Protein AF-C5FTP7-F1 (afdb_monomer_lite)

Radius of gyration: 45.38 Å; chains: 1; bounding box: 95×99×154 Å

Foldseek 3Di:
DPPQQDQADPQWGKFWAWEQADPVGRDIDIFIKTKHQQDDPDDDPQSLQKMKIKQDAQQDDQVLVQCVLCPLLVQFGFDDKFWPPDDPPLPPPDPPPPPDDDDDDDDDDPDPDPPDQDALVRLVVVLVSFDDDALFPDGTHDGGIMMMTGTPDNRSRVRSVVSSSVLSVCVRDPDDDPSSHHYRCVVVCPCPNPPDDDPSRVVCSVPDRVDPDPVSRVVSVVSNVVSVVSSVVNVLVVVVVVQQDQDPVRDRDPDPDDDDDCCVVVVVVVVVVVVVVVVVVVVVVPDDPPPDPVSVVVVVVVVVVVVVVVVVVVVVVVVVVVVVVDDDDDDDDVVVVVVVVPDDDDDPPPPPVVVVVVVVVVVVVVVVVVVPPDDDDDDDDDDDDDDDDDDPDDDLDADDADPDADDPPDPVVVVLVVVLVVLLVVLVVLQVQVVVVVPPPDDDDDDDPPDDPDHHDPAVLVSLVSLVVSLNSLRRNPHLVRNLVSLLVSLVVNLVCCLVHQDDLPSNLSSLVNSLVVLLVSVVVDDPVSLVSCVVSQVSSLVSVVVNVVVVVVPPPDPDDPDPPDPVVVVVVVSVVSSVCRSVSNVVSD

Organism: Arthroderma otae (strain ATCC MYA-4605 / CBS 113480) (NCBI:txid554155)

Structure (mmCIF, N/CA/C/O backbone):
data_AF-C5FTP7-F1
#
_entry.id   AF-C5FTP7-F1
#
loop_
_atom_site.group_PDB
_atom_site.id
_atom_site.type_symbol
_atom_site.label_atom_id
_atom_site.label_alt_id
_atom_site.label_comp_id
_atom_site.label_asym_id
_atom_site.label_entity_id
_atom_site.label_seq_id
_atom_site.pdbx_PDB_ins_code
_atom_site.Cartn_x
_atom_site.Cartn_y
_atom_site.Cartn_z
_atom_site.occupancy
_atom_site.B_iso_or_equiv
_atom_site.auth_seq_id
_atom_site.auth_comp_id
_atom_site.auth_asym_id
_atom_site.auth_atom_id
_atom_site.pdbx_PDB_model_num
ATOM 1 N N . MET A 1 1 ? -28.196 -9.444 44.658 1.00 29.06 1 MET A N 1
ATOM 2 C CA . MET A 1 1 ? -26.997 -8.751 45.181 1.00 29.06 1 MET A CA 1
ATOM 3 C C . MET A 1 1 ? -26.610 -7.679 44.172 1.00 29.06 1 MET A C 1
ATOM 5 O O . MET A 1 1 ? -26.277 -8.071 43.060 1.00 29.06 1 MET A O 1
ATOM 9 N N . PRO A 1 2 ? -26.706 -6.367 44.455 1.00 37.34 2 PRO A N 1
ATOM 10 C CA . PRO A 1 2 ? -26.167 -5.376 43.529 1.00 37.34 2 PRO A CA 1
ATOM 11 C C . PRO A 1 2 ? -24.641 -5.532 43.521 1.00 37.34 2 PRO A C 1
ATOM 13 O O . PRO A 1 2 ? -23.980 -5.285 44.530 1.00 37.34 2 PRO A O 1
ATOM 16 N N . SER A 1 3 ? -24.084 -6.041 42.421 1.00 41.84 3 SER A N 1
ATOM 17 C CA . SER A 1 3 ? -22.638 -6.190 42.262 1.00 41.84 3 SER A CA 1
ATOM 18 C C . SER A 1 3 ? -21.992 -4.812 42.394 1.00 41.84 3 SER A C 1
ATOM 20 O O . SER A 1 3 ? -22.354 -3.905 41.643 1.00 41.84 3 SER A O 1
ATOM 22 N N . LYS A 1 4 ? -21.056 -4.641 43.336 1.00 53.28 4 LYS A N 1
ATOM 23 C CA . LYS A 1 4 ? -20.227 -3.431 43.446 1.00 53.28 4 LYS A CA 1
ATOM 24 C C . LYS A 1 4 ? -19.684 -3.080 42.058 1.00 53.28 4 LYS A C 1
ATOM 26 O O . LYS A 1 4 ? -18.858 -3.811 41.519 1.00 53.28 4 LYS A O 1
ATOM 31 N N . THR A 1 5 ? -20.155 -1.982 41.476 1.00 62.09 5 THR A N 1
ATOM 32 C CA . THR A 1 5 ? -19.627 -1.473 40.210 1.00 62.09 5 THR A CA 1
ATOM 33 C C . THR A 1 5 ? -18.201 -0.998 40.451 1.00 62.09 5 THR A C 1
ATOM 35 O O . THR A 1 5 ? -17.964 -0.139 41.304 1.00 62.09 5 THR A O 1
ATOM 38 N N . VAL A 1 6 ? -17.245 -1.585 39.737 1.00 73.88 6 VAL A N 1
ATOM 39 C CA . VAL A 1 6 ? -15.827 -1.246 39.862 1.00 73.88 6 VAL A CA 1
ATOM 40 C C . VAL A 1 6 ? -15.599 0.146 39.269 1.00 73.88 6 VAL A C 1
ATOM 42 O O . VAL A 1 6 ? -15.901 0.370 38.102 1.00 73.88 6 VAL A O 1
ATOM 45 N N . SER A 1 7 ? -15.098 1.088 40.070 1.00 78.19 7 SER A N 1
ATOM 46 C CA . SER A 1 7 ? -14.883 2.484 39.655 1.00 78.19 7 SER A CA 1
ATOM 47 C C . SER A 1 7 ? -13.547 2.707 38.934 1.00 78.19 7 SER A C 1
ATOM 49 O O . SER A 1 7 ? -13.435 3.620 38.111 1.00 78.19 7 SER A O 1
ATOM 51 N N . SER A 1 8 ? -12.538 1.874 39.204 1.00 85.12 8 SER A N 1
ATOM 52 C CA . SER A 1 8 ? -11.246 1.889 38.514 1.00 85.12 8 SER A CA 1
ATOM 53 C C . SER A 1 8 ? -10.623 0.494 38.411 1.00 85.12 8 SER A C 1
ATOM 55 O O . SER A 1 8 ? -10.781 -0.334 39.307 1.00 85.12 8 SER A O 1
ATOM 57 N N . ILE A 1 9 ? -9.911 0.228 37.313 1.00 86.88 9 ILE A N 1
ATOM 58 C CA . ILE A 1 9 ? -9.216 -1.043 37.041 1.00 86.88 9 ILE A CA 1
ATOM 59 C C . ILE A 1 9 ? -7.834 -0.722 36.476 1.00 86.88 9 ILE A C 1
ATOM 61 O O . ILE A 1 9 ? -7.746 -0.035 35.467 1.00 86.88 9 ILE A O 1
ATOM 65 N N . ALA A 1 10 ? -6.760 -1.198 37.114 1.00 84.31 10 ALA A N 1
ATOM 66 C CA . ALA A 1 10 ? -5.378 -1.060 36.624 1.00 84.31 10 ALA A CA 1
ATOM 67 C C . ALA A 1 10 ? -4.976 0.374 36.186 1.00 84.31 10 ALA A C 1
ATOM 69 O O . ALA A 1 10 ? -4.255 0.554 35.213 1.00 84.31 10 ALA A O 1
ATOM 70 N N . GLY A 1 11 ? -5.470 1.406 36.884 1.00 83.94 11 GLY A N 1
ATOM 71 C CA . GLY A 1 11 ? -5.216 2.819 36.553 1.00 83.94 11 GLY A CA 1
ATOM 72 C C . GLY A 1 11 ? -6.239 3.467 35.608 1.00 83.94 11 GLY A C 1
ATOM 73 O O . GLY A 1 11 ? -6.309 4.696 35.540 1.00 83.94 11 GLY A O 1
ATOM 74 N N . TYR A 1 12 ? -7.102 2.676 34.968 1.00 90.88 12 TYR A N 1
ATOM 75 C CA . TYR A 1 12 ? -8.220 3.157 34.160 1.00 90.88 12 TYR A CA 1
ATOM 76 C C . TYR A 1 12 ? -9.418 3.522 35.031 1.00 90.88 12 TYR A C 1
ATOM 78 O O . TYR A 1 12 ? -9.764 2.810 35.972 1.00 90.88 12 TYR A O 1
ATOM 86 N N . SER A 1 13 ? -10.090 4.617 34.687 1.00 91.88 13 SER A N 1
ATOM 87 C CA . SER A 1 13 ? -11.399 4.980 35.235 1.00 91.88 13 SER A CA 1
ATOM 88 C C . SER A 1 13 ? -12.485 4.306 34.401 1.00 91.88 13 SER A C 1
ATOM 90 O O . SER A 1 13 ? -12.476 4.428 33.175 1.00 91.88 13 SER A O 1
ATOM 92 N N . VAL A 1 14 ? -13.405 3.593 35.049 1.00 92.00 14 VAL A N 1
ATOM 93 C CA . VAL A 1 14 ? -14.462 2.838 34.362 1.00 92.00 14 VAL A CA 1
ATOM 94 C C . VAL A 1 14 ? -15.699 3.718 34.213 1.00 92.00 14 VAL A C 1
ATOM 96 O O . VAL A 1 14 ? -16.308 4.105 35.210 1.00 92.00 14 VAL A O 1
ATOM 99 N N . LEU A 1 15 ? -16.089 4.032 32.978 1.00 89.88 15 LEU A N 1
ATOM 100 C CA . LEU A 1 15 ? -17.288 4.811 32.684 1.00 89.88 15 LEU A CA 1
ATOM 101 C C . LEU A 1 15 ? -18.388 3.906 32.107 1.00 89.88 15 LEU A C 1
ATOM 103 O O . LEU A 1 15 ? -18.274 3.484 30.954 1.00 89.88 15 LEU A O 1
ATOM 107 N N . PRO A 1 16 ? -19.457 3.612 32.868 1.00 89.81 16 PRO A N 1
ATOM 108 C CA . PRO A 1 16 ? -20.622 2.925 32.331 1.00 89.81 16 PRO A CA 1
ATOM 109 C C . PRO A 1 16 ? -21.443 3.877 31.460 1.00 89.81 16 PRO A C 1
ATOM 111 O O . PRO A 1 16 ? -21.825 4.967 31.891 1.00 89.81 16 PRO A O 1
ATOM 114 N N . VAL A 1 17 ? -21.743 3.437 30.246 1.00 89.50 17 VAL A N 1
ATOM 115 C CA . VAL A 1 17 ? -22.571 4.146 29.275 1.00 89.50 17 VAL A CA 1
ATOM 116 C C . VAL A 1 17 ? -23.696 3.219 28.826 1.00 89.50 17 VAL A C 1
ATOM 118 O O . VAL A 1 17 ? -23.473 2.043 28.556 1.00 89.50 17 VAL A O 1
ATOM 121 N N . ARG A 1 18 ? -24.920 3.731 28.736 1.00 90.56 18 ARG A N 1
ATOM 122 C CA . ARG A 1 18 ? -26.081 2.968 28.276 1.00 90.56 18 ARG A CA 1
ATOM 123 C C . ARG A 1 18 ? -26.223 3.098 26.763 1.00 90.56 18 ARG A C 1
ATOM 125 O O . ARG A 1 18 ? -26.303 4.207 26.244 1.00 90.56 18 ARG A O 1
ATOM 132 N N . LEU A 1 19 ? -26.264 1.978 26.056 1.00 88.44 19 LEU A N 1
ATOM 133 C CA . LEU A 1 19 ? -26.628 1.935 24.644 1.00 88.44 19 LEU A CA 1
ATOM 134 C C . LEU A 1 19 ? -28.165 1.921 24.541 1.00 88.44 19 LEU A C 1
ATOM 136 O O . LEU A 1 19 ? -28.801 1.150 25.267 1.00 88.44 19 LEU A O 1
ATOM 140 N N . PRO A 1 20 ? -28.776 2.771 23.696 1.00 86.00 20 PRO A N 1
ATOM 141 C CA . PRO A 1 20 ? -30.229 2.816 23.558 1.00 86.00 20 PRO A CA 1
ATOM 142 C C . PRO A 1 20 ? -30.774 1.503 22.980 1.00 86.00 20 PRO A C 1
ATOM 144 O O . PRO A 1 20 ? -30.102 0.841 22.182 1.00 86.00 20 PRO A O 1
ATOM 147 N N . ALA A 1 21 ? -31.997 1.145 23.380 1.00 84.75 21 ALA A N 1
ATOM 148 C CA . ALA A 1 21 ? -32.725 0.013 22.813 1.00 84.75 21 ALA A CA 1
ATOM 149 C C . ALA A 1 21 ? -32.983 0.244 21.317 1.00 84.75 21 ALA A C 1
ATOM 151 O O . ALA A 1 21 ? -33.134 1.382 20.864 1.00 84.75 21 ALA A O 1
ATOM 152 N N . ARG A 1 22 ? -33.016 -0.835 20.536 1.00 79.69 22 ARG A N 1
ATOM 153 C CA . ARG A 1 22 ? -33.261 -0.783 19.090 1.00 79.69 22 ARG A CA 1
ATOM 154 C C . ARG A 1 22 ? -34.399 -1.728 18.720 1.00 79.69 22 ARG A C 1
ATOM 156 O O . ARG A 1 22 ? -34.560 -2.727 19.398 1.00 79.69 22 ARG A O 1
ATOM 163 N N . PRO A 1 23 ? -35.087 -1.524 17.583 1.00 80.44 23 PRO A N 1
ATOM 164 C CA . PRO A 1 23 ? -36.136 -2.447 17.132 1.00 80.44 23 PRO A CA 1
ATOM 165 C C . PRO A 1 23 ? -35.674 -3.903 16.942 1.00 80.44 23 PRO A C 1
ATOM 167 O O . PRO A 1 23 ? -36.486 -4.812 16.870 1.00 80.44 23 PRO A O 1
ATOM 170 N N . SER A 1 24 ? -34.365 -4.128 16.789 1.00 80.75 24 SER A N 1
ATOM 171 C CA . SER A 1 24 ? -33.762 -5.462 16.687 1.00 80.75 24 SER A CA 1
ATOM 172 C C . SER A 1 24 ? -33.377 -6.070 18.042 1.00 80.75 24 SER A C 1
ATOM 174 O O . SER A 1 24 ? -33.008 -7.239 18.090 1.00 80.75 24 SER A O 1
ATOM 176 N N . PHE A 1 25 ? -33.348 -5.266 19.107 1.00 81.19 25 PHE A N 1
ATOM 177 C CA . PHE A 1 25 ? -32.965 -5.660 20.459 1.00 81.19 25 PHE A CA 1
ATOM 178 C C . PHE A 1 25 ? -33.552 -4.659 21.467 1.00 81.19 25 PHE A C 1
ATOM 180 O O . PHE A 1 25 ? -33.014 -3.564 21.664 1.00 81.19 25 PHE A O 1
ATOM 187 N N . ASP A 1 26 ? -34.671 -5.043 22.078 1.00 81.31 26 ASP A N 1
ATOM 188 C CA . ASP A 1 26 ? -35.525 -4.147 22.870 1.00 81.31 26 ASP A CA 1
ATOM 189 C C . ASP A 1 26 ? -34.949 -3.800 24.254 1.00 81.31 26 ASP A C 1
ATOM 191 O O . ASP A 1 26 ? -35.441 -2.904 24.943 1.00 81.31 26 ASP A O 1
ATOM 195 N N . GLU A 1 27 ? -33.871 -4.467 24.668 1.00 85.12 27 GLU A N 1
ATOM 196 C CA . GLU A 1 27 ? -33.199 -4.20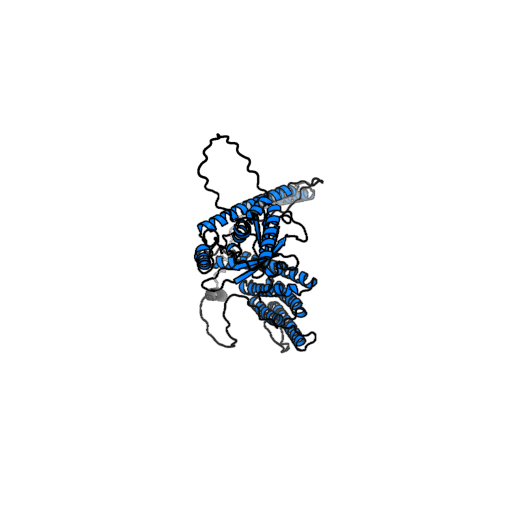1 25.936 1.00 85.12 27 GLU A CA 1
ATOM 197 C C . GLU A 1 27 ? -32.038 -3.214 25.766 1.00 85.12 27 GLU A C 1
ATOM 199 O O . GLU A 1 27 ? -31.177 -3.341 24.896 1.00 85.12 27 GLU A O 1
ATOM 204 N N . ALA A 1 28 ? -31.967 -2.215 26.644 1.00 84.75 28 ALA A N 1
ATOM 205 C CA . ALA A 1 28 ? -30.835 -1.298 26.665 1.00 84.75 28 ALA A CA 1
ATOM 206 C C . ALA A 1 28 ? -29.618 -1.959 27.333 1.00 84.75 28 ALA A C 1
ATOM 208 O O . ALA A 1 28 ? -29.664 -2.323 28.510 1.00 84.75 28 ALA A O 1
ATOM 209 N N . ALA A 1 29 ? -28.509 -2.059 26.601 1.00 86.38 29 ALA A N 1
ATOM 210 C CA . ALA A 1 29 ? -27.273 -2.657 27.095 1.00 86.38 29 ALA A CA 1
ATOM 211 C C . ALA A 1 29 ? -26.385 -1.628 27.815 1.00 86.38 29 ALA A C 1
ATOM 213 O O . ALA A 1 29 ? -26.343 -0.453 27.448 1.00 86.38 29 ALA A O 1
ATOM 214 N N . THR A 1 30 ? -25.636 -2.066 28.830 1.00 88.94 30 THR A N 1
ATOM 215 C CA . THR A 1 30 ? -24.612 -1.231 29.484 1.00 88.94 30 THR A CA 1
ATOM 216 C C . THR A 1 30 ? -23.244 -1.572 28.912 1.00 88.94 30 THR A C 1
ATOM 218 O O . THR A 1 30 ? -22.808 -2.717 28.972 1.00 88.94 30 THR A O 1
ATOM 221 N N . HIS A 1 31 ? -22.566 -0.569 28.368 1.00 90.19 31 HIS A N 1
ATOM 222 C CA . HIS A 1 31 ? -21.235 -0.663 27.786 1.00 90.19 31 HIS A CA 1
ATOM 223 C C . HIS A 1 31 ? -20.230 0.084 28.663 1.00 90.19 31 HIS A C 1
ATOM 225 O O . HIS A 1 31 ? -20.488 1.208 29.090 1.00 90.19 31 HIS A O 1
ATOM 231 N N . TYR A 1 32 ? -19.084 -0.527 28.947 1.00 91.12 32 TYR A N 1
ATOM 232 C CA . TYR A 1 32 ? -18.077 0.044 29.843 1.00 91.12 32 TYR A CA 1
ATOM 233 C C . TYR A 1 32 ? -16.890 0.579 29.047 1.00 91.12 32 TYR A C 1
ATOM 235 O O . TYR A 1 32 ? -16.220 -0.179 28.346 1.00 91.12 32 TYR A O 1
ATOM 243 N N . LEU A 1 33 ? -16.619 1.878 29.186 1.00 92.81 33 LEU A N 1
ATOM 244 C CA . LEU A 1 33 ? -15.427 2.524 28.639 1.00 92.81 33 LEU A CA 1
ATOM 245 C C . LEU A 1 33 ? -14.336 2.578 29.702 1.00 92.81 33 LEU A C 1
ATOM 247 O O . LEU A 1 33 ? -14.609 2.902 30.860 1.00 92.81 33 LEU A O 1
ATOM 251 N N . TYR A 1 34 ? -13.095 2.334 29.300 1.00 93.69 34 TYR A N 1
ATOM 252 C CA . TYR A 1 34 ? -11.938 2.445 30.184 1.00 93.69 34 TYR A CA 1
ATOM 253 C C . TYR A 1 34 ? -11.123 3.662 29.774 1.00 93.69 34 TYR A C 1
ATOM 255 O O . TYR A 1 34 ? -10.647 3.733 28.646 1.00 93.69 34 TYR A O 1
ATOM 263 N N . ILE A 1 35 ? -10.994 4.638 30.672 1.00 94.50 35 ILE A N 1
ATOM 264 C CA . ILE A 1 35 ? -10.423 5.951 30.354 1.00 94.50 35 ILE A CA 1
ATOM 265 C C . ILE A 1 35 ? -9.220 6.233 31.250 1.00 94.50 35 ILE A C 1
ATOM 267 O O . ILE A 1 35 ? -9.319 6.158 32.478 1.00 94.50 35 ILE A O 1
ATOM 271 N N . GLN A 1 36 ? -8.102 6.615 30.644 1.00 94.25 36 GLN A N 1
ATOM 272 C CA . GLN A 1 36 ? -6.876 7.017 31.330 1.00 94.25 36 GLN A CA 1
ATOM 273 C C . GLN A 1 36 ? -6.269 8.258 30.659 1.00 94.25 36 GLN A C 1
ATOM 275 O O . GLN A 1 36 ? -6.560 8.549 29.502 1.00 94.25 36 GLN A O 1
ATOM 280 N N . ALA A 1 37 ? -5.433 9.008 31.381 1.00 93.56 37 ALA A N 1
ATOM 281 C CA . ALA A 1 37 ? -4.582 10.017 30.754 1.00 93.56 37 ALA A CA 1
ATOM 282 C C . ALA A 1 37 ? -3.631 9.344 29.753 1.00 93.56 37 ALA A C 1
ATOM 284 O O . ALA A 1 37 ? -3.067 8.292 30.060 1.00 93.56 37 ALA A O 1
ATOM 285 N N . HIS A 1 38 ? -3.484 9.924 28.564 1.00 92.06 38 HIS A N 1
ATOM 286 C CA . HIS A 1 38 ? -2.599 9.373 27.549 1.00 92.06 38 HIS A CA 1
ATOM 287 C C . HIS A 1 38 ? -1.138 9.611 27.956 1.00 92.06 38 HIS A C 1
ATOM 289 O O . HIS A 1 38 ? -0.721 10.742 28.188 1.00 92.06 38 HIS A O 1
ATOM 295 N N . ALA A 1 39 ? -0.378 8.528 28.100 1.00 87.88 39 ALA A N 1
ATOM 296 C CA . ALA A 1 39 ? 1.032 8.561 28.475 1.00 87.88 39 ALA A CA 1
ATOM 297 C C . ALA A 1 39 ? 1.797 7.533 27.623 1.00 87.88 39 ALA A C 1
ATOM 299 O O . ALA A 1 39 ? 2.083 6.433 28.106 1.00 87.88 39 ALA A O 1
ATOM 300 N N . PRO A 1 40 ? 2.041 7.834 26.333 1.00 88.06 40 PRO A N 1
ATOM 301 C CA . PRO A 1 40 ? 2.839 6.976 25.465 1.00 88.06 40 PRO A CA 1
ATOM 302 C C . PRO A 1 40 ? 4.287 6.889 25.967 1.00 88.06 40 PRO A C 1
ATOM 304 O O . PRO A 1 40 ? 4.741 7.716 26.761 1.00 88.06 40 PRO A O 1
ATOM 307 N N . ARG A 1 41 ? 5.019 5.863 25.513 1.00 86.50 41 ARG A N 1
ATOM 308 C CA . ARG A 1 41 ? 6.427 5.641 25.896 1.00 86.50 41 ARG A CA 1
ATOM 309 C C . ARG A 1 41 ? 7.317 6.827 25.515 1.00 86.50 41 ARG A C 1
ATOM 311 O O . ARG A 1 41 ? 8.246 7.147 26.250 1.00 86.50 41 ARG A O 1
ATOM 318 N N . GLU A 1 42 ? 7.006 7.463 24.395 1.00 83.69 42 GLU A N 1
ATOM 319 C CA . GLU A 1 42 ? 7.648 8.677 23.908 1.00 83.69 42 GLU A CA 1
ATOM 320 C C . GLU A 1 42 ? 6.592 9.790 23.907 1.00 83.69 42 GLU A C 1
ATOM 322 O O . GLU A 1 42 ? 5.556 9.632 23.262 1.00 83.69 42 GLU A O 1
ATOM 327 N N . PRO A 1 43 ? 6.768 10.862 24.701 1.00 82.25 43 PRO A N 1
ATOM 328 C CA . PRO A 1 43 ? 5.740 11.879 24.861 1.00 82.25 43 PRO A CA 1
ATOM 329 C C . PRO A 1 43 ? 5.679 12.813 23.646 1.00 82.25 43 PRO A C 1
ATOM 331 O O . PRO A 1 43 ? 6.524 13.689 23.482 1.00 82.25 43 PRO A O 1
ATOM 334 N N . ASP A 1 44 ? 4.619 12.680 22.851 1.00 83.44 44 ASP A N 1
ATOM 335 C CA . ASP A 1 44 ? 4.272 13.641 21.800 1.00 83.44 44 ASP A CA 1
ATOM 336 C C . ASP A 1 44 ? 3.774 14.975 22.382 1.00 83.44 44 ASP A C 1
ATOM 338 O O . ASP A 1 44 ? 3.265 15.021 23.508 1.00 83.44 44 ASP A O 1
ATOM 342 N N . ALA A 1 45 ? 3.817 16.053 21.590 1.00 85.38 45 ALA A N 1
ATOM 343 C CA . ALA A 1 45 ? 3.331 17.384 21.987 1.00 85.38 45 ALA A CA 1
ATOM 344 C C . ALA A 1 45 ? 1.878 17.368 22.519 1.00 85.38 45 ALA A C 1
ATOM 346 O O . ALA A 1 45 ? 1.548 18.048 23.496 1.00 85.38 45 ALA A O 1
ATOM 347 N N . ASP A 1 46 ? 1.023 16.530 21.928 1.00 87.38 46 ASP A N 1
ATOM 348 C CA . ASP A 1 46 ? -0.389 16.382 22.296 1.00 87.38 46 ASP A CA 1
ATOM 349 C C . ASP A 1 46 ? -0.630 15.439 23.492 1.00 87.38 46 ASP A C 1
ATOM 351 O O . ASP A 1 46 ? -1.736 15.402 24.043 1.00 87.38 46 ASP A O 1
ATOM 355 N N . SER A 1 47 ? 0.389 14.707 23.957 1.00 88.00 47 SER A N 1
ATOM 356 C CA . SER A 1 47 ? 0.264 13.740 25.064 1.00 88.00 47 SER A CA 1
ATOM 357 C C . SER A 1 47 ? -0.212 14.399 26.359 1.00 88.00 47 SER A C 1
ATOM 359 O O . SER A 1 47 ? -1.008 13.843 27.110 1.00 88.00 47 SER A O 1
ATOM 361 N N . SER A 1 48 ? 0.216 15.640 26.608 1.00 89.69 48 SER A N 1
ATOM 362 C CA . SER A 1 48 ? -0.115 16.376 27.836 1.00 89.69 48 SER A CA 1
ATOM 363 C C . SER A 1 48 ? -1.595 16.765 27.969 1.00 89.69 48 SER A C 1
ATOM 365 O O . SER A 1 48 ? -2.050 17.073 29.073 1.00 89.69 48 SER A O 1
ATOM 367 N N . ARG A 1 49 ? -2.345 16.756 26.860 1.00 93.19 49 ARG A N 1
ATOM 368 C CA . ARG A 1 49 ? -3.750 17.184 26.772 1.00 93.19 49 ARG A CA 1
ATOM 369 C C . ARG A 1 49 ? -4.664 16.112 26.175 1.00 93.19 49 ARG A C 1
ATOM 371 O O . ARG A 1 49 ? -5.771 16.431 25.746 1.00 93.19 49 ARG A O 1
ATOM 378 N N . SER A 1 50 ? -4.229 14.854 26.145 1.00 94.31 50 SER A N 1
ATOM 379 C CA . SER A 1 50 ? -4.986 13.753 25.544 1.00 94.31 50 SER A CA 1
ATOM 380 C C . SER A 1 50 ? -5.375 12.662 26.546 1.00 94.31 50 SER A C 1
ATOM 382 O O . SER A 1 50 ? -4.739 12.448 27.581 1.00 94.31 50 SER A O 1
ATOM 384 N N . LEU A 1 51 ? -6.480 11.976 26.247 1.00 94.69 51 LEU A N 1
ATOM 385 C CA . LEU A 1 51 ? -6.975 10.819 26.991 1.00 94.69 51 LEU A CA 1
ATOM 386 C C . LEU A 1 51 ? -6.926 9.571 26.121 1.00 94.69 51 LEU A C 1
ATOM 388 O O . LEU A 1 51 ? -7.324 9.596 24.960 1.00 94.69 51 LEU A O 1
ATOM 392 N N . PHE A 1 52 ? -6.512 8.463 26.721 1.00 94.62 52 PHE A N 1
ATOM 393 C CA . PHE A 1 52 ? -6.578 7.139 26.132 1.00 94.62 52 PHE A CA 1
ATOM 394 C C . PHE A 1 52 ? -7.878 6.450 26.558 1.00 94.62 52 PHE A C 1
ATOM 396 O O . PHE A 1 52 ? -8.133 6.265 27.752 1.00 94.62 52 PHE A O 1
ATOM 403 N N . VAL A 1 53 ? -8.715 6.099 25.582 1.00 94.69 53 VAL A N 1
ATOM 404 C CA . VAL A 1 53 ? -10.022 5.466 25.793 1.00 94.69 53 VAL A CA 1
ATOM 405 C C . VAL A 1 53 ? -10.030 4.091 25.141 1.00 94.69 53 VAL A C 1
ATOM 407 O O . VAL A 1 53 ? -9.806 3.971 23.941 1.00 94.69 53 VAL A O 1
ATOM 410 N N . VAL A 1 54 ? -10.337 3.055 25.917 1.00 94.19 54 VAL A N 1
ATOM 411 C CA . VAL A 1 54 ? -10.364 1.653 25.480 1.00 94.19 54 VAL A CA 1
ATOM 412 C C . VAL A 1 54 ? -11.787 1.107 25.527 1.00 94.19 54 VAL A C 1
ATOM 414 O O . VAL A 1 54 ? -12.615 1.555 26.327 1.00 94.19 54 VAL A O 1
ATOM 417 N N . ASN A 1 55 ? -12.041 0.104 24.682 1.00 93.00 55 ASN A N 1
ATOM 418 C CA . ASN A 1 55 ? -13.328 -0.555 24.506 1.00 93.00 55 ASN A CA 1
ATOM 419 C C . ASN A 1 55 ? -14.392 0.427 24.017 1.00 93.00 55 ASN A C 1
ATOM 421 O O . ASN A 1 55 ? -15.429 0.612 24.637 1.00 93.00 55 ASN A O 1
ATOM 425 N N . ILE A 1 56 ? -14.121 1.111 22.916 1.00 93.31 56 ILE A N 1
ATOM 426 C CA . ILE A 1 56 ? -15.042 2.092 22.342 1.00 93.31 56 ILE A CA 1
ATOM 427 C C . ILE A 1 56 ? -16.173 1.367 21.589 1.00 93.31 56 ILE A C 1
ATOM 429 O O . ILE A 1 56 ? -15.914 0.322 20.986 1.00 93.31 56 ILE A O 1
ATOM 433 N N . PRO A 1 57 ? -17.419 1.891 21.566 1.00 90.69 57 PRO A N 1
ATOM 434 C CA . PRO A 1 57 ? -18.492 1.290 20.787 1.00 90.69 57 PRO A CA 1
ATOM 435 C C . PRO A 1 57 ? -18.123 1.221 19.303 1.00 90.69 57 PRO A C 1
ATOM 437 O O . PRO A 1 57 ? -17.571 2.171 18.743 1.00 90.69 57 PRO A O 1
ATOM 440 N N . THR A 1 58 ? -18.513 0.136 18.632 1.00 89.00 58 THR A N 1
ATOM 441 C CA . THR A 1 58 ? -18.284 -0.063 17.184 1.00 89.00 58 THR A CA 1
ATOM 442 C C . THR A 1 58 ? -18.872 1.069 16.343 1.00 89.00 58 THR A C 1
ATOM 444 O O . THR A 1 58 ? -18.403 1.396 15.253 1.00 89.00 58 THR A O 1
ATOM 447 N N . THR A 1 59 ? -19.894 1.725 16.889 1.00 87.31 59 THR A N 1
ATOM 448 C CA . THR A 1 59 ? -20.573 2.863 16.302 1.00 87.31 59 THR A CA 1
ATOM 449 C C . THR A 1 59 ? -20.071 4.212 16.841 1.00 87.31 59 THR A C 1
ATOM 451 O O . THR A 1 59 ? -20.857 5.159 16.925 1.00 87.31 59 THR A O 1
ATOM 454 N N . CYS A 1 60 ? -18.803 4.349 17.197 1.00 89.69 60 CYS A N 1
ATOM 455 C CA . CYS A 1 60 ? -18.255 5.629 17.634 1.00 89.69 60 CYS A CA 1
ATOM 456 C C . CYS A 1 60 ? -17.713 6.483 16.472 1.00 89.69 60 CYS A C 1
ATOM 458 O O . CYS A 1 60 ? -17.154 5.972 15.505 1.00 89.69 60 CYS A O 1
ATOM 460 N N . THR A 1 61 ? -17.879 7.798 16.598 1.00 90.62 61 THR A N 1
ATOM 461 C CA . THR A 1 61 ? -17.333 8.856 15.742 1.00 90.62 61 THR A CA 1
ATOM 462 C C . THR A 1 61 ? -16.788 9.961 16.632 1.00 90.62 61 THR A C 1
ATOM 464 O O . THR A 1 61 ? -17.093 10.034 17.822 1.00 90.62 61 THR A O 1
ATOM 467 N N . GLU A 1 62 ? -16.026 10.868 16.039 1.00 91.12 62 GLU A N 1
ATOM 468 C CA . GLU A 1 62 ? -15.517 12.054 16.719 1.00 91.12 62 GLU A CA 1
ATOM 469 C C . GLU A 1 62 ? -16.640 12.917 17.333 1.00 91.12 62 GLU A C 1
ATOM 471 O O . GLU A 1 62 ? -16.531 13.397 18.461 1.00 91.12 62 GLU A O 1
ATOM 476 N N . THR A 1 63 ? -17.775 13.044 16.635 1.00 91.19 63 THR A N 1
ATOM 477 C CA . THR A 1 63 ? -18.970 13.754 17.120 1.00 91.19 63 THR A CA 1
ATOM 478 C C . THR A 1 63 ? -19.560 13.143 18.391 1.00 91.19 63 THR A C 1
ATOM 480 O O . THR A 1 63 ? -20.002 13.891 19.263 1.00 91.19 63 THR A O 1
ATOM 483 N N . HIS A 1 64 ? -19.502 11.814 18.554 1.00 91.31 64 HIS A N 1
ATOM 484 C CA . HIS A 1 64 ? -19.936 11.150 19.790 1.00 91.31 64 HIS A CA 1
ATOM 485 C C . HIS A 1 64 ? -19.061 11.545 20.982 1.00 91.31 64 HIS A C 1
ATOM 487 O O . HIS A 1 64 ? -19.587 11.830 22.054 1.00 91.31 64 HIS A O 1
ATOM 493 N N . PHE A 1 65 ? -17.741 11.637 20.804 1.00 93.19 65 PHE A N 1
ATOM 494 C CA . PHE A 1 65 ? -16.843 12.080 21.875 1.00 93.19 65 PHE A CA 1
ATOM 495 C C . PHE A 1 65 ? -16.979 13.570 22.189 1.00 93.19 65 PHE A C 1
ATOM 497 O O . PHE A 1 65 ? -16.992 13.940 23.364 1.00 93.19 65 PHE A O 1
ATOM 504 N N . ARG A 1 66 ? -17.149 14.421 21.167 1.00 92.50 66 ARG A N 1
ATOM 505 C CA . ARG A 1 66 ? -17.465 15.845 21.371 1.00 92.50 66 ARG A CA 1
ATOM 506 C C . ARG A 1 66 ? -18.744 16.020 22.190 1.00 92.50 66 ARG A C 1
ATOM 508 O O . ARG A 1 66 ? -18.767 16.836 23.106 1.00 92.50 66 ARG A O 1
ATOM 515 N N . HIS A 1 67 ? -19.778 15.230 21.905 1.00 91.31 67 HIS A N 1
ATOM 516 C CA . HIS A 1 67 ? -21.029 15.249 22.659 1.00 91.31 67 HIS A CA 1
ATOM 517 C C . HIS A 1 67 ? -20.873 14.704 24.088 1.00 91.31 67 HIS A C 1
ATOM 519 O O . HIS A 1 67 ? -21.352 15.321 25.040 1.00 91.31 67 HIS A O 1
ATOM 525 N N . LEU A 1 68 ? -20.153 13.592 24.264 1.00 91.62 68 LEU A N 1
ATOM 526 C CA . LEU A 1 68 ? -19.905 12.989 25.575 1.00 91.62 68 LEU A CA 1
ATOM 527 C C . LEU A 1 68 ? -19.188 13.961 26.522 1.00 91.62 68 LEU A C 1
ATOM 529 O O . LEU A 1 68 ? -19.666 14.216 27.626 1.00 91.62 68 LEU A O 1
ATOM 533 N N . PHE A 1 69 ? -18.045 14.512 26.101 1.00 92.19 69 PHE A N 1
ATOM 534 C CA . PHE A 1 69 ? -17.222 15.381 26.949 1.00 92.19 69 PHE A CA 1
ATOM 535 C C . PHE A 1 69 ? -17.750 16.820 27.033 1.00 92.19 69 PHE A C 1
ATOM 537 O O . PHE A 1 69 ? -17.633 17.455 28.085 1.00 92.19 69 PHE A O 1
ATOM 544 N N . GLY A 1 70 ? -18.370 17.315 25.959 1.00 89.19 70 GLY A N 1
ATOM 545 C CA . GLY A 1 70 ? -18.900 18.674 25.883 1.00 89.19 70 GLY A CA 1
ATOM 546 C C . GLY A 1 70 ? -20.292 18.825 26.494 1.00 89.19 70 GLY A C 1
ATOM 547 O O . GLY A 1 70 ? -20.494 19.696 27.333 1.00 89.19 70 GLY A O 1
ATOM 548 N N . THR A 1 71 ? -21.250 17.983 26.101 1.00 87.06 71 THR A N 1
ATOM 549 C CA . THR A 1 71 ? -22.666 18.133 26.480 1.00 87.06 71 THR A CA 1
ATOM 550 C C . THR A 1 71 ? -23.025 17.306 27.711 1.00 87.06 71 THR A C 1
ATOM 552 O O . THR A 1 71 ? -23.613 17.835 28.650 1.00 87.06 71 THR A O 1
ATOM 555 N N . GLN A 1 72 ? -22.662 16.020 27.744 1.00 86.12 72 GLN A N 1
ATOM 556 C CA . GLN A 1 72 ? -23.111 15.114 28.813 1.00 86.12 72 GLN A CA 1
ATOM 557 C C . GLN A 1 72 ? -22.270 15.226 30.091 1.00 86.12 72 GLN A C 1
ATOM 559 O O . GLN A 1 72 ? -22.806 15.201 31.202 1.00 86.12 72 GLN A O 1
ATOM 564 N N . LEU A 1 73 ? -20.948 15.340 29.952 1.00 85.50 73 LEU A N 1
ATOM 565 C CA . LEU A 1 73 ? -20.032 15.534 31.079 1.00 85.50 73 LEU A CA 1
ATOM 566 C C . LEU A 1 73 ? -19.807 17.015 31.409 1.00 85.50 73 LEU A C 1
ATOM 568 O O . LEU A 1 73 ? -19.462 17.318 32.553 1.00 85.50 73 LEU A O 1
ATOM 572 N N . GLY A 1 74 ? -20.032 17.920 30.446 1.00 81.31 74 GLY A N 1
ATOM 573 C CA . GLY A 1 74 ? -19.928 19.372 30.637 1.00 81.31 74 GLY A CA 1
ATOM 574 C C . GLY A 1 74 ? -18.531 19.842 31.042 1.00 81.31 74 GLY A C 1
ATOM 575 O O . GLY A 1 74 ? -18.412 20.812 31.787 1.00 81.31 74 GLY A O 1
ATOM 576 N N . SER A 1 75 ? -17.484 19.109 30.655 1.00 76.75 75 SER A N 1
ATOM 577 C CA . SER A 1 75 ? -16.182 19.166 31.328 1.00 76.75 75 SER A CA 1
ATOM 578 C C . SER A 1 75 ? -15.010 19.576 30.443 1.00 76.75 75 SER A C 1
ATOM 580 O O . SER A 1 75 ? -13.984 19.975 30.983 1.00 76.75 75 SER A O 1
ATOM 582 N N . GLY A 1 76 ? -15.123 19.491 29.114 1.00 81.25 76 GLY A N 1
ATOM 583 C CA . GLY A 1 76 ? -14.021 19.873 28.230 1.00 81.25 76 GLY A CA 1
ATOM 584 C C . GLY A 1 76 ? -14.379 19.865 26.748 1.00 81.25 76 GLY A C 1
ATOM 585 O O . GLY A 1 76 ? -15.274 19.140 26.309 1.00 81.25 76 GLY A O 1
ATOM 586 N N . ARG A 1 77 ? -13.660 20.681 25.967 1.00 89.44 77 ARG A N 1
ATOM 587 C CA . ARG A 1 77 ? -13.814 20.769 24.509 1.00 89.44 77 ARG A CA 1
ATOM 588 C C . ARG A 1 77 ? -12.787 19.875 23.813 1.00 89.44 77 ARG A C 1
ATOM 590 O O . ARG A 1 77 ? -11.585 20.017 24.030 1.00 89.44 77 ARG A O 1
ATOM 597 N N . VAL A 1 78 ? -13.276 18.963 22.976 1.00 93.25 78 VAL A N 1
ATOM 598 C CA . VAL A 1 78 ? -12.447 18.042 22.183 1.00 93.25 78 VAL A CA 1
ATOM 599 C C . VAL A 1 78 ? -12.047 18.716 20.871 1.00 93.25 78 VAL A C 1
ATOM 601 O O . VAL A 1 78 ? -12.912 19.231 20.158 1.00 93.25 78 VAL A O 1
ATOM 604 N N . GLU A 1 79 ? -10.751 18.697 20.563 1.00 93.00 79 GLU A N 1
ATOM 605 C CA . GLU A 1 79 ? -10.189 19.193 19.305 1.00 93.00 79 GLU A CA 1
ATOM 606 C C . GLU A 1 79 ? -10.300 18.119 18.225 1.00 93.00 79 GLU A C 1
ATOM 608 O O . GLU A 1 79 ? -11.049 18.304 17.263 1.00 93.00 79 GLU A O 1
ATOM 613 N N . ARG A 1 80 ? -9.633 16.979 18.448 1.00 91.94 80 ARG A N 1
ATOM 614 C CA . ARG A 1 80 ? -9.616 15.836 17.532 1.00 91.94 80 ARG A CA 1
ATOM 615 C C . ARG A 1 80 ? -9.684 14.495 18.255 1.00 91.94 80 ARG A C 1
ATOM 617 O O . ARG A 1 80 ? -9.362 14.406 19.443 1.00 91.94 80 ARG A O 1
ATOM 624 N N . VAL A 1 81 ? -10.091 13.451 17.535 1.00 92.50 81 VAL A N 1
ATOM 625 C CA . VAL A 1 81 ? -10.069 12.066 18.030 1.00 92.50 81 VAL A CA 1
ATOM 626 C C . VAL A 1 81 ? -9.385 11.150 17.028 1.00 92.50 81 VAL A C 1
ATOM 628 O O . VAL A 1 81 ? -9.889 10.942 15.925 1.00 92.50 81 VAL A O 1
ATOM 631 N N . ASP A 1 82 ? -8.297 10.532 17.469 1.00 91.00 82 ASP A N 1
ATOM 632 C CA . ASP A 1 82 ? -7.503 9.597 16.684 1.00 91.00 82 ASP A CA 1
ATOM 633 C C . ASP A 1 82 ? -7.887 8.156 17.060 1.00 91.00 82 ASP A C 1
ATOM 635 O O . ASP A 1 82 ? -7.796 7.746 18.218 1.00 91.00 82 ASP A O 1
ATOM 639 N N . PHE A 1 83 ? -8.362 7.371 16.091 1.00 90.75 83 PHE A N 1
ATOM 640 C CA . PHE A 1 83 ? -8.806 5.987 16.304 1.00 90.75 83 PHE A CA 1
ATOM 641 C C . PHE A 1 83 ? -7.724 4.996 15.858 1.00 90.75 83 PHE A C 1
ATOM 643 O O . PHE A 1 83 ? -7.219 5.123 14.750 1.00 90.75 83 PHE A O 1
ATOM 650 N N . HIS A 1 84 ? -7.440 3.955 16.653 1.00 79.44 84 HIS A N 1
ATOM 651 C CA . HIS A 1 84 ? -6.393 2.958 16.348 1.00 79.44 84 HIS A CA 1
ATOM 652 C C . HIS A 1 84 ? -6.574 2.233 15.008 1.00 79.44 84 HIS A C 1
ATOM 654 O O . HIS A 1 84 ? -5.612 1.986 14.292 1.00 79.44 84 HIS A O 1
ATOM 660 N N . TYR A 1 85 ? -7.823 1.909 14.673 1.00 66.81 85 TYR A N 1
ATOM 661 C CA . TYR A 1 85 ? -8.194 1.267 13.408 1.00 66.81 85 TYR A CA 1
ATOM 662 C C . TYR A 1 85 ? -8.815 2.245 12.411 1.00 66.81 85 TYR A C 1
ATOM 664 O O . TYR A 1 85 ? -9.379 1.821 11.408 1.00 66.81 85 TYR A O 1
ATOM 672 N N . GLY A 1 86 ? -8.806 3.544 12.712 1.00 59.94 86 GLY A N 1
ATOM 673 C CA . GLY A 1 86 ? -9.219 4.530 11.728 1.00 59.94 86 GLY A CA 1
ATOM 674 C C . GLY A 1 86 ? -8.079 4.744 10.754 1.00 59.94 86 GLY A C 1
ATOM 675 O O . GLY A 1 86 ? -6.961 5.031 11.179 1.00 59.94 86 GLY A O 1
ATOM 676 N N . LYS A 1 87 ? -8.364 4.692 9.449 1.00 57.06 87 LYS A N 1
ATOM 677 C CA . LYS A 1 87 ? -7.534 5.461 8.513 1.00 57.06 87 LYS A CA 1
ATOM 678 C C . LYS A 1 87 ? -7.474 6.887 9.065 1.00 57.06 87 LYS A C 1
ATOM 680 O O . LYS A 1 87 ? -8.514 7.378 9.522 1.00 57.06 87 LYS A O 1
ATOM 685 N N . LYS A 1 88 ? -6.290 7.519 9.093 1.00 53.97 88 LYS A N 1
ATOM 686 C CA . LYS A 1 88 ? -6.162 8.931 9.497 1.00 53.97 88 LYS A CA 1
ATOM 687 C C . LYS A 1 88 ? -7.272 9.681 8.767 1.00 53.97 88 LYS A C 1
ATOM 689 O O . LYS A 1 88 ? -7.331 9.622 7.541 1.00 53.97 88 LYS A O 1
ATOM 694 N N . GLN A 1 89 ? -8.233 10.234 9.508 1.00 46.06 89 GLN A N 1
ATOM 695 C CA . GLN A 1 89 ? -9.349 10.926 8.881 1.00 46.06 89 GLN A CA 1
ATOM 696 C C . GLN A 1 89 ? -8.738 12.127 8.177 1.00 46.06 89 GLN A C 1
ATOM 698 O O . GLN A 1 89 ? -8.335 13.086 8.829 1.00 46.06 89 GLN A O 1
ATOM 703 N N . HIS A 1 90 ? -8.602 12.039 6.856 1.00 47.59 90 HIS A N 1
ATOM 704 C CA . HIS A 1 90 ? -8.244 13.197 6.064 1.00 47.59 90 HIS A CA 1
ATOM 705 C C . HIS A 1 90 ? -9.348 14.221 6.308 1.00 47.59 90 HIS A C 1
ATOM 707 O O . HIS A 1 90 ? -10.526 13.840 6.274 1.00 47.59 90 HIS A O 1
ATOM 713 N N . PRO A 1 91 ? -9.005 15.478 6.632 1.00 37.81 91 PRO A N 1
ATOM 714 C CA . PRO A 1 91 ? -10.009 16.495 6.866 1.00 37.81 91 PRO A CA 1
ATOM 715 C C . PRO A 1 91 ? -10.961 16.483 5.672 1.00 37.81 91 PRO A C 1
ATOM 717 O O . PRO A 1 91 ? -10.557 16.684 4.526 1.00 37.81 91 PRO A O 1
ATOM 720 N N . ILE A 1 92 ? -12.231 16.172 5.936 1.00 40.62 92 ILE A N 1
ATOM 721 C CA . ILE A 1 92 ? -13.302 16.474 4.998 1.00 40.62 92 ILE A CA 1
ATOM 722 C C . ILE A 1 92 ? -13.171 17.977 4.826 1.00 40.62 92 ILE A C 1
ATOM 724 O O . ILE A 1 92 ? -13.409 18.713 5.785 1.00 40.62 92 ILE A O 1
ATOM 728 N N . ALA A 1 93 ? -12.689 18.421 3.664 1.00 33.38 93 ALA A N 1
ATOM 729 C CA . ALA A 1 93 ? -12.685 19.829 3.330 1.00 33.38 93 ALA A CA 1
ATOM 730 C C . ALA A 1 93 ? -14.121 20.299 3.546 1.00 33.38 93 ALA A C 1
ATOM 732 O O . ALA A 1 93 ? -15.032 19.890 2.822 1.00 33.38 93 ALA A O 1
ATOM 733 N N . ALA A 1 94 ? -14.345 21.061 4.618 1.00 27.17 94 ALA A N 1
ATOM 734 C CA . ALA A 1 94 ? -15.617 21.714 4.815 1.00 27.17 94 ALA A CA 1
ATOM 735 C C . ALA A 1 94 ? -15.878 22.494 3.520 1.00 27.17 94 ALA A C 1
ATOM 737 O O . ALA A 1 94 ? -14.947 23.153 3.040 1.00 27.17 94 ALA A O 1
ATOM 738 N N . PRO A 1 95 ? -17.077 22.405 2.916 1.00 30.88 95 PRO A N 1
ATOM 739 C CA . PRO A 1 95 ? -17.409 23.319 1.838 1.00 30.88 95 PRO A CA 1
ATOM 740 C C . PRO A 1 95 ? -17.139 24.719 2.381 1.00 30.88 95 PRO A C 1
ATOM 742 O O . PRO A 1 95 ? -17.635 25.070 3.456 1.00 30.88 95 PRO A O 1
ATOM 745 N N . ALA A 1 96 ? -16.249 25.450 1.707 1.00 28.61 96 ALA A N 1
ATOM 746 C CA . ALA A 1 96 ? -15.881 26.795 2.106 1.00 28.61 96 ALA A CA 1
ATOM 747 C C . ALA A 1 96 ? -17.171 27.578 2.407 1.00 28.61 96 ALA A C 1
ATOM 749 O O . ALA A 1 96 ? -18.128 27.459 1.631 1.00 28.61 96 ALA A O 1
ATOM 750 N N . PRO A 1 97 ? -17.246 28.330 3.520 1.00 27.62 97 PRO A N 1
ATOM 751 C CA . PRO A 1 97 ? -18.401 29.166 3.782 1.00 27.62 97 PRO A CA 1
ATOM 752 C C . PRO A 1 97 ? -18.617 30.063 2.566 1.00 27.62 97 PRO A C 1
ATOM 754 O O . PRO A 1 97 ? -17.728 30.822 2.175 1.00 27.62 97 PRO A O 1
ATOM 757 N N . ILE A 1 98 ? -19.789 29.953 1.943 1.00 41.78 98 ILE A N 1
ATOM 758 C CA . ILE A 1 98 ? -20.270 30.965 1.009 1.00 41.78 98 ILE A CA 1
ATOM 759 C C . ILE A 1 98 ? -20.662 32.159 1.883 1.00 41.78 98 ILE A C 1
ATOM 761 O O . ILE A 1 98 ? -21.836 32.370 2.176 1.00 41.78 98 ILE A O 1
ATOM 765 N N . ASP A 1 99 ? -19.668 32.915 2.345 1.00 31.77 99 ASP A N 1
ATOM 766 C CA . ASP A 1 99 ? -19.895 34.220 2.951 1.00 31.77 99 ASP A CA 1
ATOM 767 C C . ASP A 1 99 ? -20.133 35.218 1.818 1.00 31.77 99 ASP A C 1
ATOM 769 O O . ASP A 1 99 ? -19.234 35.845 1.252 1.00 31.77 99 ASP A O 1
ATOM 773 N N . GLY A 1 100 ? -21.411 35.319 1.452 1.00 37.38 100 GLY A N 1
ATOM 774 C CA . GLY A 1 100 ? -21.946 36.516 0.833 1.00 37.38 100 GLY A CA 1
ATOM 775 C C . GLY A 1 100 ? -21.838 37.687 1.811 1.00 37.38 100 GLY A C 1
ATOM 776 O O . GLY A 1 100 ? -22.167 37.549 2.983 1.00 37.38 100 GLY A O 1
ATOM 777 N N . ASN A 1 101 ? -21.442 38.841 1.272 1.00 40.72 101 ASN A N 1
ATOM 778 C CA . ASN A 1 101 ? -21.198 40.128 1.934 1.00 40.72 101 ASN A CA 1
ATOM 779 C C . ASN A 1 101 ? -19.874 40.271 2.697 1.00 40.72 101 ASN A C 1
ATOM 781 O O . ASN A 1 101 ? -19.835 40.189 3.915 1.00 40.72 101 ASN A O 1
ATOM 785 N N . ASP A 1 102 ? -18.849 40.749 1.984 1.00 30.02 102 ASP A N 1
ATOM 786 C CA . ASP A 1 102 ? -18.323 42.077 2.318 1.00 30.02 102 ASP A CA 1
ATOM 787 C C . ASP A 1 102 ? -17.611 42.746 1.128 1.00 30.02 102 ASP A C 1
ATOM 789 O O . ASP A 1 102 ? -16.476 42.453 0.752 1.00 30.02 102 ASP A O 1
ATOM 793 N N . ARG A 1 103 ? -18.312 43.709 0.519 1.00 37.31 103 ARG A N 1
ATOM 794 C CA . ARG A 1 103 ? -17.740 44.705 -0.394 1.00 37.31 103 ARG A CA 1
ATOM 795 C C . ARG A 1 103 ? -17.025 45.770 0.435 1.00 37.31 103 ARG A C 1
ATOM 797 O O . ARG A 1 103 ? -17.679 46.698 0.901 1.00 37.31 103 ARG A O 1
ATOM 804 N N . LYS A 1 104 ? -15.691 45.737 0.496 1.00 29.47 104 LYS A N 1
ATOM 805 C CA . LYS A 1 104 ? -14.871 46.952 0.675 1.00 29.47 104 LYS A CA 1
ATOM 806 C C . LYS A 1 104 ? -13.633 46.934 -0.225 1.00 29.47 104 LYS A C 1
ATOM 808 O O . LYS A 1 104 ? -12.589 46.378 0.086 1.00 29.47 104 LYS A O 1
ATOM 813 N N . THR A 1 105 ? -13.820 47.592 -1.365 1.00 33.75 105 THR A N 1
ATOM 814 C CA . THR A 1 105 ? -12.852 48.332 -2.188 1.00 33.75 105 THR A CA 1
ATOM 815 C C . THR A 1 105 ? -11.433 48.494 -1.625 1.00 33.75 105 THR A C 1
ATOM 817 O O . THR A 1 105 ? -11.243 49.276 -0.694 1.00 33.75 105 THR A O 1
ATOM 820 N N . LYS A 1 106 ? -10.433 47.923 -2.317 1.00 28.73 106 LYS A N 1
ATOM 821 C CA . LYS A 1 106 ? -9.108 48.541 -2.524 1.00 28.73 106 LYS A CA 1
ATOM 822 C C . LYS A 1 106 ? -8.566 48.214 -3.925 1.00 28.73 106 LYS A C 1
ATOM 824 O O . LYS A 1 106 ? -8.077 47.127 -4.187 1.00 28.73 106 LYS A O 1
ATOM 829 N N . THR A 1 107 ? -8.750 49.195 -4.807 1.00 28.25 107 THR A N 1
ATOM 830 C CA . THR A 1 107 ? -7.853 49.681 -5.875 1.00 28.25 107 THR A CA 1
ATOM 831 C C . THR A 1 107 ? -6.774 48.760 -6.461 1.00 28.25 107 THR A C 1
ATOM 833 O O . THR A 1 107 ? -5.826 48.366 -5.788 1.00 28.25 107 THR A O 1
ATOM 836 N N . ASN A 1 108 ? -6.872 48.606 -7.786 1.00 35.91 108 ASN A N 1
ATOM 837 C CA . ASN A 1 108 ? -5.847 48.218 -8.755 1.00 35.91 108 ASN A CA 1
ATOM 838 C C . ASN A 1 108 ? -4.404 48.587 -8.365 1.00 35.91 108 ASN A C 1
ATOM 840 O O . ASN A 1 108 ? -4.033 49.759 -8.378 1.00 35.91 108 ASN A O 1
ATOM 844 N N . GLN A 1 109 ? -3.560 47.569 -8.196 1.00 31.83 109 GLN A N 1
ATOM 845 C CA . GLN A 1 109 ? -2.193 47.592 -8.710 1.00 31.83 109 GLN A CA 1
ATOM 846 C C . GLN A 1 109 ? -1.886 46.232 -9.330 1.00 31.83 109 GLN A C 1
ATOM 848 O O . GLN A 1 109 ? -1.693 45.229 -8.647 1.00 31.83 109 GLN A O 1
ATOM 853 N N . SER A 1 110 ? -1.831 46.222 -10.655 1.00 38.94 110 SER A N 1
ATOM 854 C CA . SER A 1 110 ? -1.250 45.177 -11.483 1.00 38.94 110 SER A CA 1
ATOM 855 C C . SER A 1 110 ? 0.254 45.062 -11.201 1.00 38.94 110 SER A C 1
ATOM 857 O O . SER A 1 110 ? 1.086 45.556 -11.957 1.00 38.94 110 SER A O 1
ATOM 859 N N . LYS A 1 111 ? 0.615 44.413 -10.091 1.00 37.59 111 LYS A N 1
ATOM 860 C CA . LYS A 1 111 ? 1.936 43.807 -9.912 1.00 37.59 111 LYS A CA 1
ATOM 861 C C . LYS A 1 111 ? 1.819 42.363 -10.368 1.00 37.59 111 LYS A C 1
ATOM 863 O O . LYS A 1 111 ? 1.207 41.545 -9.688 1.00 37.59 111 LYS A O 1
ATOM 868 N N . LYS A 1 112 ? 2.391 42.080 -11.538 1.00 38.25 112 LYS A N 1
ATOM 869 C CA . LYS A 1 112 ? 2.656 40.734 -12.053 1.00 38.25 112 LYS A CA 1
ATOM 870 C C . LYS A 1 112 ? 3.477 39.999 -10.987 1.00 38.25 112 LYS A C 1
ATOM 872 O O . LYS A 1 112 ? 4.690 40.174 -10.909 1.00 38.25 112 LYS A O 1
ATOM 877 N N . ARG A 1 113 ? 2.798 39.294 -10.078 1.00 45.50 113 ARG A N 1
ATOM 878 C CA . ARG A 1 113 ? 3.435 38.485 -9.038 1.00 45.50 113 ARG A CA 1
ATOM 879 C C . ARG A 1 113 ? 4.170 37.362 -9.756 1.00 45.50 113 ARG A C 1
ATOM 881 O O . ARG A 1 113 ? 3.556 36.602 -10.501 1.00 45.50 113 ARG A O 1
ATOM 888 N N . LYS A 1 114 ? 5.490 37.326 -9.581 1.00 40.72 114 LYS A N 1
ATOM 889 C CA . LYS A 1 114 ? 6.329 36.172 -9.894 1.00 40.72 114 LYS A CA 1
ATOM 890 C C . LYS A 1 114 ? 5.685 34.990 -9.165 1.00 40.72 114 LYS A C 1
ATOM 892 O O . LYS A 1 114 ? 5.584 35.038 -7.945 1.00 40.72 114 LYS A O 1
ATOM 897 N N . ARG A 1 115 ? 5.124 34.041 -9.918 1.00 51.16 115 ARG A N 1
ATOM 898 C CA . ARG A 1 115 ? 4.582 32.794 -9.373 1.00 51.16 115 ARG A CA 1
ATOM 899 C C . ARG A 1 115 ? 5.753 32.130 -8.652 1.00 51.16 115 ARG A C 1
ATOM 901 O O . ARG A 1 115 ? 6.763 31.866 -9.297 1.00 51.16 115 ARG A O 1
ATOM 908 N N . GLU A 1 116 ? 5.677 32.027 -7.330 1.00 58.44 116 GLU A N 1
ATOM 909 C CA . GLU A 1 116 ? 6.634 31.224 -6.572 1.00 58.44 116 GLU A CA 1
ATOM 910 C C . GLU A 1 116 ? 6.487 29.791 -7.094 1.00 58.44 116 GLU A C 1
ATOM 912 O O . GLU A 1 116 ? 5.367 29.296 -7.236 1.00 58.44 116 GLU A O 1
ATOM 917 N N . GLU A 1 117 ? 7.598 29.206 -7.540 1.00 67.50 117 GLU A N 1
ATOM 918 C CA . GLU A 1 117 ? 7.642 27.799 -7.935 1.00 67.50 117 GLU A CA 1
ATOM 919 C C . GLU A 1 117 ? 7.361 26.980 -6.675 1.00 67.50 117 GLU A C 1
ATOM 921 O O . GLU A 1 117 ? 8.071 27.133 -5.681 1.00 67.50 117 GLU A O 1
ATOM 926 N N . GLU A 1 118 ? 6.303 26.171 -6.703 1.00 75.81 118 GLU A N 1
ATOM 927 C CA . GLU A 1 118 ? 6.004 25.240 -5.615 1.00 75.81 118 GLU A CA 1
ATOM 928 C C . GLU A 1 118 ? 7.127 24.206 -5.528 1.00 75.81 118 GLU A C 1
ATOM 930 O O . GLU A 1 118 ? 7.633 23.711 -6.541 1.00 75.81 118 GLU A O 1
ATOM 935 N N . THR A 1 119 ? 7.546 23.905 -4.306 1.00 86.25 119 THR A N 1
ATOM 936 C CA . THR A 1 119 ? 8.580 22.900 -4.057 1.00 86.25 119 THR A CA 1
ATOM 937 C C . THR A 1 119 ? 8.022 21.486 -4.230 1.00 86.25 119 THR A C 1
ATOM 939 O O . THR A 1 119 ? 6.815 21.260 -4.140 1.00 86.25 119 THR A O 1
ATOM 942 N N . VAL A 1 120 ? 8.907 20.508 -4.459 1.00 86.44 120 VAL A N 1
ATOM 943 C CA . VAL A 1 120 ? 8.514 19.091 -4.584 1.00 86.44 120 VAL A CA 1
ATOM 944 C C . VAL A 1 120 ? 7.747 18.628 -3.340 1.00 86.44 120 VAL A C 1
ATOM 946 O O . VAL A 1 120 ? 6.674 18.050 -3.472 1.00 86.44 120 VAL A O 1
ATOM 949 N N . GLU A 1 121 ? 8.236 18.978 -2.147 1.00 88.25 121 GLU A N 1
ATOM 950 C CA . GLU A 1 121 ? 7.624 18.612 -0.861 1.00 88.25 121 GLU A CA 1
ATOM 951 C C . GLU A 1 121 ? 6.209 19.198 -0.687 1.00 88.25 121 GLU A C 1
ATOM 953 O O . GLU A 1 121 ? 5.314 18.538 -0.160 1.00 88.25 121 GLU A O 1
ATOM 958 N N . GLU A 1 122 ? 5.969 20.425 -1.160 1.00 88.94 122 GLU A N 1
ATOM 959 C CA . GLU A 1 122 ? 4.641 21.051 -1.113 1.00 88.94 122 GLU A CA 1
ATOM 960 C C . GLU A 1 122 ? 3.654 20.367 -2.063 1.00 88.94 122 GLU A C 1
ATOM 962 O O . GLU A 1 122 ? 2.495 20.156 -1.699 1.00 88.94 122 GLU A O 1
ATOM 967 N N . CYS A 1 123 ? 4.099 20.003 -3.268 1.00 87.56 123 CYS A N 1
ATOM 968 C CA . CYS A 1 123 ? 3.280 19.270 -4.229 1.00 87.56 123 CYS A CA 1
ATOM 969 C C . CYS A 1 123 ? 2.961 17.848 -3.737 1.00 87.56 123 CYS A C 1
ATOM 971 O O . CYS A 1 123 ? 1.818 17.405 -3.864 1.00 87.56 123 CYS A O 1
ATOM 973 N N . GLU A 1 124 ? 3.926 17.156 -3.123 1.00 87.56 124 GLU A N 1
ATOM 974 C CA . GLU A 1 124 ? 3.723 15.845 -2.487 1.00 87.56 124 GLU A CA 1
ATOM 975 C C . GLU A 1 124 ? 2.701 15.930 -1.346 1.00 87.56 124 GLU A C 1
ATOM 977 O O . GLU A 1 124 ? 1.725 15.180 -1.329 1.00 87.56 124 GLU A O 1
ATOM 982 N N . ALA A 1 125 ? 2.836 16.917 -0.455 1.00 88.88 125 ALA A N 1
ATOM 983 C CA . ALA A 1 125 ? 1.878 17.136 0.627 1.00 88.88 125 ALA A CA 1
ATOM 984 C C . ALA A 1 125 ? 0.463 17.476 0.116 1.00 88.88 125 ALA A C 1
ATOM 986 O O . ALA A 1 125 ? -0.535 17.096 0.736 1.00 88.88 125 ALA A O 1
ATOM 987 N N . GLN A 1 126 ? 0.352 18.182 -1.018 1.00 88.25 126 GLN A N 1
ATOM 988 C CA . GLN A 1 126 ? -0.934 18.423 -1.679 1.00 88.25 126 GLN A CA 1
ATOM 989 C C . GLN A 1 126 ? -1.545 17.114 -2.201 1.00 88.25 126 GLN A C 1
ATOM 991 O O . GLN A 1 126 ? -2.738 16.885 -1.981 1.00 88.25 126 GLN A O 1
ATOM 996 N N . LEU A 1 127 ? -0.755 16.253 -2.859 1.00 88.44 127 LEU A N 1
ATOM 997 C CA . LEU A 1 127 ? -1.207 14.950 -3.368 1.00 88.44 127 LEU A CA 1
ATOM 998 C C . LEU A 1 127 ? -1.675 14.020 -2.250 1.00 88.44 127 LEU A C 1
ATOM 1000 O O . LEU A 1 127 ? -2.739 13.419 -2.384 1.00 88.44 127 LEU A O 1
ATOM 1004 N N . ASP A 1 128 ? -0.964 13.980 -1.124 1.00 83.50 128 ASP A N 1
ATOM 1005 C CA . ASP A 1 128 ? -1.364 13.211 0.063 1.00 83.50 128 ASP A CA 1
ATOM 1006 C C . ASP A 1 128 ? -2.727 13.652 0.634 1.00 83.50 128 ASP A C 1
ATOM 1008 O O . ASP A 1 128 ? -3.426 12.886 1.309 1.00 83.50 128 ASP A O 1
ATOM 1012 N N . GLY A 1 129 ? -3.131 14.897 0.366 1.00 82.56 129 GLY A N 1
ATOM 1013 C CA . GLY A 1 129 ? -4.436 15.444 0.731 1.00 82.56 129 GLY A CA 1
ATOM 1014 C C . GLY A 1 129 ? -5.566 15.122 -0.254 1.00 82.56 129 GLY A C 1
ATOM 1015 O O . GLY A 1 129 ? -6.738 15.292 0.099 1.00 82.56 129 GLY A O 1
ATOM 1016 N N . MET A 1 130 ? -5.257 14.661 -1.469 1.00 86.38 130 MET A N 1
ATOM 1017 C CA . MET A 1 130 ? -6.241 14.386 -2.518 1.00 86.38 130 MET A CA 1
ATOM 1018 C C . MET A 1 130 ? -6.594 12.903 -2.582 1.00 86.38 130 MET A C 1
ATOM 1020 O O . MET A 1 130 ? -5.779 12.047 -2.903 1.00 86.38 130 MET A O 1
ATOM 1024 N N . TYR A 1 131 ? -7.862 12.598 -2.317 1.00 83.06 131 TYR A N 1
ATOM 1025 C CA . TYR A 1 131 ? -8.384 11.238 -2.321 1.00 83.06 131 TYR A CA 1
ATOM 1026 C C . TYR A 1 131 ? -9.741 11.173 -3.022 1.00 83.06 131 TYR A C 1
ATOM 1028 O O . TYR A 1 131 ? -10.472 12.162 -3.128 1.00 83.06 131 TYR A O 1
ATOM 1036 N N . LEU A 1 132 ? -10.082 9.976 -3.499 1.00 85.25 132 LEU A N 1
ATOM 1037 C CA . LEU A 1 132 ? -11.404 9.702 -4.052 1.00 85.25 132 LEU A CA 1
ATOM 1038 C C . LEU A 1 132 ? -12.468 9.732 -2.947 1.00 85.25 132 LEU A C 1
ATOM 1040 O O . LEU A 1 132 ? -12.188 9.276 -1.836 1.00 85.25 132 LEU A O 1
ATOM 1044 N N . PRO A 1 133 ? -13.697 10.197 -3.238 1.00 83.56 133 PRO A N 1
ATOM 1045 C CA . PRO A 1 133 ? -14.781 10.205 -2.264 1.00 83.56 133 PRO A CA 1
ATOM 1046 C C . PRO A 1 133 ? -14.941 8.839 -1.574 1.00 83.56 133 PRO A C 1
ATOM 1048 O O . PRO A 1 133 ? -14.936 7.800 -2.244 1.00 83.56 133 PRO A O 1
ATOM 1051 N N . PRO A 1 134 ? -15.058 8.798 -0.235 1.00 82.19 134 PRO A N 1
ATOM 1052 C CA . PRO A 1 134 ? -15.146 7.540 0.482 1.00 82.19 134 PRO A CA 1
ATOM 1053 C C . PRO A 1 134 ? -16.473 6.851 0.163 1.00 82.19 134 PRO A C 1
ATOM 1055 O O . PRO A 1 134 ? -17.539 7.454 0.244 1.00 82.19 134 PRO A O 1
ATOM 1058 N N . ALA A 1 135 ? -16.424 5.547 -0.113 1.00 84.75 135 ALA A N 1
ATOM 1059 C CA . ALA A 1 135 ? -17.628 4.786 -0.446 1.00 84.75 135 ALA A CA 1
ATOM 1060 C C . ALA A 1 135 ? -18.625 4.668 0.724 1.00 84.75 135 ALA A C 1
ATOM 1062 O O . ALA A 1 135 ? -19.789 4.329 0.527 1.00 84.75 135 ALA A O 1
ATOM 1063 N N . TRP A 1 136 ? -18.178 4.903 1.957 1.00 86.38 136 TRP A N 1
ATOM 1064 C CA . TRP A 1 136 ? -19.013 4.857 3.151 1.00 86.38 136 TRP A CA 1
ATOM 1065 C C . TRP A 1 136 ? -18.967 6.206 3.861 1.00 86.38 136 TRP A C 1
ATOM 1067 O O . TRP A 1 136 ? -17.886 6.677 4.199 1.00 86.38 136 TRP A O 1
ATOM 1077 N N . ASP A 1 137 ? -20.133 6.758 4.204 1.00 82.56 137 ASP A N 1
ATOM 1078 C CA . ASP A 1 137 ? -20.241 8.048 4.916 1.00 82.56 137 ASP A CA 1
ATOM 1079 C C . ASP A 1 137 ? -19.591 8.032 6.297 1.00 82.56 137 ASP A C 1
ATOM 1081 O O . ASP A 1 137 ? -19.298 9.063 6.902 1.00 82.56 137 ASP A O 1
ATOM 1085 N N . ARG A 1 138 ? -19.461 6.827 6.853 1.00 84.19 138 ARG A N 1
ATOM 1086 C CA . ARG A 1 138 ? -18.959 6.618 8.193 1.00 84.19 138 ARG A CA 1
ATOM 1087 C C . ARG A 1 138 ? -18.353 5.232 8.353 1.00 84.19 138 ARG A C 1
ATOM 1089 O O . ARG A 1 138 ? -18.984 4.204 8.072 1.00 84.19 138 ARG A O 1
ATOM 1096 N N . GLU A 1 139 ? -17.144 5.231 8.893 1.00 85.31 139 GLU A N 1
ATOM 1097 C CA . GLU A 1 139 ? -16.398 4.034 9.251 1.00 85.31 139 GLU A CA 1
ATOM 1098 C C . GLU A 1 139 ? -16.934 3.413 10.552 1.00 85.31 139 GLU A C 1
ATOM 1100 O O . GLU A 1 139 ? -17.315 4.114 11.497 1.00 85.31 139 GLU A O 1
ATOM 1105 N N . LEU A 1 140 ? -16.997 2.082 10.586 1.00 89.00 140 LEU A N 1
ATOM 1106 C CA . LEU A 1 140 ? -17.341 1.313 11.780 1.00 89.00 140 LEU A CA 1
ATOM 1107 C C . LEU A 1 140 ? -16.060 0.806 12.434 1.00 89.00 140 LEU A C 1
ATOM 1109 O O . LEU A 1 140 ? -15.088 0.497 11.751 1.00 89.00 140 LEU A O 1
ATOM 1113 N N . ARG A 1 141 ? -16.059 0.732 13.763 1.00 88.31 141 ARG A N 1
ATOM 1114 C CA . ARG A 1 141 ? -14.892 0.311 14.542 1.00 88.31 141 ARG A CA 1
ATOM 1115 C C . ARG A 1 141 ? -15.006 -1.174 14.902 1.00 88.31 141 ARG A C 1
ATOM 1117 O O . ARG A 1 141 ? -16.111 -1.608 15.238 1.00 88.31 141 ARG A O 1
ATOM 1124 N N . PRO A 1 142 ? -13.909 -1.950 14.871 1.00 87.69 142 PRO A N 1
ATOM 1125 C CA . PRO A 1 142 ? -13.922 -3.319 15.378 1.00 87.69 142 PRO A CA 1
ATOM 1126 C C . PRO A 1 142 ? -14.147 -3.344 16.898 1.00 87.69 142 PRO A C 1
ATOM 1128 O O . PRO A 1 142 ? -13.915 -2.357 17.605 1.00 87.69 142 PRO A O 1
ATOM 1131 N N . SER A 1 143 ? -14.614 -4.475 17.424 1.00 85.06 143 SER A N 1
ATOM 1132 C CA . SER A 1 143 ? -14.771 -4.671 18.869 1.00 85.06 143 SER A CA 1
ATOM 1133 C C . SER A 1 143 ? -13.423 -4.582 19.587 1.00 85.06 143 SER A C 1
ATOM 1135 O O . SER A 1 143 ? -12.421 -5.067 19.072 1.00 85.06 143 SER A O 1
ATOM 1137 N N . GLY A 1 144 ? -13.392 -3.983 20.780 1.00 81.56 144 GLY A N 1
ATOM 1138 C CA . GLY A 1 144 ? -12.146 -3.806 21.538 1.00 81.56 144 GLY A CA 1
ATOM 1139 C C . GLY A 1 144 ? -11.256 -2.660 21.039 1.00 81.56 144 GLY A C 1
ATOM 1140 O O . GLY A 1 144 ? -10.150 -2.487 21.543 1.00 81.56 144 GLY A O 1
ATOM 1141 N N . SER A 1 145 ? -11.736 -1.845 20.094 1.00 91.25 145 SER A N 1
ATOM 1142 C CA . SER A 1 145 ? -11.027 -0.649 19.624 1.00 91.25 145 SER A CA 1
ATOM 1143 C C . SER A 1 145 ? -10.720 0.343 20.746 1.00 91.25 145 SER A C 1
ATOM 1145 O O . SER A 1 145 ? -11.488 0.489 21.704 1.00 91.25 145 SER A O 1
ATOM 1147 N N . HIS A 1 146 ? -9.638 1.097 20.561 1.00 93.19 146 HIS A N 1
ATOM 1148 C CA . HIS A 1 146 ? -9.258 2.226 21.401 1.00 93.19 146 HIS A CA 1
ATOM 1149 C C . HIS A 1 146 ? -9.067 3.506 20.572 1.00 93.19 146 HIS A C 1
ATOM 1151 O O . HIS A 1 146 ? -8.926 3.458 19.345 1.00 93.19 146 HIS A O 1
ATOM 1157 N N . ALA A 1 147 ? -9.108 4.654 21.244 1.00 94.12 147 ALA A N 1
ATOM 1158 C CA . ALA A 1 147 ? -8.900 5.967 20.648 1.00 94.12 147 ALA A CA 1
ATOM 1159 C C . ALA A 1 147 ? -8.153 6.891 21.605 1.00 94.12 147 ALA A C 1
ATOM 1161 O O . ALA A 1 147 ? -8.248 6.764 22.830 1.00 94.12 147 ALA A O 1
ATOM 1162 N N . VAL A 1 148 ? -7.449 7.845 21.012 1.00 94.19 148 VAL A N 1
ATOM 1163 C CA . VAL A 1 148 ? -6.797 8.956 21.690 1.00 94.19 148 VAL A CA 1
ATOM 1164 C C . VAL A 1 148 ? -7.646 10.200 21.448 1.00 94.19 148 VAL A C 1
ATOM 1166 O O . VAL A 1 148 ? -7.875 10.608 20.312 1.00 94.19 148 VAL A O 1
ATOM 1169 N N . VAL A 1 149 ? -8.178 10.773 22.522 1.00 94.69 149 VAL A N 1
ATOM 1170 C CA . VAL A 1 149 ? -9.021 11.972 22.480 1.00 94.69 149 VAL A CA 1
ATOM 1171 C C . VAL A 1 149 ? -8.169 13.164 22.888 1.00 94.69 149 VAL A C 1
ATOM 1173 O O . VAL A 1 149 ? -7.774 13.254 24.050 1.00 94.69 149 VAL A O 1
ATOM 1176 N N . THR A 1 150 ? -7.914 14.080 21.959 1.00 94.56 150 THR A N 1
ATOM 1177 C CA . THR A 1 150 ? -7.096 15.277 22.190 1.00 94.56 150 THR A CA 1
ATOM 1178 C C . THR A 1 150 ? -7.996 16.470 22.487 1.00 94.56 150 THR A C 1
ATOM 1180 O O . THR A 1 150 ? -8.900 16.806 21.717 1.00 94.56 150 THR A O 1
ATOM 1183 N N . PHE A 1 151 ? -7.771 17.108 23.632 1.00 95.00 151 PHE A N 1
ATOM 1184 C CA . PHE A 1 151 ? -8.514 18.289 24.063 1.00 95.00 151 PHE A CA 1
ATOM 1185 C C . PHE A 1 151 ? -7.817 19.562 23.591 1.00 95.00 151 PHE A C 1
ATOM 1187 O O . PHE A 1 151 ? -6.614 19.558 23.349 1.00 95.00 151 PHE A O 1
ATOM 1194 N N . VAL A 1 152 ? -8.569 20.662 23.510 1.00 93.81 152 VAL A N 1
ATOM 1195 C CA . VAL A 1 152 ? -8.016 21.983 23.158 1.00 93.81 152 VAL A CA 1
ATOM 1196 C C . VAL A 1 152 ? -6.896 22.381 24.127 1.00 93.81 152 VAL A C 1
ATOM 1198 O O . VAL A 1 152 ? -5.855 22.886 23.719 1.00 93.81 152 VAL A O 1
ATOM 1201 N N . ASP A 1 153 ? -7.072 22.095 25.411 1.00 93.12 153 ASP A N 1
ATOM 1202 C CA . ASP A 1 153 ? -6.160 22.481 26.477 1.00 93.12 153 ASP A CA 1
ATOM 1203 C C . ASP A 1 153 ? -6.079 21.403 27.569 1.00 93.12 153 ASP A C 1
ATOM 1205 O O . ASP A 1 153 ? -6.987 20.589 27.769 1.00 93.12 153 ASP A O 1
ATOM 1209 N N . ARG A 1 154 ? -4.964 21.403 28.304 1.00 92.88 154 ARG A N 1
ATOM 1210 C CA . ARG A 1 154 ? -4.722 20.466 29.408 1.00 92.88 154 ARG A CA 1
ATOM 1211 C C . ARG A 1 154 ? -5.768 20.570 30.538 1.00 92.88 154 ARG A C 1
ATOM 1213 O O . ARG A 1 154 ? -6.234 19.517 30.976 1.00 92.88 154 ARG A O 1
ATOM 1220 N N . PRO A 1 155 ? -6.200 21.766 30.991 1.00 93.25 155 PRO A N 1
ATOM 1221 C CA . PRO A 1 155 ? -7.278 21.889 31.975 1.00 93.25 155 PRO A CA 1
ATOM 1222 C C . PRO A 1 155 ? -8.592 21.226 31.539 1.00 93.25 155 PRO A C 1
ATOM 1224 O O . PRO A 1 155 ? -9.206 20.529 32.348 1.00 93.25 155 PRO A O 1
ATOM 1227 N N . SER A 1 156 ? -9.000 21.366 30.271 1.00 93.12 156 SER A N 1
ATOM 1228 C CA . SER A 1 156 ? -10.178 20.662 29.729 1.00 93.12 156 SER A CA 1
ATOM 1229 C C . SER A 1 156 ? -10.064 19.137 29.824 1.00 93.12 156 SER A C 1
ATOM 1231 O O . SER A 1 156 ? -11.048 18.453 30.132 1.00 93.12 156 SER A O 1
ATOM 1233 N N . MET A 1 157 ? -8.870 18.587 29.584 1.00 94.00 157 MET A N 1
ATOM 1234 C CA . MET A 1 157 ? -8.603 17.154 29.739 1.00 94.00 157 MET A CA 1
ATOM 1235 C C . MET A 1 157 ? -8.716 16.720 31.209 1.00 94.00 157 MET A C 1
ATOM 1237 O O . MET A 1 157 ? -9.434 15.767 31.527 1.00 94.00 157 MET A O 1
ATOM 1241 N N . GLU A 1 158 ? -8.073 17.449 32.125 1.00 93.25 158 GLU A N 1
ATOM 1242 C CA . GLU A 1 158 ? -8.071 17.135 33.560 1.00 93.25 158 GLU A CA 1
ATOM 1243 C C . GLU A 1 158 ? -9.477 17.251 34.176 1.00 93.25 158 GLU A C 1
ATOM 1245 O O . GLU A 1 158 ? -9.902 16.385 34.952 1.00 93.25 158 GLU A O 1
ATOM 1250 N N . ALA A 1 159 ? -10.240 18.278 33.787 1.00 93.31 159 ALA A N 1
ATOM 1251 C CA . ALA A 1 159 ? -11.636 18.453 34.176 1.00 93.31 159 ALA A CA 1
ATOM 1252 C C . ALA A 1 159 ? -12.510 17.292 33.680 1.00 93.31 159 ALA A C 1
ATOM 1254 O O . ALA A 1 159 ? -13.339 16.773 34.437 1.00 93.31 159 ALA A O 1
ATOM 1255 N N . SER A 1 160 ? -12.274 16.821 32.453 1.00 92.88 160 SER A N 1
ATOM 1256 C CA . SER A 1 160 ? -12.973 15.668 31.879 1.00 92.88 160 SER A CA 1
ATOM 1257 C C . SER A 1 160 ? -12.648 14.365 32.598 1.00 92.88 160 SER A C 1
ATOM 1259 O O . SER A 1 160 ? -13.563 13.626 32.968 1.00 92.88 160 SER A O 1
ATOM 1261 N N . LEU A 1 161 ? -11.380 14.115 32.923 1.00 91.88 161 LEU A N 1
ATOM 1262 C CA . LEU A 1 161 ? -10.984 12.950 33.717 1.00 91.88 161 LEU A CA 1
ATOM 1263 C C . LEU A 1 161 ? -11.601 12.987 35.128 1.00 91.88 161 LEU A C 1
ATOM 1265 O O . LEU A 1 161 ? -12.062 11.965 35.646 1.00 91.88 161 LEU A O 1
ATOM 1269 N N . LYS A 1 162 ? -11.670 14.170 35.753 1.00 91.75 162 LYS A N 1
ATOM 1270 C CA . LYS A 1 162 ? -12.315 14.361 37.062 1.00 91.75 162 LYS A CA 1
ATOM 1271 C C . LYS A 1 162 ? -13.826 14.124 36.995 1.00 91.75 162 LYS A C 1
ATOM 1273 O O . LYS A 1 162 ? -14.379 13.497 37.902 1.00 91.75 162 LYS A O 1
ATOM 1278 N N . ALA A 1 163 ? -14.491 14.581 35.934 1.00 90.62 163 ALA A N 1
ATOM 1279 C CA . ALA A 1 163 ? -15.913 14.339 35.703 1.00 90.62 163 ALA A CA 1
ATOM 1280 C C . ALA A 1 163 ? -16.210 12.844 35.506 1.00 90.62 163 ALA A C 1
ATOM 1282 O O . ALA A 1 163 ? -17.122 12.315 36.148 1.00 90.62 163 ALA A O 1
ATOM 1283 N N . VAL A 1 164 ? -15.383 12.147 34.717 1.00 89.69 164 VAL A N 1
ATOM 1284 C CA . VAL A 1 164 ? -15.450 10.689 34.530 1.00 89.69 164 VAL A CA 1
ATOM 1285 C C . VAL A 1 164 ? -15.314 9.966 35.870 1.00 89.69 164 VAL A C 1
ATOM 1287 O O . VAL A 1 164 ? -16.192 9.186 36.231 1.00 89.69 164 VAL A O 1
ATOM 1290 N N . ARG A 1 165 ? -14.284 10.279 36.668 1.00 88.44 165 ARG A N 1
ATOM 1291 C CA . ARG A 1 165 ? -14.081 9.678 38.002 1.00 88.44 165 ARG A CA 1
ATOM 1292 C C . ARG A 1 165 ? -15.250 9.948 38.953 1.00 88.44 165 ARG A C 1
ATOM 1294 O O . ARG A 1 165 ? -15.678 9.054 39.681 1.00 88.44 165 ARG A O 1
ATOM 1301 N N . LYS A 1 166 ? -15.814 11.161 38.925 1.00 86.12 166 LYS A N 1
ATOM 1302 C CA . LYS A 1 166 ? -16.989 11.534 39.732 1.00 86.12 166 LYS A CA 1
ATOM 1303 C C . LYS A 1 166 ? -18.227 10.720 39.347 1.00 86.12 166 LYS A C 1
ATOM 1305 O O . LYS A 1 166 ? -19.016 10.378 40.224 1.00 86.12 166 LYS A O 1
ATOM 1310 N N . LYS A 1 167 ? -18.422 10.428 38.059 1.00 81.50 167 LYS A N 1
ATOM 1311 C CA . LYS A 1 167 ? -19.542 9.614 37.559 1.00 81.50 167 LYS A CA 1
ATOM 1312 C C . LYS A 1 167 ? -19.320 8.117 37.809 1.00 81.50 167 LYS A C 1
ATOM 1314 O O . LYS A 1 167 ? -20.258 7.449 38.237 1.00 81.50 167 LYS A O 1
ATOM 1319 N N . ALA A 1 168 ? -18.087 7.632 37.668 1.00 77.38 168 ALA A N 1
ATOM 1320 C CA . ALA A 1 168 ? -17.682 6.266 38.009 1.00 77.38 168 ALA A CA 1
ATOM 1321 C C . ALA A 1 168 ? -17.873 5.942 39.504 1.00 77.38 168 ALA A C 1
ATOM 1323 O O . ALA A 1 168 ? -18.235 4.829 39.867 1.00 77.38 168 ALA A O 1
ATOM 1324 N N . GLY A 1 169 ? -17.656 6.922 40.390 1.00 67.00 169 GLY A N 1
ATOM 1325 C CA . GLY A 1 169 ? -17.842 6.754 41.837 1.00 67.00 169 GLY A CA 1
ATOM 1326 C C . GLY A 1 169 ? -19.298 6.813 42.318 1.00 67.00 169 GLY A C 1
ATOM 1327 O O . GLY A 1 169 ? -19.596 6.309 43.396 1.00 67.00 169 GLY A O 1
ATOM 1328 N N . LYS A 1 170 ? -20.211 7.411 41.541 1.00 64.81 170 LYS A N 1
ATOM 1329 C CA . LYS A 1 170 ? -21.624 7.616 41.924 1.00 64.81 170 LYS A CA 1
ATOM 1330 C C . LYS A 1 170 ? -22.543 6.439 41.605 1.00 64.81 170 LYS A C 1
ATOM 1332 O O . LYS A 1 170 ? -23.658 6.398 42.108 1.00 64.81 170 LYS A O 1
ATOM 1337 N N . THR A 1 171 ? -22.093 5.481 40.800 1.00 52.84 171 THR A N 1
ATOM 1338 C CA . THR A 1 171 ? -22.886 4.302 40.408 1.00 52.84 171 THR A CA 1
ATOM 1339 C C . THR A 1 171 ? -23.080 3.294 41.551 1.00 52.84 171 THR A C 1
ATOM 1341 O O . THR A 1 171 ? -23.915 2.403 41.437 1.00 52.84 171 THR A O 1
ATOM 1344 N N . SER A 1 172 ? -22.360 3.454 42.670 1.00 43.41 172 SER A N 1
ATOM 1345 C CA . SER A 1 172 ? -22.437 2.596 43.863 1.00 43.41 172 SER A CA 1
ATOM 1346 C C . SER A 1 172 ? -23.418 3.083 44.941 1.00 43.41 172 SER A C 1
ATOM 1348 O O . SER A 1 172 ? -23.755 2.317 45.842 1.00 43.41 172 SER A O 1
ATOM 1350 N N . SER A 1 173 ? -23.895 4.331 44.861 1.00 40.62 173 SER A N 1
ATOM 1351 C CA . SER A 1 173 ? -24.876 4.898 45.789 1.00 40.62 173 SER A CA 1
ATOM 1352 C C . SER A 1 173 ? -26.248 4.957 45.119 1.00 40.62 173 SER A C 1
ATOM 1354 O O . SER A 1 173 ? -26.430 5.630 44.108 1.00 40.62 173 SER A O 1
ATOM 1356 N N . SER A 1 174 ? -27.206 4.245 45.695 1.00 39.72 174 SER A N 1
ATOM 1357 C CA . SER A 1 174 ? -28.597 4.044 45.284 1.00 39.72 174 SER A CA 1
ATOM 1358 C C . SER A 1 174 ? -29.477 5.312 45.211 1.00 39.72 174 SER A C 1
ATOM 1360 O O . SER A 1 174 ? -30.490 5.387 45.903 1.00 39.72 174 SER A O 1
ATOM 1362 N N . SER A 1 175 ? -29.152 6.308 44.380 1.00 37.28 175 SER A N 1
ATOM 1363 C CA . SER A 1 175 ? -30.035 7.465 44.142 1.00 37.28 175 SER A CA 1
ATOM 1364 C C . SER A 1 175 ? -30.400 7.647 42.664 1.00 37.28 175 SER A C 1
ATOM 1366 O O . SER A 1 175 ? -29.693 8.272 41.879 1.00 37.28 175 SER A O 1
ATOM 1368 N N . SER A 1 176 ? -31.521 7.017 42.307 1.00 37.09 176 SER A N 1
ATOM 1369 C CA . SER A 1 176 ? -32.706 7.484 41.550 1.00 37.09 176 SER A CA 1
ATOM 1370 C C . SER A 1 176 ? -32.748 8.833 40.792 1.00 37.09 176 SER A C 1
ATOM 1372 O O . SER A 1 176 ? -33.839 9.297 40.472 1.00 37.09 176 SER A O 1
ATOM 1374 N N . SER A 1 177 ? -31.641 9.483 40.441 1.00 41.66 177 SER A N 1
ATOM 1375 C CA . SER A 1 177 ? -31.676 10.623 39.520 1.00 41.66 177 SER A CA 1
ATOM 1376 C C . SER A 1 177 ? -31.470 10.117 38.094 1.00 41.66 177 SER A C 1
ATOM 1378 O O . SER A 1 177 ? -30.367 9.709 37.724 1.00 41.66 177 SER A O 1
ATOM 1380 N N . SER A 1 178 ? -32.529 10.157 37.284 1.00 40.97 178 SER A N 1
ATOM 1381 C CA . SER A 1 178 ? -32.516 9.878 35.837 1.00 40.97 178 SER A CA 1
ATOM 1382 C C . SER A 1 178 ? -31.465 10.698 35.068 1.00 40.97 178 SER A C 1
ATOM 1384 O O . SER A 1 178 ? -31.003 10.268 34.021 1.00 40.97 178 SER A O 1
ATOM 1386 N N . THR A 1 179 ? -30.992 11.814 35.634 1.00 49.62 179 THR A N 1
ATOM 1387 C CA . THR A 1 179 ? -29.906 12.676 35.124 1.00 49.62 179 THR A CA 1
ATOM 1388 C C . THR A 1 179 ? -28.496 12.070 35.288 1.00 49.62 179 THR A C 1
ATOM 1390 O O . THR A 1 179 ? -27.487 12.642 34.866 1.00 49.62 179 THR A O 1
ATOM 1393 N N . SER A 1 180 ? -28.366 10.931 35.974 1.00 61.22 180 SER A N 1
ATOM 1394 C CA . SER A 1 180 ? -27.062 10.327 36.278 1.00 61.22 180 SER A CA 1
ATOM 1395 C C . SER A 1 180 ? -26.550 9.360 35.210 1.00 61.22 180 SER A C 1
ATOM 1397 O O . SER A 1 180 ? -25.329 9.202 35.109 1.00 61.22 180 SER A O 1
ATOM 1399 N N . VAL A 1 181 ? -27.445 8.772 34.409 1.00 77.25 181 VAL A N 1
ATOM 1400 C CA . VAL A 1 181 ? -27.124 7.748 33.406 1.00 77.25 181 VAL A CA 1
ATOM 1401 C C . VAL A 1 181 ? -26.701 8.421 32.107 1.00 77.25 181 VAL A C 1
ATOM 1403 O O . VAL A 1 181 ? -27.441 9.218 31.547 1.00 77.25 181 VAL A O 1
ATOM 1406 N N . ILE A 1 182 ? -25.501 8.104 31.628 1.00 86.38 182 ILE A N 1
ATOM 1407 C CA . ILE A 1 182 ? -25.005 8.599 30.344 1.00 86.38 182 ILE A CA 1
ATOM 1408 C C . ILE A 1 182 ? -25.519 7.659 29.259 1.00 86.38 182 ILE A C 1
ATOM 1410 O O . ILE A 1 182 ? -25.122 6.493 29.228 1.00 86.38 182 ILE A O 1
ATOM 1414 N N . VAL A 1 183 ? -26.395 8.147 28.384 1.00 88.88 183 VAL A N 1
ATOM 1415 C CA . VAL A 1 183 ? -26.870 7.393 27.219 1.00 88.88 183 VAL A CA 1
ATOM 1416 C C . VAL A 1 183 ? -25.997 7.735 26.014 1.00 88.88 183 VAL A C 1
ATOM 1418 O O . VAL A 1 183 ? -25.801 8.901 25.680 1.00 88.88 183 VAL A O 1
ATOM 1421 N N . TRP A 1 184 ? -25.432 6.729 25.352 1.00 89.25 184 TRP A N 1
ATOM 1422 C CA . TRP A 1 184 ? -24.569 6.952 24.197 1.00 89.25 184 TRP A CA 1
ATOM 1423 C C . TRP A 1 184 ? -25.372 7.468 23.002 1.00 89.25 184 TRP A C 1
ATOM 1425 O O . TRP A 1 184 ? -26.268 6.778 22.520 1.00 89.25 184 TRP A O 1
ATOM 1435 N N . GLY A 1 185 ? -25.005 8.639 22.480 1.00 80.56 185 GLY A N 1
ATOM 1436 C CA . GLY A 1 185 ? -25.623 9.195 21.272 1.00 80.56 185 GLY A CA 1
ATOM 1437 C C . GLY A 1 185 ? -26.994 9.849 21.471 1.00 80.56 185 GLY A C 1
ATOM 1438 O O . GLY A 1 185 ? -27.620 10.218 20.482 1.00 80.56 185 GLY A O 1
ATOM 1439 N N . GLU A 1 186 ? -27.450 10.026 22.714 1.00 83.31 186 GLU A N 1
ATOM 1440 C CA . GLU A 1 186 ? -28.681 10.765 23.027 1.00 83.31 186 GLU A CA 1
ATOM 1441 C C . GLU A 1 186 ? -28.596 12.202 22.487 1.00 83.31 186 GLU A C 1
ATOM 1443 O O . GLU A 1 186 ? -27.621 12.898 22.749 1.00 83.31 186 GLU A O 1
ATOM 1448 N N . GLY A 1 187 ? -29.578 12.641 21.695 1.00 78.06 187 GLY A N 1
ATOM 1449 C CA . GLY A 1 187 ? -29.568 13.972 21.066 1.00 78.06 187 GLY A CA 1
ATOM 1450 C C . GLY A 1 187 ? -28.689 14.105 19.811 1.00 78.06 187 GLY A C 1
ATOM 1451 O O . GLY A 1 187 ? -28.574 15.197 19.254 1.00 78.06 187 GLY A O 1
ATOM 1452 N N . LEU A 1 188 ? -28.081 13.008 19.338 1.00 79.06 188 LEU A N 1
ATOM 1453 C CA . LEU A 1 188 ? -27.382 12.920 18.043 1.00 79.06 188 LEU A CA 1
ATOM 1454 C C . LEU A 1 188 ? -28.183 12.129 16.989 1.00 79.06 188 LEU A C 1
ATOM 1456 O O . LEU A 1 188 ? -27.648 11.805 15.929 1.00 79.06 188 LEU A O 1
ATOM 1460 N N . GLU A 1 189 ? -29.438 11.791 17.293 1.00 63.97 189 GLU A N 1
ATOM 1461 C CA . GLU A 1 189 ? -30.305 10.924 16.481 1.00 63.97 189 GLU A CA 1
ATOM 1462 C C . GLU A 1 189 ? -30.832 11.605 15.212 1.00 63.97 189 GLU A C 1
ATOM 1464 O O . GLU A 1 189 ? -31.168 10.926 14.239 1.00 63.97 189 GLU A O 1
ATOM 1469 N N . ASP A 1 190 ? -30.812 12.938 15.177 1.00 60.84 190 ASP A N 1
ATOM 1470 C CA . ASP A 1 190 ? -31.077 13.709 13.971 1.00 60.84 190 ASP A CA 1
ATOM 1471 C C . ASP A 1 190 ? -29.912 13.478 13.003 1.00 60.84 190 ASP A C 1
ATOM 1473 O O . ASP A 1 190 ? -28.834 14.065 13.151 1.00 60.84 190 ASP A O 1
ATOM 1477 N N . GLY A 1 191 ? -30.117 12.602 12.012 1.00 60.00 191 GLY A N 1
ATOM 1478 C CA . GLY A 1 191 ? -29.122 12.136 11.027 1.00 60.00 191 GLY A CA 1
ATOM 1479 C C . GLY A 1 191 ? -28.379 13.222 10.229 1.00 60.00 191 GLY A C 1
ATOM 1480 O O . GLY A 1 191 ? -27.588 12.909 9.347 1.00 60.00 191 GLY A O 1
ATOM 1481 N N . GLN A 1 192 ? -28.614 14.491 10.553 1.00 66.38 192 GLN A N 1
ATOM 1482 C CA . GLN A 1 192 ? -27.924 15.684 10.093 1.00 66.38 192 GLN A CA 1
ATOM 1483 C C . GLN A 1 192 ? -26.508 15.838 10.679 1.00 66.38 192 GLN A C 1
ATOM 1485 O O . GLN A 1 192 ? -25.640 16.386 10.008 1.00 66.38 192 GLN A O 1
ATOM 1490 N N . LYS A 1 193 ? -26.242 15.364 11.911 1.00 76.06 193 LYS A N 1
ATOM 1491 C CA . LYS A 1 193 ? -24.902 15.467 12.544 1.00 76.06 193 LYS A CA 1
ATOM 1492 C C . LYS A 1 193 ? -24.079 14.187 12.468 1.00 76.06 193 LYS A C 1
ATOM 1494 O O . LYS A 1 193 ? -22.850 14.238 12.492 1.00 76.06 193 LYS A O 1
ATOM 1499 N N . VAL A 1 194 ? -24.742 13.035 12.440 1.00 83.56 194 VAL A N 1
ATOM 1500 C CA . VAL A 1 194 ? -24.093 11.727 12.354 1.00 83.56 194 VAL A CA 1
ATOM 1501 C C . VAL A 1 194 ? -24.832 10.896 11.314 1.00 83.56 194 VAL A C 1
ATOM 1503 O O . VAL A 1 194 ? -26.036 10.703 11.470 1.00 83.56 194 VAL A O 1
ATOM 1506 N N . PRO A 1 195 ? -24.138 10.353 10.296 1.00 84.69 195 PRO A N 1
ATOM 1507 C CA . PRO A 1 195 ? -24.773 9.493 9.308 1.00 84.69 195 PRO A CA 1
ATOM 1508 C C . PRO A 1 195 ? -25.511 8.329 9.973 1.00 84.69 195 PRO A C 1
ATOM 1510 O O . PRO A 1 195 ? -24.957 7.625 10.832 1.00 84.69 195 PRO A O 1
ATOM 1513 N N . ALA A 1 196 ? -26.771 8.150 9.579 1.00 83.38 196 ALA A N 1
ATOM 1514 C CA . ALA A 1 196 ? -27.642 7.121 10.124 1.00 83.38 196 ALA A CA 1
ATOM 1515 C C . ALA A 1 196 ? -27.115 5.714 9.800 1.00 83.38 196 ALA A C 1
ATOM 1517 O O . ALA A 1 196 ? -26.550 5.451 8.739 1.00 83.38 196 ALA A O 1
ATOM 1518 N N . LEU A 1 197 ? -27.322 4.784 10.730 1.00 84.12 197 LEU A N 1
ATOM 1519 C CA . LEU A 1 197 ? -26.933 3.381 10.578 1.00 84.12 197 LEU A CA 1
ATOM 1520 C C . LEU A 1 197 ? -28.092 2.535 10.014 1.00 84.12 197 LEU A C 1
ATOM 1522 O O . LEU A 1 197 ? -29.192 3.028 9.774 1.00 84.12 197 LEU A O 1
ATOM 1526 N N . GLY A 1 198 ? -27.850 1.238 9.800 1.00 85.50 198 GLY A N 1
ATOM 1527 C CA . GLY A 1 198 ? -28.870 0.295 9.327 1.00 85.50 198 GLY A CA 1
ATOM 1528 C C . GLY A 1 198 ? -29.169 0.442 7.833 1.00 85.50 198 GLY A C 1
ATOM 1529 O O . GLY A 1 198 ? -28.256 0.650 7.037 1.00 85.50 198 GLY A O 1
ATOM 1530 N N . ARG A 1 199 ? -30.447 0.335 7.441 1.00 87.38 199 ARG A N 1
ATOM 1531 C CA . ARG A 1 199 ? -30.877 0.375 6.028 1.00 87.38 199 ARG A CA 1
ATOM 1532 C C . ARG A 1 199 ? -30.442 1.654 5.307 1.00 87.38 199 ARG A C 1
ATOM 1534 O O . ARG A 1 199 ? -30.051 1.579 4.144 1.00 87.38 199 ARG A O 1
ATOM 1541 N N . SER A 1 200 ? -30.487 2.800 5.990 1.00 87.12 200 SER A N 1
ATOM 1542 C CA . SER A 1 200 ? -30.097 4.096 5.417 1.00 87.12 200 SER A CA 1
ATOM 1543 C C . SER A 1 200 ? -28.637 4.088 4.949 1.00 87.12 200 SER A C 1
ATOM 1545 O O . SER A 1 200 ? -28.362 4.408 3.796 1.00 87.12 200 SER A O 1
ATOM 1547 N N . ARG A 1 201 ? -27.722 3.564 5.780 1.00 87.75 201 ARG A N 1
ATOM 1548 C CA . ARG A 1 201 ? -26.293 3.412 5.452 1.00 87.75 201 ARG A CA 1
ATOM 1549 C C . ARG A 1 201 ? -26.064 2.616 4.168 1.00 87.75 201 ARG A C 1
ATOM 1551 O O . ARG A 1 201 ? -25.291 3.032 3.316 1.00 87.75 201 ARG A O 1
ATOM 1558 N N . TYR A 1 202 ? -26.714 1.460 4.033 1.00 89.12 202 TYR A N 1
ATOM 1559 C CA . TYR A 1 202 ? -26.544 0.616 2.846 1.00 89.12 202 TYR A CA 1
ATOM 1560 C C . TYR A 1 202 ? -27.187 1.231 1.606 1.00 89.12 202 TYR A C 1
ATOM 1562 O O . TYR A 1 202 ? -26.618 1.146 0.524 1.00 89.12 202 TYR A O 1
ATOM 1570 N N . SER A 1 203 ? -28.339 1.886 1.766 1.00 89.12 203 SER A N 1
ATOM 1571 C CA . SER A 1 203 ? -29.011 2.575 0.658 1.00 89.12 203 SER A CA 1
ATOM 1572 C C . SER A 1 203 ? -28.145 3.719 0.125 1.00 89.12 203 SER A C 1
ATOM 1574 O O . SER A 1 203 ? -27.984 3.848 -1.083 1.00 89.12 203 SER A O 1
ATOM 1576 N N . ARG A 1 204 ? -27.517 4.490 1.020 1.00 86.06 204 ARG A N 1
ATOM 1577 C CA . ARG A 1 204 ? -26.601 5.582 0.672 1.00 86.06 204 ARG A CA 1
ATOM 1578 C C . ARG A 1 204 ? -25.293 5.083 0.059 1.00 86.06 204 ARG A C 1
ATOM 1580 O O . ARG A 1 204 ? -24.856 5.613 -0.955 1.00 86.06 204 ARG A O 1
ATOM 1587 N N . HIS A 1 205 ? -24.724 4.001 0.591 1.00 87.75 205 HIS A N 1
ATOM 1588 C CA . HIS A 1 205 ? -23.569 3.344 -0.024 1.00 87.75 205 HIS A CA 1
ATOM 1589 C C . HIS A 1 205 ? -23.866 2.865 -1.450 1.00 87.75 205 HIS A C 1
ATOM 1591 O O . HIS A 1 205 ? -23.062 3.083 -2.345 1.00 87.75 205 HIS A O 1
ATOM 1597 N N . LEU A 1 206 ? -25.021 2.237 -1.683 1.00 86.00 206 LEU A N 1
ATOM 1598 C CA . LEU A 1 206 ? -25.389 1.760 -3.017 1.00 86.00 206 LEU A CA 1
ATOM 1599 C C . LEU A 1 206 ? -25.750 2.902 -3.977 1.00 86.00 206 LEU A C 1
ATOM 1601 O O . LEU A 1 206 ? -25.444 2.794 -5.160 1.00 86.00 206 LEU A O 1
ATOM 1605 N N . GLY A 1 207 ? -26.393 3.961 -3.480 1.00 81.56 207 GLY A N 1
ATOM 1606 C CA . GLY A 1 207 ? -26.860 5.084 -4.295 1.00 81.56 207 GLY A CA 1
ATOM 1607 C C . GLY A 1 207 ? -25.785 6.120 -4.628 1.00 81.56 207 GLY A C 1
ATOM 1608 O O . GLY A 1 207 ? -25.711 6.557 -5.768 1.00 81.56 207 GLY A O 1
ATOM 1609 N N . GLU A 1 208 ? -24.956 6.502 -3.655 1.00 75.69 208 GLU A N 1
ATOM 1610 C CA . GLU A 1 208 ? -23.965 7.584 -3.792 1.00 75.69 208 GLU A CA 1
ATOM 1611 C C . GLU A 1 208 ? -22.525 7.064 -3.661 1.00 75.69 208 GLU A C 1
ATOM 1613 O O . GLU A 1 208 ? -21.644 7.458 -4.418 1.00 75.69 208 GLU A O 1
ATOM 1618 N N . GLY A 1 209 ? -22.274 6.151 -2.717 1.00 75.56 209 GLY A N 1
ATOM 1619 C CA . GLY A 1 209 ? -20.912 5.733 -2.364 1.00 75.56 209 GLY A CA 1
ATOM 1620 C C . GLY A 1 209 ? -20.240 4.777 -3.356 1.00 75.56 209 GLY A C 1
ATOM 1621 O O . GLY A 1 209 ? -19.028 4.828 -3.543 1.00 75.56 209 GLY A O 1
ATOM 1622 N N . ARG A 1 210 ? -21.004 3.882 -3.990 1.00 80.94 210 ARG A N 1
ATOM 1623 C CA . ARG A 1 210 ? -20.490 2.899 -4.959 1.00 80.94 210 ARG A CA 1
ATOM 1624 C C . ARG A 1 210 ? -20.317 3.500 -6.352 1.00 80.94 210 ARG A C 1
ATOM 1626 O O . ARG A 1 210 ? -19.444 3.060 -7.095 1.00 80.94 210 ARG A O 1
ATOM 1633 N N . TYR A 1 211 ? -21.146 4.482 -6.689 1.00 82.25 211 TYR A N 1
ATOM 1634 C CA . TYR A 1 211 ? -21.180 5.128 -7.996 1.00 82.25 211 TYR A CA 1
ATOM 1635 C C . TYR A 1 211 ? -21.207 6.650 -7.809 1.00 82.25 211 TYR A C 1
ATOM 1637 O O . TYR A 1 211 ? -22.266 7.262 -7.967 1.00 82.25 211 TYR A O 1
ATOM 1645 N N . PRO A 1 212 ? -20.065 7.267 -7.444 1.00 84.44 212 PRO A N 1
ATOM 1646 C CA . PRO A 1 212 ? -19.989 8.715 -7.319 1.00 84.44 212 PRO A CA 1
ATOM 1647 C C . PRO A 1 212 ? -20.323 9.386 -8.656 1.00 84.44 212 PRO A C 1
ATOM 1649 O O . PRO A 1 212 ? -20.091 8.832 -9.736 1.00 84.44 212 PRO A O 1
ATOM 1652 N N . GLY A 1 213 ? -20.873 10.598 -8.589 1.00 87.44 213 GLY A N 1
ATOM 1653 C CA . GLY A 1 213 ? -21.249 11.348 -9.782 1.00 87.44 213 GLY A CA 1
ATOM 1654 C C . GLY A 1 213 ? -20.045 11.582 -10.698 1.00 87.44 213 GLY A C 1
ATOM 1655 O O . GLY A 1 213 ? -18.974 11.987 -10.243 1.00 87.44 213 GLY A O 1
ATOM 1656 N N . ARG A 1 214 ? -20.223 11.379 -12.010 1.00 90.25 214 ARG A N 1
ATOM 1657 C CA . ARG A 1 214 ? -19.146 11.544 -13.007 1.00 90.25 214 ARG A CA 1
ATOM 1658 C C . ARG A 1 214 ? -18.453 12.906 -12.908 1.00 90.25 214 ARG A C 1
ATOM 1660 O O . ARG A 1 214 ? -17.244 12.978 -13.087 1.00 90.25 214 ARG A O 1
ATOM 1667 N N . SER A 1 215 ? -19.207 13.972 -12.637 1.00 92.12 215 SER A N 1
ATOM 1668 C CA . SER A 1 215 ? -18.670 15.330 -12.498 1.00 92.12 215 SER A CA 1
ATOM 1669 C C . SER A 1 215 ? -17.728 1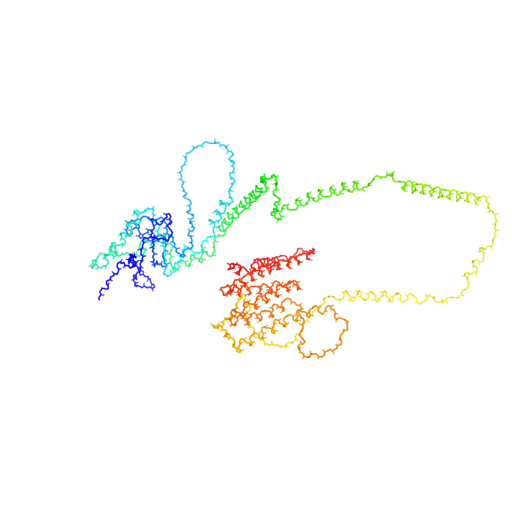5.475 -11.304 1.00 92.12 215 SER A C 1
ATOM 1671 O O . SER A 1 215 ? -16.674 16.083 -11.444 1.00 92.12 215 SER A O 1
ATOM 1673 N N . GLU A 1 216 ? -18.082 14.894 -10.156 1.00 88.44 216 GLU A N 1
ATOM 1674 C CA . GLU A 1 216 ? -17.263 14.942 -8.941 1.00 88.44 216 GLU A CA 1
ATOM 1675 C C . GLU A 1 216 ? -15.977 14.133 -9.125 1.00 88.44 216 GLU A C 1
ATOM 1677 O O . GLU A 1 216 ? -14.889 14.614 -8.815 1.00 88.44 216 GLU A O 1
ATOM 1682 N N . LEU A 1 217 ? -16.084 12.934 -9.704 1.00 89.81 217 LEU A N 1
ATOM 1683 C CA . LEU A 1 217 ? -14.921 12.092 -9.974 1.00 89.81 217 LEU A CA 1
ATOM 1684 C C . LEU A 1 217 ? -13.967 12.752 -10.976 1.00 89.81 217 LEU A C 1
ATOM 1686 O O . LEU A 1 217 ? -12.767 12.805 -10.726 1.00 89.81 217 LEU A O 1
ATOM 1690 N N . LEU A 1 218 ? -14.491 13.302 -12.075 1.00 93.12 218 LEU A N 1
ATOM 1691 C CA . LEU A 1 218 ? -13.681 14.005 -13.071 1.00 93.12 218 LEU A CA 1
ATOM 1692 C C . LEU A 1 218 ? -12.978 15.222 -12.459 1.00 93.12 218 LEU A C 1
ATOM 1694 O O . LEU A 1 218 ? -11.801 15.438 -12.725 1.00 93.12 218 LEU A O 1
ATOM 1698 N N . GLN A 1 219 ? -13.674 15.996 -11.624 1.00 93.00 219 GLN A N 1
ATOM 1699 C CA . GLN A 1 219 ? -13.073 17.133 -10.936 1.00 93.00 219 GLN A CA 1
ATOM 1700 C C . GLN A 1 219 ? -11.893 16.691 -10.060 1.00 93.00 219 GLN A C 1
ATOM 1702 O O . GLN A 1 219 ? -10.804 17.239 -10.200 1.00 93.00 219 GLN A O 1
ATOM 1707 N N . ARG A 1 220 ? -12.081 15.671 -9.213 1.00 90.75 220 ARG A N 1
ATOM 1708 C CA . ARG A 1 220 ? -11.025 15.151 -8.326 1.00 90.75 220 ARG A CA 1
ATOM 1709 C C . ARG A 1 220 ? -9.831 14.599 -9.101 1.00 90.75 220 ARG A C 1
ATOM 1711 O O . ARG A 1 220 ? -8.694 14.854 -8.724 1.00 90.75 220 ARG A O 1
ATOM 1718 N N . VAL A 1 221 ? -10.084 13.868 -10.188 1.00 94.19 221 VAL A N 1
ATOM 1719 C CA . VAL A 1 221 ? -9.026 13.341 -11.062 1.00 94.19 221 VAL A CA 1
ATOM 1720 C C . VAL A 1 221 ? -8.271 14.484 -11.732 1.00 94.19 221 VAL A C 1
ATOM 1722 O O . VAL A 1 221 ? -7.048 14.479 -11.725 1.00 94.19 221 VAL A O 1
ATOM 1725 N N . ASN A 1 222 ? -8.966 15.493 -12.257 1.00 94.75 222 ASN A N 1
ATOM 1726 C CA . ASN A 1 222 ? -8.317 16.643 -12.885 1.00 94.75 222 ASN A CA 1
ATOM 1727 C C . ASN A 1 222 ? -7.480 17.452 -11.884 1.00 94.75 222 ASN A C 1
ATOM 1729 O O . ASN A 1 222 ? -6.384 17.889 -12.226 1.00 94.75 222 ASN A O 1
ATOM 1733 N N . GLU A 1 223 ? -7.973 17.635 -10.655 1.00 94.56 223 GLU A N 1
ATOM 1734 C CA . GLU A 1 223 ? -7.216 18.257 -9.562 1.00 94.56 223 GLU A CA 1
ATOM 1735 C C . GLU A 1 223 ? -5.945 17.452 -9.259 1.00 94.56 223 GLU A C 1
ATOM 1737 O O . GLU A 1 223 ? -4.851 18.014 -9.283 1.00 94.56 223 GLU A O 1
ATOM 1742 N N . TYR A 1 224 ? -6.075 16.133 -9.081 1.00 94.81 224 TYR A N 1
ATOM 1743 C CA . TYR A 1 224 ? -4.951 15.233 -8.823 1.00 94.81 224 TYR A CA 1
ATOM 1744 C C . TYR A 1 224 ? -3.911 15.268 -9.951 1.00 94.81 224 TYR A C 1
ATOM 1746 O O . TYR A 1 224 ? -2.737 15.525 -9.698 1.00 94.81 224 TYR A O 1
ATOM 1754 N N . MET A 1 225 ? -4.340 15.095 -11.205 1.00 95.38 225 MET A N 1
ATOM 1755 C CA . MET A 1 225 ? -3.452 15.117 -12.373 1.00 95.38 225 MET A CA 1
ATOM 1756 C C . MET A 1 225 ? -2.773 16.478 -12.553 1.00 95.38 225 MET A C 1
ATOM 1758 O O . MET A 1 225 ? -1.604 16.543 -12.928 1.00 95.38 225 MET A O 1
ATOM 1762 N N . GLY A 1 226 ? -3.474 17.574 -12.248 1.00 94.56 226 GLY A N 1
ATOM 1763 C CA . GLY A 1 226 ? -2.903 18.918 -12.294 1.00 94.56 226 GLY A CA 1
ATOM 1764 C C . GLY A 1 226 ? -1.828 19.156 -11.231 1.00 94.56 226 GLY A C 1
ATOM 1765 O O . GLY A 1 226 ? -0.894 19.921 -11.460 1.00 94.56 226 GLY A O 1
ATOM 1766 N N . VAL A 1 227 ? -1.928 18.516 -10.065 1.00 93.62 227 VAL A N 1
ATOM 1767 C CA . VAL A 1 227 ? -0.886 18.584 -9.026 1.00 93.62 227 VAL A CA 1
ATOM 1768 C C . VAL A 1 227 ? 0.260 17.634 -9.351 1.00 93.62 227 VAL A C 1
ATOM 1770 O O . VAL A 1 227 ? 1.410 18.026 -9.198 1.00 93.62 227 VAL A O 1
ATOM 1773 N N . LEU A 1 228 ? -0.034 16.447 -9.885 1.00 93.88 228 LEU A N 1
ATOM 1774 C CA . LEU A 1 228 ? 0.978 15.499 -10.347 1.00 93.88 228 LEU A CA 1
ATOM 1775 C C . LEU A 1 228 ? 1.859 16.107 -11.445 1.00 93.88 228 LEU A C 1
ATOM 1777 O O . LEU A 1 228 ? 3.075 16.051 -11.346 1.00 93.88 228 LEU A O 1
ATOM 1781 N N . THR A 1 229 ? 1.256 16.786 -12.425 1.00 94.62 229 THR A N 1
ATOM 1782 C CA . THR A 1 229 ? 2.008 17.486 -13.484 1.00 94.62 229 THR A CA 1
ATOM 1783 C C . THR A 1 229 ? 2.942 18.546 -12.888 1.00 94.62 229 THR A C 1
ATOM 1785 O O . THR A 1 229 ? 4.103 18.647 -13.269 1.00 94.62 229 THR A O 1
ATOM 1788 N N . ARG A 1 230 ? 2.464 19.322 -11.902 1.00 91.88 230 ARG A N 1
ATOM 1789 C CA . ARG A 1 230 ? 3.291 20.322 -11.202 1.00 91.88 230 ARG A CA 1
ATOM 1790 C C . ARG A 1 230 ? 4.406 19.681 -10.374 1.00 91.88 230 ARG A C 1
ATOM 1792 O O . ARG A 1 230 ? 5.489 20.251 -10.286 1.00 91.88 230 ARG A O 1
ATOM 1799 N N . LEU A 1 231 ? 4.152 18.519 -9.773 1.00 92.50 231 LEU A N 1
ATOM 1800 C CA . LEU A 1 231 ? 5.159 17.740 -9.058 1.00 92.50 231 LEU A CA 1
ATOM 1801 C C . LEU A 1 231 ? 6.257 17.268 -10.013 1.00 92.50 231 LEU A C 1
ATOM 1803 O O . LEU A 1 231 ? 7.431 17.464 -9.714 1.00 92.50 231 LEU A O 1
ATOM 1807 N N . GLU A 1 232 ? 5.884 16.697 -11.158 1.00 88.44 232 GLU A N 1
ATOM 1808 C CA . GLU A 1 232 ? 6.828 16.253 -12.188 1.00 88.44 232 GLU A CA 1
ATOM 1809 C C . GLU A 1 232 ? 7.681 17.429 -12.686 1.00 88.44 232 GLU A C 1
ATOM 1811 O O . GLU A 1 232 ? 8.909 17.348 -12.672 1.00 88.44 232 GLU A O 1
ATOM 1816 N N . GLU A 1 233 ? 7.060 18.569 -13.011 1.00 89.19 233 GLU A N 1
ATOM 1817 C CA . GLU A 1 233 ? 7.770 19.799 -13.392 1.00 89.19 233 GLU A CA 1
ATOM 1818 C C . GLU A 1 233 ? 8.739 20.279 -12.293 1.00 89.19 233 GLU A C 1
ATOM 1820 O O . GLU A 1 233 ? 9.881 20.651 -12.581 1.00 89.19 233 GLU A O 1
ATOM 1825 N N . ALA A 1 234 ? 8.318 20.264 -11.023 1.00 88.56 234 ALA A N 1
ATOM 1826 C CA . ALA A 1 234 ? 9.154 20.674 -9.895 1.00 88.56 234 ALA A CA 1
ATOM 1827 C C . ALA A 1 234 ? 10.341 19.719 -9.676 1.00 88.56 234 ALA A C 1
ATOM 1829 O O . ALA A 1 234 ? 11.451 20.173 -9.377 1.00 88.56 234 ALA A O 1
ATOM 1830 N N . GLN A 1 235 ? 10.136 18.411 -9.862 1.00 86.06 235 GLN A N 1
ATOM 1831 C CA . GLN A 1 235 ? 11.192 17.400 -9.796 1.00 86.06 235 GLN A CA 1
ATOM 1832 C C . GLN A 1 235 ? 12.195 17.563 -10.941 1.00 86.06 235 GLN A C 1
ATOM 1834 O O . GLN A 1 235 ? 13.404 17.537 -10.701 1.00 86.06 235 GLN A O 1
ATOM 1839 N N . GLU A 1 236 ? 11.726 17.804 -12.168 1.00 84.19 236 GLU A N 1
ATOM 1840 C CA . GLU A 1 236 ? 12.596 18.077 -13.315 1.00 84.19 236 GLU A CA 1
ATOM 1841 C C . GLU A 1 236 ? 13.446 19.331 -13.095 1.00 84.19 236 GLU A C 1
ATOM 1843 O O . GLU A 1 236 ? 14.654 19.319 -13.343 1.00 84.19 236 GLU A O 1
ATOM 1848 N N . GLN A 1 237 ? 12.850 20.406 -12.575 1.00 84.62 237 GLN A N 1
ATOM 1849 C CA . GLN A 1 237 ? 13.577 21.630 -12.239 1.00 84.62 237 GLN A CA 1
ATOM 1850 C C . GLN A 1 237 ? 14.583 21.410 -11.106 1.00 84.62 237 GLN A C 1
ATOM 1852 O O . GLN A 1 237 ? 15.694 21.935 -11.163 1.00 84.62 237 GLN A O 1
ATOM 1857 N N . ALA A 1 238 ? 14.230 20.634 -10.079 1.00 83.00 238 ALA A N 1
ATOM 1858 C CA . ALA A 1 238 ? 15.150 20.281 -9.003 1.00 83.00 238 ALA A CA 1
ATOM 1859 C C . ALA A 1 238 ? 16.341 19.461 -9.526 1.00 83.00 238 ALA A C 1
ATOM 1861 O O . ALA A 1 238 ? 17.482 19.781 -9.199 1.00 83.00 238 ALA A O 1
ATOM 1862 N N . ALA A 1 239 ? 16.098 18.479 -10.397 1.00 80.38 239 ALA A N 1
ATOM 1863 C CA . ALA A 1 239 ? 17.142 17.672 -11.025 1.00 80.38 239 ALA A CA 1
ATOM 1864 C C . ALA A 1 239 ? 18.029 18.496 -11.975 1.00 80.38 239 ALA A C 1
ATOM 1866 O O . ALA A 1 239 ? 19.249 18.335 -11.981 1.00 80.38 239 ALA A O 1
ATOM 1867 N N . ALA A 1 240 ? 17.441 19.414 -12.750 1.00 81.25 240 ALA A N 1
ATOM 1868 C CA . ALA A 1 240 ? 18.188 20.330 -13.609 1.00 81.25 240 ALA A CA 1
ATOM 1869 C C . ALA A 1 240 ? 19.088 21.260 -12.786 1.00 81.25 240 ALA A C 1
ATOM 1871 O O . ALA A 1 240 ? 20.266 21.405 -13.105 1.00 81.25 240 ALA A O 1
ATOM 1872 N N . ARG A 1 241 ? 18.558 21.817 -11.687 1.00 80.00 241 ARG A N 1
ATOM 1873 C CA . ARG A 1 241 ? 19.337 22.623 -10.739 1.00 80.00 241 ARG A CA 1
ATOM 1874 C C . ARG A 1 241 ? 20.474 21.811 -10.127 1.00 80.00 241 ARG A C 1
ATOM 1876 O O . ARG A 1 241 ? 21.588 22.310 -10.095 1.00 80.00 241 ARG A O 1
ATOM 1883 N N . GLN A 1 242 ? 20.224 20.569 -9.705 1.00 73.62 242 GLN A N 1
ATOM 1884 C CA . GLN A 1 242 ? 21.256 19.676 -9.162 1.00 73.62 242 GLN A CA 1
ATOM 1885 C C . GLN A 1 242 ? 22.365 19.362 -10.176 1.00 73.62 242 GLN A C 1
ATOM 1887 O O . GLN A 1 242 ? 23.528 19.334 -9.796 1.00 73.62 242 GLN A O 1
ATOM 1892 N N . GLY A 1 243 ? 22.033 19.172 -11.457 1.00 68.06 243 GLY A N 1
ATOM 1893 C CA . GLY A 1 243 ? 23.027 18.938 -12.513 1.00 68.06 243 GLY A CA 1
ATOM 1894 C C . GLY A 1 243 ? 23.813 20.183 -12.947 1.00 68.06 243 GLY A C 1
ATOM 1895 O O . GLY A 1 243 ? 24.848 20.050 -13.595 1.00 68.06 243 GLY A O 1
ATOM 1896 N N . GLU A 1 244 ? 23.332 21.387 -12.625 1.00 68.38 244 GLU A N 1
ATOM 1897 C CA . GLU A 1 244 ? 24.024 22.653 -12.910 1.00 68.38 244 GLU A CA 1
ATOM 1898 C C . GLU A 1 244 ? 24.965 23.079 -11.770 1.00 68.38 244 GLU A C 1
ATOM 1900 O O . GLU A 1 244 ? 25.852 23.910 -11.983 1.00 68.38 244 GLU A O 1
ATOM 1905 N N . VAL A 1 245 ? 24.826 22.496 -10.572 1.00 68.94 245 VAL A N 1
ATOM 1906 C CA . VAL A 1 245 ? 25.753 22.762 -9.466 1.00 68.94 245 VAL A CA 1
ATOM 1907 C C . VAL A 1 245 ? 27.142 22.231 -9.832 1.00 68.94 245 VAL A C 1
ATOM 1909 O O . VAL A 1 245 ? 27.337 21.041 -10.068 1.00 68.94 245 VAL A O 1
ATOM 1912 N N . VAL A 1 246 ? 28.106 23.149 -9.902 1.00 68.62 246 VAL A N 1
ATOM 1913 C CA . VAL A 1 246 ? 29.530 22.852 -10.084 1.00 68.62 246 VAL A CA 1
ATOM 1914 C C . VAL A 1 246 ? 30.103 22.456 -8.726 1.00 68.62 246 VAL A C 1
ATOM 1916 O O . VAL A 1 246 ? 29.959 23.210 -7.763 1.00 68.62 246 VAL A O 1
ATOM 1919 N N . ASP A 1 247 ? 30.750 21.295 -8.656 1.00 70.00 247 ASP A N 1
ATOM 1920 C CA . ASP A 1 247 ? 31.377 20.808 -7.425 1.00 70.00 247 ASP A CA 1
ATOM 1921 C C . ASP A 1 247 ? 32.582 21.683 -7.013 1.00 70.00 247 ASP A C 1
ATOM 1923 O O . ASP A 1 247 ? 33.113 22.459 -7.812 1.00 70.00 247 ASP A O 1
ATOM 1927 N N . GLU A 1 248 ? 33.059 21.532 -5.772 1.00 71.38 248 GLU A N 1
ATOM 1928 C CA . GLU A 1 248 ? 34.179 22.304 -5.194 1.00 71.38 248 GLU A CA 1
ATOM 1929 C C . GLU A 1 248 ? 35.498 22.199 -5.999 1.00 71.38 248 GLU A C 1
ATOM 1931 O O . GLU A 1 248 ? 36.325 23.109 -5.946 1.00 71.38 248 GLU A O 1
ATOM 1936 N N . ASP A 1 249 ? 35.653 21.150 -6.815 1.00 66.31 249 ASP A N 1
ATOM 1937 C CA . ASP A 1 249 ? 36.789 20.923 -7.725 1.00 66.31 249 ASP A CA 1
ATOM 1938 C C . ASP A 1 249 ? 36.577 21.483 -9.154 1.00 66.31 249 ASP A C 1
ATOM 1940 O O . ASP A 1 249 ? 37.409 21.280 -10.041 1.00 66.31 249 ASP A O 1
ATOM 1944 N N . GLY A 1 250 ? 35.473 22.195 -9.415 1.00 71.50 250 GLY A N 1
ATOM 1945 C CA . GLY A 1 250 ? 35.203 22.855 -10.700 1.00 71.50 250 GLY A CA 1
ATOM 1946 C C . GLY A 1 250 ? 34.658 21.944 -11.808 1.00 71.50 250 GLY A C 1
ATOM 1947 O O . GLY A 1 250 ? 34.613 22.354 -12.971 1.00 71.50 250 GLY A O 1
ATOM 1948 N N . PHE A 1 251 ? 34.244 20.719 -11.481 1.00 56.97 251 PHE A N 1
ATOM 1949 C CA . PHE A 1 251 ? 33.656 19.778 -12.435 1.00 56.97 251 PHE A CA 1
ATOM 1950 C C . PHE A 1 251 ? 32.123 19.825 -12.389 1.00 56.97 251 PHE A C 1
ATOM 1952 O O . PHE A 1 251 ? 31.516 19.884 -11.324 1.00 56.97 251 PHE A O 1
ATOM 1959 N N . VAL A 1 252 ? 31.496 19.793 -13.569 1.00 67.50 252 VAL A N 1
ATOM 1960 C CA . VAL A 1 252 ? 30.039 19.660 -13.724 1.00 67.50 252 VAL A CA 1
ATOM 1961 C C . VAL A 1 252 ? 29.693 18.175 -13.756 1.00 67.50 252 VAL A C 1
ATOM 1963 O O . VAL A 1 252 ? 30.221 17.431 -14.591 1.00 67.50 252 VAL A O 1
ATOM 1966 N N . THR A 1 253 ? 28.794 17.734 -12.879 1.00 62.84 253 THR A N 1
ATOM 1967 C CA . THR A 1 253 ? 28.343 16.341 -12.840 1.00 62.84 253 THR A CA 1
ATOM 1968 C C . THR A 1 253 ? 27.513 16.008 -14.084 1.00 62.84 253 THR A C 1
ATOM 1970 O O . THR A 1 253 ? 26.454 16.572 -14.353 1.00 62.84 253 THR A O 1
ATOM 1973 N N . VAL A 1 254 ? 27.991 15.054 -14.891 1.00 58.50 254 VAL A N 1
ATOM 1974 C CA . VAL A 1 254 ? 27.273 14.578 -16.084 1.00 58.50 254 VAL A CA 1
ATOM 1975 C C . VAL A 1 254 ? 26.166 13.614 -15.651 1.00 58.50 254 VAL A C 1
ATOM 1977 O O . VAL A 1 254 ? 26.286 12.396 -15.791 1.00 58.50 254 VAL A O 1
ATOM 1980 N N . ALA A 1 255 ? 25.075 14.144 -15.102 1.00 52.22 255 ALA A N 1
ATOM 1981 C CA . ALA A 1 255 ? 23.904 13.336 -14.793 1.00 52.22 255 ALA A CA 1
ATOM 1982 C C . ALA A 1 255 ? 23.247 12.840 -16.098 1.00 52.22 255 ALA A C 1
ATOM 1984 O O . ALA A 1 255 ? 22.901 13.616 -16.995 1.00 52.22 255 ALA A O 1
ATOM 1985 N N . ARG A 1 256 ? 23.061 11.519 -16.227 1.00 52.66 256 ARG A N 1
ATOM 1986 C CA . ARG A 1 256 ? 22.194 10.930 -17.261 1.00 52.66 256 ARG A CA 1
ATOM 1987 C C . ARG A 1 256 ? 20.743 11.237 -16.878 1.00 52.66 256 ARG A C 1
ATOM 1989 O O . ARG A 1 256 ? 20.159 10.508 -16.089 1.00 52.66 256 ARG A O 1
ATOM 1996 N N . GLY A 1 257 ? 20.198 12.334 -17.404 1.00 48.16 257 GLY A N 1
ATOM 1997 C CA . GLY A 1 257 ? 18.814 12.745 -17.144 1.00 48.16 257 GLY A CA 1
ATOM 1998 C C . GLY A 1 257 ? 17.755 11.737 -17.634 1.00 48.16 257 GLY A C 1
ATOM 1999 O O . GLY A 1 257 ? 18.079 10.861 -18.450 1.00 48.16 257 GLY A O 1
ATOM 2000 N N . PRO A 1 258 ? 16.497 11.863 -17.162 1.00 47.72 258 PRO A N 1
ATOM 2001 C CA . PRO A 1 258 ? 15.420 10.918 -17.442 1.00 47.72 258 PRO A CA 1
ATOM 2002 C C . PRO A 1 258 ? 15.069 10.900 -18.933 1.00 47.72 258 PRO A C 1
ATOM 2004 O O . PRO A 1 258 ? 15.088 11.918 -19.629 1.00 47.72 258 PRO A O 1
ATOM 2007 N N . ARG A 1 259 ? 14.818 9.696 -19.443 1.00 56.75 259 ARG A N 1
ATOM 2008 C CA . ARG A 1 259 ? 14.742 9.349 -20.862 1.00 56.75 259 ARG A CA 1
ATOM 2009 C C . ARG A 1 259 ? 13.283 9.192 -21.284 1.00 56.75 259 ARG A C 1
ATOM 2011 O O . ARG A 1 259 ? 12.667 8.234 -20.849 1.00 56.75 259 ARG A O 1
ATOM 2018 N N . GLN A 1 260 ? 12.782 10.070 -22.158 1.00 46.56 260 GLN A N 1
ATOM 2019 C CA . GLN A 1 260 ? 11.942 9.671 -23.307 1.00 46.56 260 GLN A CA 1
ATOM 2020 C C . GLN A 1 260 ? 11.612 10.859 -24.229 1.00 46.56 260 GLN A C 1
ATOM 2022 O O . GLN A 1 260 ? 11.932 10.806 -25.412 1.00 46.56 260 GLN A O 1
ATOM 2027 N N . GLY A 1 261 ? 11.101 11.986 -23.722 1.00 49.81 261 GLY A N 1
ATOM 2028 C CA . GLY A 1 261 ? 10.610 13.072 -24.597 1.00 49.81 261 GLY A CA 1
ATOM 2029 C C . GLY A 1 261 ? 11.695 13.937 -25.264 1.00 49.81 261 GLY A C 1
ATOM 2030 O O . GLY A 1 261 ? 11.639 14.238 -26.454 1.00 49.81 261 GLY A O 1
ATOM 2031 N N . GLN A 1 262 ? 12.743 14.315 -24.527 1.00 49.53 262 GLN A N 1
ATOM 2032 C CA . GLN A 1 262 ? 13.789 15.228 -25.031 1.00 49.53 262 GLN A CA 1
ATOM 2033 C C . GLN A 1 262 ? 14.918 14.513 -25.797 1.00 49.53 262 GLN A C 1
ATOM 2035 O O . GLN A 1 262 ? 15.834 15.148 -26.334 1.00 49.53 262 GLN A O 1
ATOM 2040 N N . GLN A 1 263 ? 14.875 13.179 -25.857 1.00 50.25 263 GLN A N 1
ATOM 2041 C CA . GLN A 1 263 ? 15.942 12.361 -26.424 1.00 50.25 263 GLN A CA 1
ATOM 2042 C C . GLN A 1 263 ? 15.969 12.443 -27.953 1.00 50.25 263 GLN A C 1
ATOM 2044 O O . GLN A 1 263 ? 17.049 12.419 -28.529 1.00 50.25 263 GLN A O 1
ATOM 2049 N N . GLN A 1 264 ? 14.825 12.632 -28.615 1.00 55.75 264 GLN A N 1
ATOM 2050 C CA . GLN A 1 264 ? 14.757 12.706 -30.078 1.00 55.75 264 GLN A CA 1
ATOM 2051 C C . GLN A 1 264 ? 15.338 14.019 -30.623 1.00 55.75 264 GLN A C 1
ATOM 2053 O O . GLN A 1 264 ? 16.144 13.998 -31.553 1.00 55.75 264 GLN A O 1
ATOM 2058 N N . GLN A 1 265 ? 15.029 15.159 -29.993 1.00 55.66 265 GLN A N 1
ATOM 2059 C CA . GLN A 1 265 ? 15.617 16.452 -30.371 1.00 55.66 265 GLN A CA 1
ATOM 2060 C C . GLN A 1 265 ? 17.111 16.528 -30.026 1.00 55.66 265 GLN A C 1
ATOM 2062 O O . GLN A 1 265 ? 17.907 17.007 -30.835 1.00 55.66 265 GLN A O 1
ATOM 2067 N N . ARG A 1 266 ? 17.527 15.999 -28.864 1.00 56.75 266 ARG A N 1
ATOM 2068 C CA . ARG A 1 266 ? 18.951 15.939 -28.492 1.00 56.75 266 ARG A CA 1
ATOM 2069 C C . ARG A 1 266 ? 19.745 14.926 -29.328 1.00 56.75 266 ARG A C 1
ATOM 2071 O O . ARG A 1 266 ? 20.895 15.216 -29.642 1.00 56.75 266 ARG A O 1
ATOM 2078 N N . ARG A 1 267 ? 19.161 13.784 -29.730 1.00 57.59 267 ARG A N 1
ATOM 2079 C CA . ARG A 1 267 ? 19.780 12.826 -30.671 1.00 57.59 267 ARG A CA 1
ATOM 2080 C C . ARG A 1 267 ? 19.980 13.460 -32.035 1.00 57.59 267 ARG A C 1
ATOM 2082 O O . ARG A 1 267 ? 21.106 13.437 -32.504 1.00 57.59 267 ARG A O 1
ATOM 2089 N N . ARG A 1 268 ? 18.962 14.119 -32.603 1.00 61.56 268 ARG A N 1
ATOM 2090 C CA . ARG A 1 268 ? 19.098 14.827 -33.890 1.00 61.56 268 ARG A CA 1
ATOM 2091 C C . ARG A 1 268 ? 20.221 15.861 -33.858 1.00 61.56 268 ARG A C 1
ATOM 2093 O O . ARG A 1 268 ? 21.109 15.822 -34.700 1.00 61.56 268 ARG A O 1
ATOM 2100 N N . ARG A 1 269 ? 20.258 16.707 -32.825 1.00 67.62 269 ARG A N 1
ATOM 2101 C CA . ARG A 1 269 ? 21.304 17.731 -32.687 1.00 67.62 269 ARG A CA 1
ATOM 2102 C C . ARG A 1 269 ? 22.703 17.128 -32.496 1.00 67.62 269 ARG A C 1
ATOM 2104 O O . ARG A 1 269 ? 23.665 17.594 -33.096 1.00 67.62 269 ARG A O 1
ATOM 2111 N N . ARG A 1 270 ? 22.822 16.057 -31.704 1.00 68.62 270 ARG A N 1
ATOM 2112 C CA . ARG A 1 270 ? 24.097 15.358 -31.472 1.00 68.62 270 ARG A CA 1
ATOM 2113 C C . ARG A 1 270 ? 24.556 14.566 -32.703 1.00 68.62 270 ARG A C 1
ATOM 2115 O O . ARG A 1 270 ? 25.751 14.498 -32.964 1.00 68.62 270 ARG A O 1
ATOM 2122 N N . GLU A 1 271 ? 23.633 13.989 -33.469 1.00 73.50 271 GLU A N 1
ATOM 2123 C CA . GLU A 1 271 ? 23.908 13.307 -34.739 1.00 73.50 271 GLU A CA 1
ATOM 2124 C C . GLU A 1 271 ? 24.385 14.290 -35.811 1.00 73.50 271 GLU A C 1
ATOM 2126 O O . GLU A 1 271 ? 25.326 13.978 -36.538 1.00 73.50 271 GLU A O 1
ATOM 2131 N N . GLU A 1 272 ? 23.807 15.491 -35.876 1.00 81.06 272 GLU A N 1
ATOM 2132 C CA . GLU A 1 272 ? 24.288 16.578 -36.738 1.00 81.06 272 GLU A CA 1
ATOM 2133 C C . GLU A 1 272 ? 25.711 17.019 -36.358 1.00 81.06 272 GLU A C 1
ATOM 2135 O O . GLU A 1 272 ? 26.576 17.136 -37.227 1.00 81.06 272 GLU A O 1
ATOM 2140 N N . GLU A 1 273 ? 25.999 17.177 -35.063 1.00 79.56 273 GLU A N 1
ATOM 2141 C CA . GLU A 1 273 ? 27.342 17.521 -34.573 1.00 79.56 273 GLU A CA 1
ATOM 2142 C C . GLU A 1 273 ? 28.376 16.411 -34.844 1.00 79.56 273 GLU A C 1
ATOM 2144 O O . GLU A 1 273 ? 29.497 16.695 -35.278 1.00 79.56 273 GLU A O 1
ATOM 2149 N N . LEU A 1 274 ? 28.002 15.140 -34.655 1.00 78.25 274 LEU A N 1
ATOM 2150 C CA . LEU A 1 274 ? 28.837 13.974 -34.971 1.00 78.25 274 LEU A CA 1
ATOM 2151 C C . LEU A 1 274 ? 29.122 13.869 -36.473 1.00 78.25 274 LEU A C 1
ATOM 2153 O O . LEU A 1 274 ? 30.264 13.614 -36.862 1.00 78.25 274 LEU A O 1
ATOM 2157 N N . ARG A 1 275 ? 28.115 14.106 -37.322 1.00 81.44 275 ARG A N 1
ATOM 2158 C CA . ARG A 1 275 ? 28.274 14.128 -38.785 1.00 81.44 275 ARG A CA 1
ATOM 2159 C C . ARG A 1 275 ? 29.212 15.251 -39.221 1.00 81.44 275 ARG A C 1
ATOM 2161 O O . ARG A 1 275 ? 30.130 14.993 -39.995 1.00 81.44 275 ARG A O 1
ATOM 2168 N N . ALA A 1 276 ? 29.061 16.451 -38.660 1.00 85.81 276 ALA A N 1
ATOM 2169 C CA . ALA A 1 276 ? 29.939 17.584 -38.952 1.00 85.81 276 ALA A CA 1
ATOM 2170 C C . ALA A 1 276 ? 31.395 17.344 -38.501 1.00 85.81 276 ALA A C 1
ATOM 2172 O O . ALA A 1 276 ? 32.342 17.756 -39.175 1.00 85.81 276 ALA A O 1
ATOM 2173 N N . LEU A 1 277 ? 31.608 16.658 -37.373 1.00 79.94 277 LEU A N 1
ATOM 2174 C CA . LEU A 1 277 ? 32.945 16.260 -36.918 1.00 79.94 277 LEU A CA 1
ATOM 2175 C C . LEU A 1 277 ? 33.559 15.167 -37.801 1.00 79.94 277 LEU A C 1
ATOM 2177 O O . LEU A 1 277 ? 34.745 15.250 -38.126 1.00 79.94 277 LEU A O 1
ATOM 2181 N N . ALA A 1 278 ? 32.765 14.183 -38.225 1.00 79.44 278 ALA A N 1
ATOM 2182 C CA . ALA A 1 278 ? 33.203 13.128 -39.135 1.00 79.44 278 ALA A CA 1
ATOM 2183 C C . ALA A 1 278 ? 33.570 13.682 -40.521 1.00 79.44 278 ALA A C 1
ATOM 2185 O O . ALA A 1 278 ? 34.559 13.253 -41.114 1.00 79.44 278 ALA A O 1
ATOM 2186 N N . GLU A 1 279 ? 32.831 14.673 -41.022 1.00 83.62 279 GLU A N 1
ATOM 2187 C CA . GLU A 1 279 ? 33.139 15.364 -42.276 1.00 83.62 279 GLU A CA 1
ATOM 2188 C C . GLU A 1 279 ? 34.450 16.155 -42.174 1.00 83.62 279 GLU A C 1
ATOM 2190 O O . GLU A 1 279 ? 35.348 15.967 -42.993 1.00 83.62 279 GLU A O 1
ATOM 2195 N N . LYS A 1 280 ? 34.648 16.913 -41.088 1.00 82.75 280 LYS A N 1
ATOM 2196 C CA . LYS A 1 280 ? 35.920 17.609 -40.821 1.00 82.75 280 LYS A CA 1
ATOM 2197 C C . LYS A 1 280 ? 37.105 16.652 -40.656 1.00 82.75 280 LYS A C 1
ATOM 2199 O O . LYS A 1 280 ? 38.227 16.996 -41.023 1.00 82.75 280 LYS A O 1
ATOM 2204 N N . GLN A 1 281 ? 36.898 15.459 -40.092 1.00 71.25 281 GLN A N 1
ATOM 2205 C CA . GLN A 1 281 ? 37.937 14.426 -40.035 1.00 71.25 281 GLN A CA 1
ATOM 2206 C C . GLN A 1 281 ? 38.215 13.819 -41.416 1.00 71.25 281 GLN A C 1
ATOM 2208 O O . GLN A 1 281 ? 39.381 13.629 -41.760 1.00 71.25 281 GLN A O 1
ATOM 2213 N N . ARG A 1 282 ? 37.180 13.593 -42.236 1.00 74.50 282 ARG A N 1
ATOM 2214 C CA . ARG A 1 282 ? 37.322 13.137 -43.628 1.00 74.50 282 ARG A CA 1
ATOM 2215 C C . ARG A 1 282 ? 38.105 14.136 -44.473 1.00 74.50 282 ARG A C 1
ATOM 2217 O O . ARG A 1 282 ? 39.013 13.730 -45.193 1.00 74.50 282 ARG A O 1
ATOM 2224 N N . GLU A 1 283 ? 37.834 15.428 -44.332 1.00 73.88 283 GLU A N 1
ATOM 2225 C CA . GLU A 1 283 ? 38.577 16.490 -45.019 1.00 73.88 283 GLU A CA 1
ATOM 2226 C C . GLU A 1 283 ? 40.044 16.552 -44.583 1.00 73.88 283 GLU A C 1
ATOM 2228 O O . GLU A 1 283 ? 40.933 16.616 -45.428 1.00 73.88 283 GLU A O 1
ATOM 2233 N N . LYS A 1 284 ? 40.324 16.435 -43.279 1.00 70.88 284 LYS A N 1
ATOM 2234 C CA . LYS A 1 284 ? 41.705 16.363 -42.769 1.00 70.88 284 LYS A CA 1
ATOM 2235 C C . LYS A 1 284 ? 42.436 15.093 -43.219 1.00 70.88 284 LYS A C 1
ATOM 2237 O O . LYS A 1 284 ? 43.649 15.126 -43.403 1.00 70.88 284 LYS A O 1
ATOM 2242 N N . SER A 1 285 ? 41.712 13.992 -43.427 1.00 59.94 285 SER A N 1
ATOM 2243 C CA . SER A 1 285 ? 42.268 12.718 -43.903 1.00 59.94 285 SER A CA 1
ATOM 2244 C C . SER A 1 285 ? 42.524 12.662 -45.414 1.00 59.94 285 SER A C 1
ATOM 2246 O O . SER A 1 285 ? 43.181 11.731 -45.872 1.00 59.94 285 SER A O 1
ATOM 2248 N N . ARG A 1 286 ? 42.056 13.650 -46.196 1.00 68.12 286 ARG A N 1
ATOM 2249 C CA . ARG A 1 286 ? 42.250 13.680 -47.659 1.00 68.12 286 ARG A CA 1
ATOM 2250 C C . ARG A 1 286 ? 43.682 13.980 -48.114 1.00 68.12 286 ARG A C 1
ATOM 2252 O O . ARG A 1 286 ? 43.949 13.788 -49.289 1.00 68.12 286 ARG A O 1
ATOM 2259 N N . GLY A 1 287 ? 44.596 14.323 -47.200 1.00 52.31 287 GLY A N 1
ATOM 2260 C CA . GLY A 1 287 ? 46.051 14.266 -47.409 1.00 52.31 287 GLY A CA 1
ATOM 2261 C C . GLY A 1 287 ? 46.627 15.252 -48.440 1.00 52.31 287 GLY A C 1
ATOM 2262 O O . GLY A 1 287 ? 45.988 15.632 -49.411 1.00 52.31 287 GLY A O 1
ATOM 2263 N N . LEU A 1 288 ? 47.870 15.694 -48.227 1.00 63.34 288 LEU A N 1
ATOM 2264 C CA . LEU A 1 288 ? 48.587 16.542 -49.187 1.00 63.34 288 LEU A CA 1
ATOM 2265 C C . LEU A 1 288 ? 49.035 15.706 -50.398 1.00 63.34 288 LEU A C 1
ATOM 2267 O O . LEU A 1 288 ? 49.921 14.856 -50.278 1.00 63.34 288 LEU A O 1
ATOM 2271 N N . GLU A 1 289 ? 48.457 15.974 -51.566 1.00 57.41 289 GLU A N 1
ATOM 2272 C CA . GLU A 1 289 ? 48.956 15.462 -52.844 1.00 57.41 289 GLU A CA 1
ATOM 2273 C C . GLU A 1 289 ? 50.272 16.167 -53.236 1.00 57.41 289 GLU A C 1
ATOM 2275 O O . GLU A 1 289 ? 50.460 17.351 -52.963 1.00 57.41 289 GLU A O 1
ATOM 2280 N N . ASP A 1 290 ? 51.185 15.422 -53.872 1.00 56.03 290 ASP A N 1
ATOM 2281 C CA . ASP A 1 290 ? 52.502 15.843 -54.395 1.00 56.03 290 ASP A CA 1
ATOM 2282 C C . ASP A 1 290 ? 53.697 15.904 -53.407 1.00 56.03 290 ASP A C 1
ATOM 2284 O O . ASP A 1 290 ? 54.765 16.410 -53.762 1.00 56.03 290 ASP A O 1
ATOM 2288 N N . PHE A 1 291 ? 53.616 15.305 -52.211 1.00 51.97 291 PHE A N 1
ATOM 2289 C CA . PHE A 1 291 ? 54.768 15.298 -51.285 1.00 51.97 291 PHE A CA 1
ATOM 2290 C C . PHE A 1 291 ? 55.764 14.142 -51.507 1.00 51.97 291 PHE A C 1
ATOM 2292 O O . PHE A 1 291 ? 56.965 14.290 -51.261 1.00 51.97 291 PHE A O 1
ATOM 2299 N N . TYR A 1 292 ? 55.325 12.976 -51.999 1.00 62.31 292 TYR A N 1
ATOM 2300 C CA . TYR A 1 292 ? 56.192 11.793 -52.047 1.00 62.31 292 TYR A CA 1
ATOM 2301 C C . TYR A 1 292 ? 56.779 11.480 -53.433 1.00 62.31 292 TYR A C 1
ATOM 2303 O O . TYR A 1 292 ? 56.107 11.446 -54.463 1.00 62.31 292 TYR A O 1
ATOM 2311 N N . ARG A 1 293 ? 58.067 11.103 -53.449 1.00 63.00 293 ARG A N 1
ATOM 2312 C CA . ARG A 1 293 ? 58.838 10.731 -54.658 1.00 63.00 293 ARG A CA 1
ATOM 2313 C C . ARG A 1 293 ? 58.283 9.516 -55.423 1.00 63.00 293 ARG A C 1
ATOM 2315 O O . ARG A 1 293 ? 58.753 9.244 -56.531 1.00 63.00 293 ARG A O 1
ATOM 2322 N N . PHE A 1 294 ? 57.366 8.745 -54.836 1.00 61.94 294 PHE A N 1
ATOM 2323 C CA . PHE A 1 294 ? 56.684 7.641 -55.520 1.00 61.94 294 PHE A CA 1
ATOM 2324 C C . PHE A 1 294 ? 55.477 8.139 -56.332 1.00 61.94 294 PHE A C 1
ATOM 2326 O O . PHE A 1 294 ? 55.360 7.746 -57.488 1.00 61.94 294 PHE A O 1
ATOM 2333 N N . GLN A 1 295 ? 54.705 9.106 -55.817 1.00 63.50 295 GLN A N 1
ATOM 2334 C CA . GLN A 1 295 ? 53.597 9.761 -56.535 1.00 63.50 295 GLN A CA 1
ATOM 2335 C C . GLN A 1 295 ? 54.107 10.473 -57.797 1.00 63.50 295 GLN A C 1
ATOM 2337 O O . GLN A 1 295 ? 53.558 10.327 -58.885 1.00 63.50 295 GLN A O 1
ATOM 2342 N N . MET A 1 296 ? 55.264 11.141 -57.704 1.00 67.25 296 MET A N 1
ATOM 2343 C CA . MET A 1 296 ? 55.920 11.759 -58.867 1.00 67.25 296 MET A CA 1
ATOM 2344 C C . MET A 1 296 ? 56.446 10.742 -59.893 1.00 67.25 296 MET A C 1
ATOM 2346 O O . MET A 1 296 ? 56.553 11.062 -61.079 1.00 67.25 296 MET A O 1
ATOM 2350 N N . ARG A 1 297 ? 56.796 9.522 -59.462 1.00 72.56 297 ARG A N 1
ATOM 2351 C CA . ARG A 1 297 ? 57.194 8.427 -60.365 1.00 72.56 297 ARG A CA 1
ATOM 2352 C C . ARG A 1 297 ? 55.983 7.836 -61.078 1.00 72.56 297 ARG A C 1
ATOM 2354 O O . ARG A 1 297 ? 56.060 7.592 -62.277 1.00 72.56 297 ARG A O 1
ATOM 2361 N N . GLU A 1 298 ? 54.876 7.682 -60.371 1.00 75.06 298 GLU A N 1
ATOM 2362 C CA . GLU A 1 298 ? 53.610 7.190 -60.909 1.00 75.06 298 GLU A CA 1
ATOM 2363 C C . GLU A 1 298 ? 53.018 8.173 -61.928 1.00 75.06 298 GLU A C 1
ATOM 2365 O O . GLU A 1 298 ? 52.809 7.806 -63.080 1.00 75.06 298 GLU A O 1
ATOM 2370 N N . LYS A 1 299 ? 52.975 9.468 -61.594 1.00 78.69 299 LYS A N 1
ATOM 2371 C CA . LYS A 1 299 ? 52.562 10.566 -62.493 1.00 78.69 299 LYS A CA 1
ATOM 2372 C C . LYS A 1 299 ? 53.503 10.770 -63.691 1.00 78.69 299 LYS A C 1
ATOM 2374 O O . LYS A 1 299 ? 53.144 11.402 -64.685 1.00 78.69 299 LYS A O 1
ATOM 2379 N N . ARG A 1 300 ? 54.753 10.288 -63.626 1.00 73.12 300 ARG A N 1
ATOM 2380 C CA . ARG A 1 300 ? 55.661 10.221 -64.794 1.00 73.12 300 ARG A CA 1
ATOM 2381 C C . ARG A 1 300 ? 55.375 8.998 -65.659 1.00 73.12 300 ARG A C 1
ATOM 2383 O O . ARG A 1 300 ? 55.404 9.125 -66.878 1.00 73.12 300 ARG A O 1
ATOM 2390 N N . LYS A 1 301 ? 55.099 7.849 -65.042 1.00 82.56 301 LYS A N 1
ATOM 2391 C CA . LYS A 1 301 ? 54.748 6.604 -65.733 1.00 82.56 301 LYS A CA 1
ATOM 2392 C C . LYS A 1 301 ? 53.416 6.737 -66.471 1.00 82.56 301 LYS A C 1
ATOM 2394 O O . LYS A 1 301 ? 53.314 6.307 -67.612 1.00 82.56 301 LYS A O 1
ATOM 2399 N N . GLU A 1 302 ? 52.445 7.408 -65.863 1.00 80.44 302 GLU A N 1
ATOM 2400 C CA . GLU A 1 302 ? 51.153 7.720 -66.472 1.00 80.44 302 GLU A CA 1
ATOM 2401 C C . GLU A 1 302 ? 51.314 8.645 -67.683 1.00 80.44 302 GLU A C 1
ATOM 2403 O O . GLU A 1 302 ? 50.877 8.301 -68.777 1.00 80.44 302 GLU A O 1
ATOM 2408 N N . ARG A 1 303 ? 52.081 9.738 -67.551 1.00 78.75 303 ARG A N 1
ATOM 2409 C CA . ARG A 1 303 ? 52.412 10.614 -68.689 1.00 78.75 303 ARG A CA 1
ATOM 2410 C C . ARG A 1 303 ? 53.165 9.892 -69.810 1.00 78.75 303 ARG A C 1
ATOM 2412 O O . ARG A 1 303 ? 52.934 10.176 -70.981 1.00 78.75 303 ARG A O 1
ATOM 2419 N N . GLN A 1 304 ? 54.062 8.962 -69.478 1.00 67.81 304 GLN A N 1
ATOM 2420 C CA . GLN A 1 304 ? 54.732 8.118 -70.476 1.00 67.81 304 GLN A CA 1
ATOM 2421 C C . GLN A 1 304 ? 53.747 7.170 -71.174 1.00 67.81 304 GLN A C 1
ATOM 2423 O O . GLN A 1 304 ? 53.820 7.013 -72.391 1.00 67.81 304 GLN A O 1
ATOM 2428 N N . GLY A 1 305 ? 52.807 6.582 -70.429 1.00 77.50 305 GLY A N 1
ATOM 2429 C CA . GLY A 1 305 ? 51.744 5.735 -70.970 1.00 77.50 305 GLY A CA 1
ATOM 2430 C C . GLY A 1 305 ? 50.787 6.496 -71.888 1.00 77.50 305 GLY A C 1
ATOM 2431 O O . GLY A 1 305 ? 50.470 6.016 -72.973 1.00 77.50 305 GLY A O 1
ATOM 2432 N N . GLU A 1 306 ? 50.388 7.713 -71.515 1.00 82.38 306 GLU A N 1
ATOM 2433 C CA . GLU A 1 306 ? 49.566 8.577 -72.370 1.00 82.38 306 GLU A CA 1
ATOM 2434 C C . GLU A 1 306 ? 50.279 8.949 -73.675 1.00 82.38 306 GLU A C 1
ATOM 2436 O O . GLU A 1 306 ? 49.652 8.965 -74.733 1.00 82.38 306 GLU A O 1
ATOM 2441 N N . LEU A 1 307 ? 51.590 9.208 -73.634 1.00 78.56 307 LEU A N 1
ATOM 2442 C CA . LEU A 1 307 ? 52.384 9.487 -74.835 1.00 78.56 307 LEU A CA 1
ATOM 2443 C C . LEU A 1 307 ? 52.499 8.261 -75.753 1.00 78.56 307 LEU A C 1
ATOM 2445 O O . LEU A 1 307 ? 52.372 8.408 -76.966 1.00 78.56 307 LEU A O 1
ATOM 2449 N N . LEU A 1 308 ? 52.685 7.061 -75.191 1.00 70.31 308 LEU A N 1
ATOM 2450 C CA . LEU A 1 308 ? 52.661 5.796 -75.939 1.00 70.31 308 LEU A CA 1
ATOM 2451 C C . LEU A 1 308 ? 51.302 5.566 -76.606 1.00 70.31 308 LEU A C 1
ATOM 2453 O O . LEU A 1 308 ? 51.246 5.261 -77.795 1.00 70.31 308 LEU A O 1
ATOM 2457 N N . ARG A 1 309 ? 50.212 5.796 -75.870 1.00 79.75 309 ARG A N 1
ATOM 2458 C CA . ARG A 1 309 ? 48.845 5.649 -76.379 1.00 79.75 309 ARG A CA 1
ATOM 2459 C C . ARG A 1 309 ? 48.549 6.635 -77.511 1.00 79.75 309 ARG A C 1
ATOM 2461 O O . ARG A 1 309 ? 48.035 6.237 -78.551 1.00 79.75 309 ARG A O 1
ATOM 2468 N N . ARG A 1 310 ? 48.956 7.901 -77.362 1.00 80.88 310 ARG A N 1
ATOM 2469 C CA . ARG A 1 310 ? 48.843 8.911 -78.430 1.00 80.88 310 ARG A CA 1
ATOM 2470 C C . ARG A 1 310 ? 49.699 8.564 -79.652 1.00 80.88 310 ARG A C 1
ATOM 2472 O O . ARG A 1 310 ? 49.271 8.799 -80.776 1.00 80.88 310 ARG A O 1
ATOM 2479 N N . PHE A 1 311 ? 50.876 7.968 -79.456 1.00 85.44 311 PHE A N 1
ATOM 2480 C CA . PHE A 1 311 ? 51.733 7.519 -80.557 1.00 85.44 311 PHE A CA 1
ATOM 2481 C C . PHE A 1 311 ? 51.131 6.333 -81.321 1.00 85.44 311 PHE A C 1
ATOM 2483 O O . PHE A 1 311 ? 51.200 6.296 -82.548 1.00 85.44 311 PHE A O 1
ATOM 2490 N N . GLU A 1 312 ? 50.514 5.379 -80.624 1.00 75.38 312 GLU A N 1
ATOM 2491 C CA . GLU A 1 312 ? 49.774 4.280 -81.253 1.00 75.38 312 GLU A CA 1
ATOM 2492 C C . GLU A 1 312 ? 48.561 4.788 -82.036 1.00 75.38 312 GLU A C 1
ATOM 2494 O O . GLU A 1 312 ? 48.332 4.348 -83.163 1.00 75.38 312 GLU A O 1
ATOM 2499 N N . GLU A 1 313 ? 47.828 5.758 -81.487 1.00 79.44 313 GLU A N 1
ATOM 2500 C CA . GLU A 1 313 ? 46.718 6.421 -82.175 1.00 79.44 313 GLU A CA 1
ATOM 2501 C C . GLU A 1 313 ? 47.184 7.160 -83.439 1.00 79.44 313 GLU A C 1
ATOM 2503 O O . GLU A 1 313 ? 46.549 7.043 -84.490 1.00 79.44 313 GLU A O 1
ATOM 2508 N N . ASP A 1 314 ? 48.323 7.854 -83.393 1.00 80.69 314 ASP A N 1
ATOM 2509 C CA . ASP A 1 314 ? 48.888 8.524 -84.568 1.00 80.69 314 ASP A CA 1
ATOM 2510 C C . ASP A 1 314 ? 49.464 7.537 -85.591 1.00 80.69 314 ASP A C 1
ATOM 2512 O O . ASP A 1 314 ? 49.274 7.713 -86.797 1.00 80.69 314 ASP A O 1
ATOM 2516 N N . LYS A 1 315 ? 50.092 6.442 -85.150 1.00 79.62 315 LYS A N 1
ATOM 2517 C CA . LYS A 1 315 ? 50.539 5.359 -86.038 1.00 79.62 315 LYS A CA 1
ATOM 2518 C C . LYS A 1 315 ? 49.349 4.712 -86.751 1.00 79.62 315 LYS A C 1
ATOM 2520 O O . LYS A 1 315 ? 49.414 4.488 -87.961 1.00 79.62 315 LYS A O 1
ATOM 2525 N N . ARG A 1 316 ? 48.246 4.500 -86.028 1.00 79.56 316 ARG A N 1
ATOM 2526 C CA . ARG A 1 316 ? 46.981 3.993 -86.570 1.00 79.56 316 ARG A CA 1
ATOM 2527 C C . ARG A 1 316 ? 46.365 4.969 -87.576 1.00 79.56 316 ARG A C 1
ATOM 2529 O O . ARG A 1 316 ? 45.990 4.547 -88.666 1.00 79.56 316 ARG A O 1
ATOM 2536 N N . ARG A 1 317 ? 46.365 6.279 -87.291 1.00 77.12 317 ARG A N 1
ATOM 2537 C CA . ARG A 1 317 ? 45.945 7.313 -88.262 1.00 77.12 317 ARG A CA 1
ATOM 2538 C C . ARG A 1 317 ? 46.809 7.317 -89.523 1.00 77.12 317 ARG A C 1
ATOM 2540 O O . ARG A 1 317 ? 46.291 7.496 -90.624 1.00 77.12 317 ARG A O 1
ATOM 2547 N N . VAL A 1 318 ? 48.122 7.119 -89.398 1.00 74.19 318 VAL A N 1
ATOM 2548 C CA . VAL A 1 318 ? 49.036 7.068 -90.552 1.00 74.19 318 VAL A CA 1
ATOM 2549 C C . VAL A 1 318 ? 48.826 5.798 -91.382 1.00 74.19 318 VAL A C 1
ATOM 2551 O O . VAL A 1 318 ? 48.870 5.866 -92.611 1.00 74.19 318 VAL A O 1
ATOM 2554 N N . GLU A 1 319 ? 48.570 4.652 -90.752 1.00 74.19 319 GLU A N 1
ATOM 2555 C CA . GLU A 1 319 ? 48.194 3.414 -91.447 1.00 74.19 319 GLU A CA 1
ATOM 2556 C C . GLU A 1 319 ? 46.861 3.556 -92.185 1.00 74.19 319 GLU A C 1
ATOM 2558 O O . GLU A 1 319 ? 46.770 3.171 -93.352 1.00 74.19 319 GLU A O 1
ATOM 2563 N N . GLU A 1 320 ? 45.867 4.210 -91.583 1.00 76.62 320 GLU A N 1
ATOM 2564 C CA . GLU A 1 320 ? 44.612 4.546 -92.259 1.00 76.62 320 GLU A CA 1
ATOM 2565 C C . GLU A 1 320 ? 44.851 5.460 -93.475 1.00 76.62 320 GLU A C 1
ATOM 2567 O O . GLU A 1 320 ? 44.332 5.193 -94.564 1.00 76.62 320 GLU A O 1
ATOM 2572 N N . MET A 1 321 ? 45.718 6.474 -93.363 1.00 65.50 321 MET A N 1
ATOM 2573 C CA . MET A 1 321 ? 46.097 7.316 -94.508 1.00 65.50 321 MET A CA 1
ATOM 2574 C C . MET A 1 321 ? 46.891 6.561 -95.589 1.00 65.50 321 MET A C 1
ATOM 2576 O O . MET A 1 321 ? 46.737 6.860 -96.776 1.00 65.50 321 MET A O 1
ATOM 2580 N N . LYS A 1 322 ? 47.715 5.571 -95.218 1.00 66.88 322 LYS A N 1
ATOM 2581 C CA . LYS A 1 322 ? 48.433 4.699 -96.166 1.00 66.88 322 LYS A CA 1
ATOM 2582 C C . LYS A 1 322 ? 47.495 3.710 -96.862 1.00 66.88 322 LYS A C 1
ATOM 2584 O O . LYS A 1 322 ? 47.621 3.522 -98.070 1.00 66.88 322 LYS A O 1
ATOM 2589 N N . SER A 1 323 ? 46.522 3.146 -96.145 1.00 62.78 323 SER A N 1
ATOM 2590 C CA . SER A 1 323 ? 45.515 2.230 -96.700 1.00 62.78 323 SER A CA 1
ATOM 2591 C C . SER A 1 323 ? 44.614 2.914 -97.738 1.00 62.78 323 SER A C 1
ATOM 2593 O O . SER A 1 323 ? 44.281 2.316 -98.757 1.00 62.78 323 SER A O 1
ATOM 2595 N N . ARG A 1 324 ? 44.327 4.214 -97.564 1.00 59.50 324 ARG A N 1
ATOM 2596 C CA . ARG A 1 324 ? 43.593 5.035 -98.546 1.00 59.50 324 ARG A CA 1
ATOM 2597 C C . ARG A 1 324 ? 44.413 5.443 -99.777 1.00 59.50 324 ARG A C 1
ATOM 2599 O O . ARG A 1 324 ? 43.828 5.933 -100.738 1.00 59.50 324 ARG A O 1
ATOM 2606 N N . ARG A 1 325 ? 45.741 5.255 -99.782 1.00 53.56 325 ARG A N 1
ATOM 2607 C CA . ARG A 1 325 ? 46.636 5.627 -100.899 1.00 53.56 325 ARG A CA 1
ATOM 2608 C C . ARG A 1 325 ? 47.142 4.447 -101.733 1.00 53.56 325 ARG A C 1
ATOM 2610 O O . ARG A 1 325 ? 47.776 4.679 -102.757 1.00 53.56 325 ARG A O 1
ATOM 2617 N N . GLY A 1 326 ? 46.845 3.203 -101.359 1.00 48.16 326 GLY A N 1
ATOM 2618 C CA . GLY A 1 326 ? 47.301 2.045 -102.122 1.00 48.16 326 GLY A CA 1
ATOM 2619 C C . GLY A 1 326 ? 46.411 0.822 -101.969 1.00 48.16 326 GLY A C 1
ATOM 2620 O O . GLY A 1 326 ? 46.649 0.023 -101.071 1.00 48.16 326 GLY A O 1
ATOM 2621 N N . LYS A 1 327 ? 45.445 0.663 -102.886 1.00 41.72 327 LYS A N 1
ATOM 2622 C CA . LYS A 1 327 ? 45.157 -0.579 -103.639 1.00 41.72 327 LYS A CA 1
ATOM 2623 C C . LYS A 1 327 ? 43.803 -0.490 -104.353 1.00 41.72 327 LYS A C 1
ATOM 2625 O O . LYS A 1 327 ? 42.751 -0.651 -103.750 1.00 41.72 327 LYS A O 1
ATOM 2630 N N . VAL A 1 328 ? 43.872 -0.318 -105.672 1.00 42.69 328 VAL A N 1
ATOM 2631 C CA . VAL A 1 328 ? 42.908 -0.867 -106.632 1.00 42.69 328 VAL A CA 1
ATOM 2632 C C . VAL A 1 328 ? 43.570 -2.117 -107.199 1.00 42.69 328 VAL A C 1
ATOM 2634 O O . VAL A 1 328 ? 44.467 -1.974 -108.016 1.00 42.69 328 VAL A O 1
ATOM 2637 N N . VAL A 1 329 ? 43.176 -3.313 -106.750 1.00 39.88 329 VAL A N 1
ATOM 2638 C CA . VAL A 1 329 ? 43.250 -4.556 -107.542 1.00 39.88 329 VAL A CA 1
ATOM 2639 C C . VAL A 1 329 ? 42.144 -5.495 -107.058 1.00 39.88 329 VAL A C 1
ATOM 2641 O O . VAL A 1 329 ? 42.068 -5.855 -105.887 1.00 39.88 329 VAL A O 1
ATOM 2644 N N . VAL A 1 330 ? 41.290 -5.857 -108.008 1.00 38.16 330 VAL A N 1
ATOM 2645 C CA . VAL A 1 330 ? 40.207 -6.841 -107.963 1.00 38.16 330 VAL A CA 1
ATOM 2646 C C . VAL A 1 330 ? 40.799 -8.251 -108.069 1.00 38.16 330 VAL A C 1
ATOM 2648 O O . VAL A 1 330 ? 41.640 -8.462 -108.938 1.00 38.16 330 VAL A O 1
ATOM 2651 N N . SER A 1 331 ? 40.357 -9.227 -107.263 1.00 38.44 331 SER A N 1
ATOM 2652 C CA . SER A 1 331 ? 40.193 -10.631 -107.714 1.00 38.44 331 SER A CA 1
ATOM 2653 C C . SER A 1 331 ? 39.667 -11.597 -106.635 1.00 38.44 331 SER A C 1
ATOM 2655 O O . SER A 1 331 ? 40.304 -11.863 -105.624 1.00 38.44 331 SER A O 1
ATOM 2657 N N . LEU A 1 332 ? 38.495 -12.168 -106.940 1.00 47.28 332 LEU A N 1
ATOM 2658 C CA . LEU A 1 332 ? 38.225 -13.617 -106.970 1.00 47.28 332 LEU A CA 1
ATOM 2659 C C . LEU A 1 332 ? 38.385 -14.448 -105.678 1.00 47.28 332 LEU A C 1
ATOM 2661 O O . LEU A 1 332 ? 38.940 -15.540 -105.714 1.00 47.28 332 LEU A O 1
ATOM 2665 N N . SER A 1 333 ? 37.794 -14.018 -104.562 1.00 50.44 333 SER A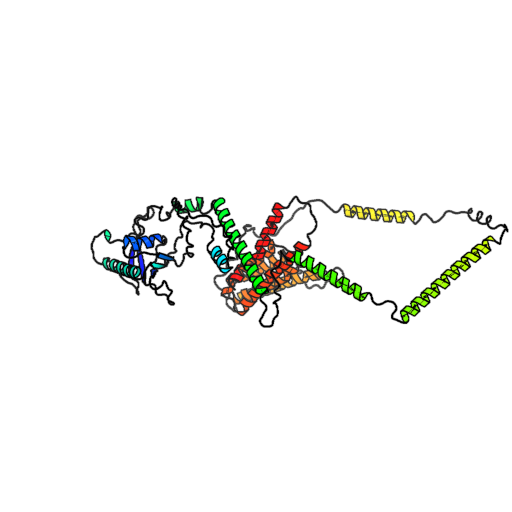 N 1
ATOM 2666 C CA . SER A 1 333 ? 37.504 -14.916 -103.419 1.00 50.44 333 SER A CA 1
ATOM 2667 C C . SER A 1 333 ? 36.032 -14.917 -102.973 1.00 50.44 333 SER A C 1
ATOM 2669 O O . SER A 1 333 ? 35.616 -15.778 -102.203 1.00 50.44 333 SER A O 1
ATOM 2671 N N . ALA A 1 334 ? 35.204 -14.021 -103.526 1.00 51.41 334 ALA A N 1
ATOM 2672 C CA . ALA A 1 334 ? 33.789 -13.879 -103.165 1.00 51.41 334 ALA A CA 1
ATOM 2673 C C . ALA A 1 334 ? 32.840 -14.888 -103.852 1.00 51.41 334 ALA A C 1
ATOM 2675 O O . ALA A 1 334 ? 31.713 -15.061 -103.402 1.00 51.41 334 ALA A O 1
ATOM 2676 N N . LEU A 1 335 ? 33.283 -15.595 -104.901 1.00 51.06 335 LEU A N 1
ATOM 2677 C CA . LEU A 1 335 ? 32.478 -16.625 -105.585 1.00 51.06 335 LEU A CA 1
ATOM 2678 C C . LEU A 1 335 ? 32.645 -18.038 -104.995 1.00 51.06 335 LEU A C 1
ATOM 2680 O O . LEU A 1 335 ? 31.868 -18.928 -105.320 1.00 51.06 335 LEU A O 1
ATOM 2684 N N . LEU A 1 336 ? 33.610 -18.241 -104.091 1.00 54.31 336 LEU A N 1
ATOM 2685 C CA . LEU A 1 336 ? 33.850 -19.530 -103.425 1.00 54.31 336 LEU A CA 1
ATOM 2686 C C . LEU A 1 336 ? 33.069 -19.676 -102.107 1.00 54.31 336 LEU A C 1
ATOM 2688 O O . LEU A 1 336 ? 32.714 -20.786 -101.724 1.00 54.31 336 LEU A O 1
ATOM 2692 N N . TYR A 1 337 ? 32.713 -18.562 -101.459 1.00 55.44 337 TYR A N 1
ATOM 2693 C CA . TYR A 1 337 ? 31.916 -18.570 -100.225 1.00 55.44 337 TYR A CA 1
ATOM 2694 C C . TYR A 1 337 ? 30.408 -18.762 -100.457 1.00 55.44 337 TYR A C 1
ATOM 2696 O O . TYR A 1 337 ? 29.705 -19.200 -99.551 1.00 55.44 337 TYR A O 1
ATOM 2704 N N . LEU A 1 338 ? 29.911 -18.498 -101.672 1.00 53.91 338 LEU A N 1
ATOM 2705 C CA . LEU A 1 338 ? 28.501 -18.711 -102.024 1.00 53.91 338 LEU A CA 1
ATOM 2706 C C . LEU A 1 338 ? 28.210 -20.158 -102.472 1.00 53.91 338 LEU A C 1
ATOM 2708 O O . LEU A 1 338 ? 27.075 -20.609 -102.376 1.00 53.91 338 LEU A O 1
ATOM 2712 N N . TYR A 1 339 ? 29.231 -20.908 -102.906 1.00 51.38 339 TYR A N 1
ATOM 2713 C CA . TYR A 1 339 ? 29.093 -22.314 -103.314 1.00 51.38 339 TYR A CA 1
ATOM 2714 C C . TYR A 1 339 ? 29.195 -23.294 -102.129 1.00 51.38 339 TYR A C 1
ATOM 2716 O O . TYR A 1 339 ? 28.646 -24.390 -102.184 1.00 51.38 339 TYR A O 1
ATOM 2724 N N . LEU A 1 340 ? 29.836 -22.893 -101.023 1.00 50.00 340 LEU A N 1
ATOM 2725 C CA . LEU A 1 340 ? 29.995 -23.740 -99.832 1.00 50.00 340 LEU A CA 1
ATOM 2726 C C . LEU A 1 340 ? 28.768 -23.724 -98.894 1.00 50.00 340 LEU A C 1
ATOM 2728 O O . LEU A 1 340 ? 28.688 -24.536 -97.978 1.00 50.00 340 LEU A O 1
ATOM 2732 N N . LEU A 1 341 ? 27.794 -22.835 -99.125 1.00 52.34 341 LEU A N 1
ATOM 2733 C CA . LEU A 1 341 ? 26.577 -22.740 -98.306 1.00 52.34 341 LEU A CA 1
ATOM 2734 C C . LEU A 1 341 ? 25.407 -23.611 -98.810 1.00 52.34 341 LEU A C 1
ATOM 2736 O O . LEU A 1 341 ? 24.348 -23.595 -98.186 1.00 52.34 341 LEU A O 1
ATOM 2740 N N . LEU A 1 342 ? 25.562 -24.354 -99.920 1.00 52.88 342 LEU A N 1
ATOM 2741 C CA . LEU A 1 342 ? 24.435 -24.998 -100.620 1.00 52.88 342 LEU A CA 1
ATOM 2742 C C . LEU A 1 342 ? 24.512 -26.530 -100.799 1.00 52.88 342 LEU A C 1
ATOM 2744 O O . LEU A 1 342 ? 23.916 -27.068 -101.729 1.00 52.88 342 LEU A O 1
ATOM 2748 N N . THR A 1 343 ? 25.164 -27.260 -99.887 1.00 48.62 343 THR A N 1
ATOM 2749 C CA . THR A 1 343 ? 25.116 -28.740 -99.850 1.00 48.62 343 THR A CA 1
ATOM 2750 C C . THR A 1 343 ? 24.966 -29.288 -98.417 1.00 48.62 343 THR A C 1
ATOM 2752 O O . THR A 1 343 ? 25.964 -29.574 -97.768 1.00 48.62 343 THR A O 1
ATOM 2755 N N . VAL A 1 344 ? 23.710 -29.330 -97.930 1.00 46.81 344 VAL A N 1
ATOM 2756 C CA . VAL A 1 344 ? 22.939 -30.438 -97.272 1.00 46.81 344 VAL A CA 1
ATOM 2757 C C . VAL A 1 344 ? 23.712 -31.476 -96.402 1.00 46.81 344 VAL A C 1
ATOM 2759 O O . VAL A 1 344 ? 24.750 -31.933 -96.867 1.00 46.81 344 VAL A O 1
ATOM 2762 N N . PRO A 1 345 ? 23.198 -32.000 -95.244 1.00 48.66 345 PRO A N 1
ATOM 2763 C CA . PRO A 1 345 ? 21.790 -32.055 -94.803 1.00 48.66 345 PRO A CA 1
ATOM 2764 C C . PRO A 1 345 ? 21.470 -31.603 -93.366 1.00 48.66 345 PRO A C 1
ATOM 2766 O O . PRO A 1 345 ? 22.290 -31.585 -92.454 1.00 48.66 345 PRO A O 1
ATOM 2769 N N . ALA A 1 346 ? 20.173 -31.351 -93.186 1.00 52.84 346 ALA A N 1
ATOM 2770 C CA . ALA A 1 346 ? 19.457 -31.317 -91.924 1.00 52.84 346 ALA A CA 1
ATOM 2771 C C . ALA A 1 346 ? 19.738 -32.556 -91.051 1.00 52.84 346 ALA A C 1
ATOM 2773 O O . ALA A 1 346 ? 19.503 -33.691 -91.461 1.00 52.84 346 ALA A O 1
ATOM 2774 N N . GLY A 1 347 ? 20.176 -32.324 -89.817 1.00 53.22 347 GLY A N 1
ATOM 2775 C CA . GLY A 1 347 ? 20.305 -33.358 -88.798 1.00 53.22 347 GLY A CA 1
ATOM 2776 C C . GLY A 1 347 ? 20.977 -32.787 -87.558 1.00 53.22 347 GLY A C 1
ATOM 2777 O O . GLY A 1 347 ? 22.098 -32.308 -87.636 1.00 53.22 347 GLY A O 1
ATOM 2778 N N . VAL A 1 348 ? 20.295 -32.872 -86.415 1.00 51.53 348 VAL A N 1
ATOM 2779 C CA . VAL A 1 348 ? 20.760 -32.462 -85.072 1.00 51.53 348 VAL A CA 1
ATOM 2780 C C . VAL A 1 348 ? 20.615 -30.966 -84.730 1.00 51.53 348 VAL A C 1
ATOM 2782 O O . VAL A 1 348 ? 21.536 -30.320 -84.254 1.00 51.53 348 VAL A O 1
ATOM 2785 N N . MET A 1 349 ? 19.400 -30.427 -84.867 1.00 51.00 349 MET A N 1
ATOM 2786 C CA . MET A 1 349 ? 18.939 -29.266 -84.072 1.00 51.00 349 MET A CA 1
ATOM 2787 C C . MET A 1 349 ? 17.553 -29.513 -83.443 1.00 51.00 349 MET A C 1
ATOM 2789 O O . MET A 1 349 ? 16.782 -28.585 -83.231 1.00 51.00 349 MET A O 1
ATOM 2793 N N . ILE A 1 350 ? 17.209 -30.775 -83.145 1.00 54.50 350 ILE A N 1
ATOM 2794 C CA . ILE A 1 350 ? 15.873 -31.157 -82.630 1.00 54.50 350 ILE A CA 1
ATOM 2795 C C . ILE A 1 350 ? 15.891 -31.604 -81.152 1.00 54.50 350 ILE A C 1
ATOM 2797 O O . ILE A 1 350 ? 14.838 -31.826 -80.570 1.00 54.50 350 ILE A O 1
ATOM 2801 N N . VAL A 1 351 ? 17.043 -31.662 -80.470 1.00 54.34 351 VAL A N 1
ATOM 2802 C CA . VAL A 1 351 ? 17.089 -32.255 -79.109 1.00 54.34 351 VAL A CA 1
ATOM 2803 C C . VAL A 1 351 ? 17.160 -31.230 -77.963 1.00 54.34 351 VAL A C 1
ATOM 2805 O O . VAL A 1 351 ? 16.970 -31.604 -76.814 1.00 54.34 351 VAL A O 1
ATOM 2808 N N . SER A 1 352 ? 17.343 -29.930 -78.226 1.00 60.38 352 SER A N 1
ATOM 2809 C CA . SER A 1 352 ? 17.544 -28.946 -77.135 1.00 60.38 352 SER A CA 1
ATOM 2810 C C . SER A 1 352 ? 16.352 -28.016 -76.846 1.00 60.38 352 SER A C 1
ATOM 2812 O O . SER A 1 352 ? 16.230 -27.489 -75.746 1.00 60.38 352 SER A O 1
ATOM 2814 N N . LEU A 1 353 ? 15.419 -27.846 -77.789 1.00 58.38 353 LEU A N 1
ATOM 2815 C CA . LEU A 1 353 ? 14.200 -27.046 -77.587 1.00 58.38 353 LEU A CA 1
ATOM 2816 C C . LEU A 1 353 ? 13.095 -27.733 -76.752 1.00 58.38 353 LEU A C 1
ATOM 2818 O O . LEU A 1 353 ? 12.505 -27.045 -75.919 1.00 58.38 353 LEU A O 1
ATOM 2822 N N . PRO A 1 354 ? 12.808 -29.049 -76.886 1.00 66.88 354 PRO A N 1
ATOM 2823 C CA . PRO A 1 354 ? 11.755 -29.671 -76.079 1.00 66.88 354 PRO A CA 1
ATOM 2824 C C . PRO A 1 354 ? 12.156 -29.827 -74.604 1.00 66.88 354 PRO A C 1
ATOM 2826 O O . PRO A 1 354 ? 11.300 -29.733 -73.734 1.00 66.88 354 PRO A O 1
ATOM 2829 N N . LEU A 1 355 ? 13.451 -29.991 -74.305 1.00 68.88 355 LEU A N 1
ATOM 2830 C CA . LEU A 1 355 ? 13.977 -30.098 -72.936 1.00 68.88 355 LEU A CA 1
ATOM 2831 C C . LEU A 1 355 ? 13.881 -28.771 -72.167 1.00 68.88 355 LEU A C 1
ATOM 2833 O O . LEU A 1 355 ? 13.501 -28.760 -70.999 1.00 68.88 355 LEU A O 1
ATOM 2837 N N . LEU A 1 356 ? 14.155 -27.650 -72.839 1.00 72.00 356 LEU A N 1
ATOM 2838 C CA . LEU A 1 356 ? 14.021 -26.305 -72.268 1.00 72.00 356 LEU A CA 1
ATOM 2839 C C . LEU A 1 356 ? 12.554 -25.927 -72.031 1.00 72.00 356 LEU A C 1
ATOM 2841 O O . LEU A 1 356 ? 12.227 -25.327 -71.010 1.00 72.00 356 LEU A O 1
ATOM 2845 N N . LEU A 1 357 ? 11.662 -26.328 -72.942 1.00 79.31 357 LEU A N 1
ATOM 2846 C CA . LEU A 1 357 ? 10.227 -26.080 -72.814 1.00 79.31 357 LEU A CA 1
ATOM 2847 C C . LEU A 1 357 ? 9.596 -26.949 -71.712 1.00 79.31 357 LEU A C 1
ATOM 2849 O O . LEU A 1 357 ? 8.727 -26.472 -70.991 1.00 79.31 357 LEU A O 1
ATOM 2853 N N . LEU A 1 358 ? 10.087 -28.179 -71.518 1.00 80.56 358 LEU A N 1
ATOM 2854 C CA . LEU A 1 358 ? 9.663 -29.071 -70.435 1.00 80.56 358 LEU A CA 1
ATOM 2855 C C . LEU A 1 358 ? 10.153 -28.582 -69.062 1.00 80.56 358 LEU A C 1
ATOM 2857 O O . LEU A 1 358 ? 9.390 -28.625 -68.103 1.00 80.56 358 LEU A O 1
ATOM 2861 N N . LEU A 1 359 ? 11.372 -28.036 -68.974 1.00 79.56 359 LEU A N 1
ATOM 2862 C CA . LEU A 1 359 ? 11.898 -27.435 -67.741 1.00 79.56 359 LEU A CA 1
ATOM 2863 C C . LEU A 1 359 ? 11.133 -26.159 -67.356 1.00 79.56 359 LEU A C 1
ATOM 2865 O O . LEU A 1 359 ? 10.823 -25.966 -66.184 1.00 79.56 359 LEU A O 1
ATOM 2869 N N . LEU A 1 360 ? 10.753 -25.331 -68.335 1.00 83.81 360 LEU A N 1
ATOM 2870 C CA . LEU A 1 360 ? 9.938 -24.134 -68.104 1.00 83.81 360 LEU A CA 1
ATOM 2871 C C . LEU A 1 360 ? 8.508 -24.498 -67.664 1.00 83.81 360 LEU A C 1
ATOM 2873 O O . LEU A 1 360 ? 7.975 -23.869 -66.754 1.00 83.81 360 LEU A O 1
ATOM 2877 N N . LEU A 1 361 ? 7.914 -25.552 -68.236 1.00 86.19 361 LEU A N 1
ATOM 2878 C CA . LEU A 1 361 ? 6.583 -26.046 -67.854 1.00 86.19 361 LEU A CA 1
ATOM 2879 C C . LEU A 1 361 ? 6.586 -26.671 -66.445 1.00 86.19 36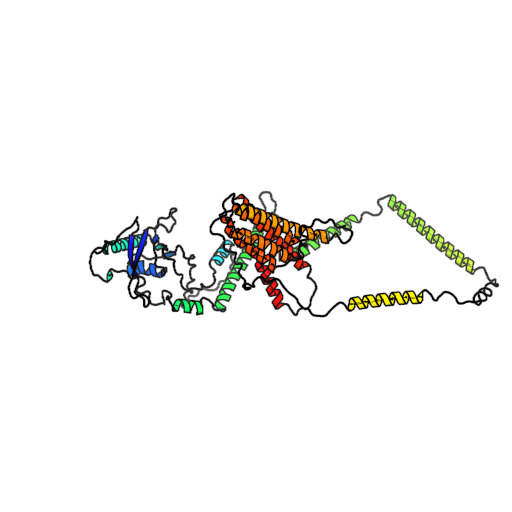1 LEU A C 1
ATOM 2881 O O . LEU A 1 361 ? 5.650 -26.452 -65.683 1.00 86.19 361 LEU A O 1
ATOM 2885 N N . LEU A 1 362 ? 7.659 -27.374 -66.063 1.00 84.62 362 LEU A N 1
ATOM 2886 C CA . LEU A 1 362 ? 7.829 -27.944 -64.718 1.00 84.62 362 LEU A CA 1
ATOM 2887 C C . LEU A 1 362 ? 8.016 -26.843 -63.659 1.00 84.62 362 LEU A C 1
ATOM 2889 O O . LEU A 1 362 ? 7.418 -26.913 -62.589 1.00 84.62 362 LEU A O 1
ATOM 2893 N N . LEU A 1 363 ? 8.763 -25.782 -63.984 1.00 83.31 363 LEU A N 1
ATOM 2894 C CA . LEU A 1 363 ? 8.945 -24.616 -63.112 1.00 83.31 363 LEU A CA 1
ATOM 2895 C C . LEU A 1 363 ? 7.627 -23.835 -62.944 1.00 83.31 363 LEU A C 1
ATOM 2897 O O . LEU A 1 363 ? 7.292 -23.431 -61.835 1.00 83.31 363 LEU A O 1
ATOM 2901 N N . LEU A 1 364 ? 6.825 -23.711 -64.008 1.00 85.50 364 LEU A N 1
ATOM 2902 C CA . LEU A 1 364 ? 5.495 -23.090 -63.956 1.00 85.50 364 LEU A CA 1
ATOM 2903 C C . LEU A 1 364 ? 4.499 -23.942 -63.143 1.00 85.50 364 LEU A C 1
ATOM 2905 O O . LEU A 1 364 ? 3.721 -23.391 -62.374 1.00 85.50 364 LEU A O 1
ATOM 2909 N N . LEU A 1 365 ? 4.568 -25.276 -63.235 1.00 84.50 365 LEU A N 1
ATOM 2910 C CA . LEU A 1 365 ? 3.745 -26.199 -62.439 1.00 84.50 365 LEU A CA 1
ATOM 2911 C C . LEU A 1 365 ? 4.123 -26.170 -60.947 1.00 84.50 365 LEU A C 1
ATOM 2913 O O . LEU A 1 365 ? 3.238 -26.203 -60.098 1.00 84.50 365 LEU A O 1
ATOM 2917 N N . LEU A 1 366 ? 5.412 -26.031 -60.618 1.00 79.81 366 LEU A N 1
ATOM 2918 C CA . LEU A 1 366 ? 5.890 -25.874 -59.238 1.00 79.81 366 LEU A CA 1
ATOM 2919 C C . LEU A 1 366 ? 5.458 -24.524 -58.637 1.00 79.81 366 LEU A C 1
ATOM 2921 O O . LEU A 1 366 ? 5.032 -24.469 -57.486 1.00 79.81 366 LEU A O 1
ATOM 2925 N N . LEU A 1 367 ? 5.476 -23.455 -59.438 1.00 77.31 367 LEU A N 1
ATOM 2926 C CA . LEU A 1 367 ? 4.974 -22.131 -59.050 1.00 77.31 367 LEU A CA 1
ATOM 2927 C C . LEU A 1 367 ? 3.441 -22.141 -58.870 1.00 77.31 367 LEU A C 1
ATOM 2929 O O . LEU A 1 367 ? 2.922 -21.500 -57.963 1.00 77.31 367 LEU A O 1
ATOM 2933 N N . LEU A 1 368 ? 2.722 -22.938 -59.669 1.00 76.75 368 LEU A N 1
ATOM 2934 C CA . LEU A 1 368 ? 1.272 -23.132 -59.559 1.00 76.75 368 LEU A CA 1
ATOM 2935 C C . LEU A 1 368 ? 0.886 -24.010 -58.351 1.00 76.75 368 LEU A C 1
ATOM 2937 O O . LEU A 1 368 ? -0.144 -23.760 -57.739 1.00 76.75 368 LEU A O 1
ATOM 2941 N N . LEU A 1 369 ? 1.726 -24.978 -57.956 1.00 71.31 369 LEU A N 1
ATOM 2942 C CA . LEU A 1 369 ? 1.554 -25.761 -56.722 1.00 71.31 369 LEU A CA 1
ATOM 2943 C C . LEU A 1 369 ? 1.840 -24.945 -55.452 1.00 71.31 369 LEU A C 1
ATOM 2945 O O . LEU A 1 369 ? 1.153 -25.144 -54.455 1.00 71.31 369 LEU A O 1
ATOM 2949 N N . LEU A 1 370 ? 2.792 -24.006 -55.492 1.00 66.44 370 LEU A N 1
ATOM 2950 C CA . LEU A 1 370 ? 3.038 -23.068 -54.386 1.00 66.44 370 LEU A CA 1
ATOM 2951 C C . LEU A 1 370 ? 1.927 -22.014 -54.238 1.00 66.44 370 LEU A C 1
ATOM 2953 O O . LEU A 1 370 ? 1.696 -21.535 -53.137 1.00 66.44 370 LEU A O 1
ATOM 2957 N N . LEU A 1 371 ? 1.208 -21.692 -55.319 1.00 63.28 371 LEU A N 1
ATOM 2958 C CA . LEU A 1 371 ? 0.057 -20.774 -55.311 1.00 63.28 371 LEU A CA 1
ATOM 2959 C C . LEU A 1 371 ? -1.284 -21.442 -54.956 1.00 63.28 371 LEU A C 1
ATOM 2961 O O . LEU A 1 371 ? -2.268 -20.741 -54.745 1.00 63.28 371 LEU A O 1
ATOM 2965 N N . LEU A 1 372 ? -1.336 -22.777 -54.903 1.00 56.25 372 LEU A N 1
ATOM 2966 C CA . LEU A 1 372 ? -2.516 -23.565 -54.512 1.00 56.25 372 LEU A CA 1
ATOM 2967 C C . LEU A 1 372 ? -2.423 -24.114 -53.081 1.00 56.25 372 LEU A C 1
ATOM 2969 O O . LEU A 1 372 ? -3.290 -24.880 -52.664 1.00 56.25 372 LEU A O 1
ATOM 2973 N N . HIS A 1 373 ? -1.380 -23.741 -52.339 1.00 55.69 373 HIS A N 1
ATOM 2974 C CA . HIS A 1 373 ? -1.228 -24.060 -50.924 1.00 55.69 373 HIS A CA 1
ATOM 2975 C C . HIS A 1 373 ? -1.547 -22.840 -50.059 1.00 55.69 373 HIS A C 1
ATOM 2977 O O . HIS A 1 373 ? -0.715 -22.380 -49.289 1.00 55.69 373 HIS A O 1
ATOM 2983 N N . ASP A 1 374 ? -2.768 -22.326 -50.192 1.00 49.41 374 ASP A N 1
ATOM 2984 C CA . ASP A 1 374 ? -3.454 -21.739 -49.048 1.00 49.41 374 ASP A CA 1
ATOM 2985 C C . ASP A 1 374 ? -4.977 -21.866 -49.204 1.00 49.41 374 ASP A C 1
ATOM 2987 O O . ASP A 1 374 ? -5.507 -21.835 -50.313 1.00 49.41 374 ASP A O 1
ATOM 2991 N N . GLU A 1 375 ? -5.640 -22.047 -48.066 1.00 44.34 375 GLU A N 1
ATOM 2992 C CA . GLU A 1 375 ? -7.069 -22.311 -47.847 1.00 44.34 375 GLU A CA 1
ATOM 2993 C C . GLU A 1 375 ? -7.660 -23.652 -48.341 1.00 44.34 375 GLU A C 1
ATOM 2995 O O . GLU A 1 375 ? -8.059 -23.830 -49.489 1.00 44.34 375 GLU A O 1
ATOM 3000 N N . SER A 1 376 ? -7.942 -24.568 -47.403 1.00 34.09 376 SER A N 1
ATOM 3001 C CA . SER A 1 376 ? -9.292 -24.642 -46.807 1.00 34.09 376 SER A CA 1
ATOM 3002 C C . SER A 1 376 ? -9.540 -25.939 -46.016 1.00 34.09 376 SER A C 1
ATOM 3004 O O . SER A 1 376 ? -9.438 -27.050 -46.530 1.00 34.09 376 SER A O 1
ATOM 3006 N N . ALA A 1 377 ? -10.016 -25.719 -44.788 1.00 33.50 377 ALA A N 1
ATOM 3007 C CA . ALA A 1 377 ? -11.024 -26.489 -44.060 1.00 33.50 377 ALA A CA 1
ATOM 3008 C C . ALA A 1 377 ? -10.682 -27.842 -43.404 1.00 33.50 377 ALA A C 1
ATOM 3010 O O . ALA A 1 377 ? -10.449 -28.864 -44.036 1.00 33.50 377 ALA A O 1
ATOM 3011 N N . GLY A 1 378 ? -11.004 -27.871 -42.105 1.00 26.33 378 GLY A N 1
ATOM 3012 C CA . GLY A 1 378 ? -12.103 -28.730 -41.657 1.00 26.33 378 GLY A CA 1
ATOM 3013 C C . GLY A 1 378 ? -11.675 -30.014 -40.960 1.00 26.33 378 GLY A C 1
ATOM 3014 O O . GLY A 1 378 ? -11.241 -30.973 -41.581 1.00 26.33 378 GLY A O 1
ATOM 3015 N N . GLY A 1 379 ? -11.848 -30.033 -39.638 1.00 28.47 379 GLY A N 1
ATOM 3016 C CA . GLY A 1 379 ? -11.418 -31.130 -38.780 1.00 28.47 379 GLY A CA 1
ATOM 3017 C C . GLY A 1 379 ? -12.288 -32.385 -38.812 1.00 28.47 379 GLY A C 1
ATOM 3018 O O . GLY A 1 379 ? -13.350 -32.410 -39.420 1.00 28.47 379 GLY A O 1
ATOM 3019 N N . GLN A 1 380 ? -11.872 -33.386 -38.029 1.00 30.23 380 GLN A N 1
ATOM 3020 C CA . GLN A 1 380 ? -12.735 -34.180 -37.145 1.00 30.23 380 GLN A CA 1
ATOM 3021 C C . GLN A 1 380 ? -11.911 -35.156 -36.278 1.00 30.23 380 GLN A C 1
ATOM 3023 O O . GLN A 1 380 ? -11.206 -36.014 -36.786 1.00 30.23 380 GLN A O 1
ATOM 3028 N N . ARG A 1 381 ? -12.076 -35.008 -34.952 1.00 27.83 381 ARG A N 1
ATOM 3029 C CA . ARG A 1 381 ? -12.372 -36.042 -33.930 1.00 27.83 381 ARG A CA 1
ATOM 3030 C C . ARG A 1 381 ? -11.609 -37.384 -33.974 1.00 27.83 381 ARG A C 1
ATOM 3032 O O . ARG A 1 381 ? -11.864 -38.201 -34.843 1.00 27.83 381 ARG A O 1
ATOM 3039 N N . SER A 1 382 ? -10.961 -37.753 -32.862 1.00 27.67 382 SER A N 1
ATOM 3040 C CA . SER A 1 382 ? -11.567 -38.540 -31.756 1.00 27.67 382 SER A CA 1
ATOM 3041 C C . SER A 1 382 ? -10.550 -38.707 -30.600 1.00 27.67 382 SER A C 1
ATOM 3043 O O . SER A 1 382 ? -9.370 -38.891 -30.865 1.00 27.67 382 SER A O 1
ATOM 3045 N N . THR A 1 383 ? -10.919 -38.352 -29.357 1.00 29.44 383 THR A N 1
ATOM 3046 C CA . THR A 1 383 ? -11.142 -39.249 -28.184 1.00 29.44 383 THR A CA 1
ATOM 3047 C C . THR A 1 383 ? -9.888 -40.002 -27.709 1.00 29.44 383 THR A C 1
ATOM 3049 O O . THR A 1 383 ? -9.255 -40.668 -28.506 1.00 29.44 383 THR A O 1
ATOM 3052 N N . LEU A 1 384 ? -9.483 -40.059 -26.440 1.00 26.50 384 LEU A N 1
ATOM 3053 C CA . LEU A 1 384 ? -10.141 -39.833 -25.156 1.00 26.50 384 LEU A CA 1
ATOM 3054 C C . LEU A 1 384 ? -9.015 -39.820 -24.098 1.00 26.50 384 LEU A C 1
ATOM 3056 O O . LEU A 1 384 ? -8.153 -40.689 -24.144 1.00 26.50 384 LEU A O 1
ATOM 3060 N N . CYS A 1 385 ? -9.060 -38.925 -23.115 1.00 24.62 385 CYS A N 1
ATOM 3061 C CA . CYS A 1 385 ? -8.690 -39.260 -21.737 1.00 24.62 385 CYS A CA 1
ATOM 3062 C C . CYS A 1 385 ? -9.335 -38.223 -20.820 1.00 24.62 385 CYS A C 1
ATOM 3064 O O . CYS A 1 385 ? -8.945 -37.060 -20.764 1.00 24.62 385 CYS A O 1
ATOM 3066 N N . HIS A 1 386 ? -10.410 -38.658 -20.170 1.00 27.03 386 HIS A N 1
ATOM 3067 C CA . HIS A 1 386 ? -11.126 -37.898 -19.163 1.00 27.03 386 HIS A CA 1
ATOM 3068 C C . HIS A 1 386 ? -10.206 -37.598 -17.976 1.00 27.03 386 HIS A C 1
ATOM 3070 O O . HIS A 1 386 ? -9.739 -38.525 -17.322 1.00 27.03 386 HIS A O 1
ATOM 3076 N N . TYR A 1 387 ? -10.084 -36.325 -17.602 1.00 30.20 387 TYR A N 1
ATOM 3077 C CA . TYR A 1 387 ? -10.177 -35.972 -16.191 1.00 30.20 387 TYR A CA 1
ATOM 3078 C C . TYR A 1 387 ? -10.874 -34.617 -16.027 1.00 30.20 387 TYR A C 1
ATOM 3080 O O . TYR A 1 387 ? -10.506 -33.616 -16.628 1.00 30.20 387 TYR A O 1
ATOM 3088 N N . SER A 1 388 ? -11.961 -34.690 -15.264 1.00 27.06 388 SER A N 1
ATOM 3089 C CA . SER A 1 388 ? -12.909 -33.680 -14.796 1.00 27.06 388 SER A CA 1
ATOM 3090 C C . SER A 1 388 ? -12.642 -32.200 -15.115 1.00 27.06 388 SER A C 1
ATOM 3092 O O . SER A 1 388 ? -11.710 -31.580 -14.609 1.00 27.06 388 SER A O 1
ATOM 3094 N N . ALA A 1 389 ? -13.582 -31.608 -15.853 1.00 31.77 389 ALA A N 1
ATOM 3095 C CA . ALA A 1 389 ? -13.741 -30.171 -15.996 1.00 31.77 389 ALA A CA 1
ATOM 3096 C C . ALA A 1 389 ? -14.086 -29.520 -14.644 1.00 31.77 389 ALA A C 1
ATOM 3098 O O . ALA A 1 389 ? -15.182 -29.707 -14.114 1.00 31.77 389 ALA A O 1
ATOM 3099 N N . CYS A 1 390 ? -13.179 -28.689 -14.131 1.00 25.48 390 CYS A N 1
ATOM 3100 C CA . CYS A 1 390 ? -13.475 -27.697 -13.104 1.00 25.48 390 CYS A CA 1
ATOM 3101 C C . CYS A 1 390 ? -13.330 -26.295 -13.708 1.00 25.48 390 CYS A C 1
ATOM 3103 O O . CYS A 1 390 ? -12.234 -25.776 -13.864 1.00 25.48 390 CYS A O 1
ATOM 3105 N N . LYS A 1 391 ? -14.483 -25.726 -14.073 1.00 25.47 391 LYS A N 1
ATOM 3106 C CA . LYS A 1 391 ? -14.858 -24.309 -13.954 1.00 25.47 391 LYS A CA 1
ATOM 3107 C C . LYS A 1 391 ? -13.736 -23.278 -14.189 1.00 25.47 391 LYS A C 1
ATOM 3109 O O . LYS A 1 391 ? -13.023 -22.885 -13.274 1.00 25.47 391 LYS A O 1
ATOM 3114 N N . MET A 1 392 ? -13.684 -22.763 -15.416 1.00 32.94 392 MET A N 1
ATOM 3115 C CA . MET A 1 392 ? -12.970 -21.537 -15.779 1.00 32.94 392 MET A CA 1
ATOM 3116 C C . MET A 1 392 ? -13.627 -20.326 -15.101 1.00 32.94 392 MET A C 1
ATOM 3118 O O . MET A 1 392 ? -14.542 -19.732 -15.658 1.00 32.94 392 MET A O 1
ATOM 3122 N N . ASN A 1 393 ? -13.161 -19.978 -13.904 1.00 28.81 393 ASN A N 1
ATOM 3123 C CA . ASN A 1 393 ? -13.292 -18.644 -13.327 1.00 28.81 393 ASN A CA 1
ATOM 3124 C C . ASN A 1 393 ? -11.883 -18.182 -12.953 1.00 28.81 393 ASN A C 1
ATOM 3126 O O . ASN A 1 393 ? -11.140 -18.927 -12.316 1.00 28.81 393 ASN A O 1
ATOM 3130 N N . GLY A 1 394 ? -11.516 -16.978 -13.387 1.00 37.12 394 GLY A N 1
ATOM 3131 C CA . GLY A 1 394 ? -10.285 -16.326 -12.967 1.00 37.12 394 GLY A CA 1
ATOM 3132 C C . GLY A 1 394 ? -10.328 -16.063 -11.469 1.00 37.12 394 GLY A C 1
ATOM 3133 O O . GLY A 1 394 ? -11.116 -15.243 -11.028 1.00 37.12 394 GLY A O 1
ATOM 3134 N N . ASP A 1 395 ? -9.534 -16.828 -10.732 1.00 35.91 395 ASP A N 1
ATOM 3135 C CA . ASP A 1 395 ? -8.914 -16.507 -9.450 1.00 35.91 395 ASP A CA 1
ATOM 3136 C C . ASP A 1 395 ? -7.897 -17.631 -9.208 1.00 35.91 395 ASP A C 1
ATOM 3138 O O . ASP A 1 395 ? -8.242 -18.815 -9.244 1.00 35.91 395 ASP A O 1
ATOM 3142 N N . SER A 1 396 ? -6.621 -17.291 -9.036 1.00 49.62 396 SER A N 1
ATOM 3143 C CA . SER A 1 396 ? -5.536 -18.232 -8.744 1.00 49.62 396 SER A CA 1
ATOM 3144 C C . SER A 1 396 ? -5.693 -18.810 -7.332 1.00 49.62 396 SER A C 1
ATOM 3146 O O . SER A 1 396 ? -5.002 -18.430 -6.389 1.00 49.62 396 SER A O 1
ATOM 3148 N N . ALA A 1 397 ? -6.642 -19.731 -7.165 1.00 63.12 397 ALA A N 1
ATOM 3149 C CA . ALA A 1 397 ? -6.839 -20.465 -5.926 1.00 63.12 397 ALA A CA 1
ATOM 3150 C C . ALA A 1 397 ? -5.696 -21.474 -5.750 1.00 63.12 397 ALA A C 1
ATOM 3152 O O . ALA A 1 397 ? -5.659 -22.513 -6.410 1.00 63.12 397 ALA A O 1
ATOM 3153 N N . LEU A 1 398 ? -4.746 -21.148 -4.873 1.00 78.56 398 LEU A N 1
ATOM 3154 C CA . LEU A 1 398 ? -3.730 -22.092 -4.416 1.00 78.56 398 LEU A CA 1
ATOM 3155 C C . LEU A 1 398 ? -4.407 -23.317 -3.771 1.00 78.56 398 LEU A C 1
ATOM 3157 O O . LEU A 1 398 ? -5.400 -23.145 -3.056 1.00 78.56 398 LEU A O 1
ATOM 3161 N N . PRO A 1 399 ? -3.878 -24.539 -3.966 1.00 83.38 399 PRO A N 1
ATOM 3162 C CA . PRO A 1 399 ? -4.368 -25.710 -3.249 1.00 83.38 399 PRO A CA 1
ATOM 3163 C C . PRO A 1 399 ? -4.303 -25.521 -1.729 1.00 83.38 399 PRO A C 1
ATOM 3165 O O . PRO A 1 399 ? -3.426 -24.827 -1.208 1.00 83.38 399 PRO A O 1
ATOM 3168 N N . GLU A 1 400 ? -5.207 -26.175 -0.999 1.00 82.06 400 GLU A N 1
ATOM 3169 C CA . GLU A 1 400 ? -5.191 -26.147 0.464 1.00 82.06 400 GLU A CA 1
ATOM 3170 C C . GLU A 1 400 ? -3.953 -26.889 0.997 1.00 82.06 400 GLU A C 1
ATOM 3172 O O . GLU A 1 400 ? -3.707 -28.054 0.668 1.00 82.06 400 GLU A O 1
ATOM 3177 N N . GLN A 1 401 ? -3.155 -26.203 1.816 1.00 85.88 401 GLN A N 1
ATOM 3178 C CA . GLN A 1 401 ? -1.972 -26.790 2.437 1.00 85.88 401 GLN A CA 1
ATOM 3179 C C . GLN A 1 401 ? -2.355 -27.799 3.523 1.00 85.88 401 GLN A C 1
ATOM 3181 O O . GLN A 1 401 ? -3.346 -27.648 4.241 1.00 85.88 401 GLN A O 1
ATOM 3186 N N . ARG A 1 402 ? -1.520 -28.825 3.714 1.00 83.06 402 ARG A N 1
ATOM 3187 C CA . ARG A 1 402 ? -1.670 -29.738 4.854 1.00 83.06 402 ARG A CA 1
ATOM 3188 C C . ARG A 1 402 ? -1.490 -28.977 6.167 1.00 83.06 402 ARG A C 1
ATOM 3190 O O . ARG A 1 402 ? -0.567 -28.193 6.303 1.00 83.06 402 ARG A O 1
ATOM 3197 N N . GLN A 1 403 ? -2.298 -29.281 7.181 1.00 83.56 403 GLN A N 1
ATOM 3198 C CA . GLN A 1 403 ? -2.223 -28.610 8.492 1.00 83.56 403 GLN A CA 1
ATOM 3199 C C . GLN A 1 403 ? -0.896 -28.830 9.238 1.00 83.56 403 GLN A C 1
ATOM 3201 O O . GLN A 1 403 ? -0.525 -28.031 10.093 1.00 83.56 403 GLN A O 1
ATOM 3206 N N . HIS A 1 404 ? -0.188 -29.922 8.938 1.00 81.75 404 HIS A N 1
ATOM 3207 C CA . HIS A 1 404 ? 1.079 -30.258 9.577 1.00 81.75 404 HIS A CA 1
ATOM 3208 C C . HIS A 1 404 ? 2.154 -30.600 8.537 1.00 81.75 404 HIS A C 1
ATOM 3210 O O . HIS A 1 404 ? 1.891 -31.454 7.671 1.00 81.75 404 HIS A O 1
ATOM 3216 N N . PRO A 1 405 ? 3.365 -30.021 8.673 1.00 87.94 405 PRO A N 1
ATOM 3217 C CA . PRO A 1 405 ? 4.519 -30.375 7.859 1.00 87.94 405 PRO A CA 1
ATOM 3218 C C . PRO A 1 405 ? 4.824 -31.871 7.879 1.00 87.94 405 PRO A C 1
ATOM 3220 O O . PRO A 1 405 ? 4.485 -32.599 8.823 1.00 87.94 405 PRO A O 1
ATOM 3223 N N . LEU A 1 406 ? 5.475 -32.357 6.823 1.00 88.94 406 LEU A N 1
ATOM 3224 C CA . LEU A 1 406 ? 6.042 -33.704 6.846 1.00 88.94 406 LEU A CA 1
ATOM 3225 C C . LEU A 1 406 ? 7.133 -33.785 7.919 1.00 88.94 406 LEU A C 1
ATOM 3227 O O . LEU A 1 406 ? 7.888 -32.842 8.138 1.00 88.94 406 LEU A O 1
ATOM 3231 N N . ARG A 1 407 ? 7.191 -34.921 8.620 1.00 86.69 407 ARG A N 1
ATOM 3232 C CA . ARG A 1 407 ? 8.217 -35.142 9.643 1.00 86.69 407 ARG A CA 1
ATOM 3233 C C . ARG A 1 407 ? 9.572 -35.376 8.966 1.00 86.69 407 ARG A C 1
ATOM 3235 O O . ARG A 1 407 ? 9.603 -36.286 8.135 1.00 86.69 407 ARG A O 1
ATOM 3242 N N . PRO A 1 408 ? 10.643 -34.673 9.387 1.00 86.88 408 PRO A N 1
ATOM 3243 C CA . PRO A 1 408 ? 12.004 -34.917 8.918 1.00 86.88 408 PRO A CA 1
ATOM 3244 C C . PRO A 1 408 ? 12.396 -36.400 9.024 1.00 86.88 408 PRO A C 1
ATOM 3246 O O . PRO A 1 408 ? 12.252 -37.006 10.089 1.00 86.88 408 PRO A O 1
ATOM 3249 N N . GLY A 1 409 ? 12.867 -36.992 7.928 1.00 86.75 409 GLY A N 1
ATOM 3250 C CA . GLY A 1 409 ? 13.238 -38.403 7.800 1.00 86.75 409 GLY A CA 1
ATOM 3251 C C . GLY A 1 409 ? 12.068 -39.378 7.598 1.00 86.75 409 GLY A C 1
ATOM 3252 O O . GLY A 1 409 ? 12.256 -40.588 7.718 1.00 86.75 409 GLY A O 1
ATOM 3253 N N . SER A 1 410 ? 10.849 -38.900 7.327 1.00 91.38 410 SER A N 1
ATOM 3254 C CA . SER A 1 410 ? 9.693 -39.778 7.081 1.00 91.38 410 SER A CA 1
ATOM 3255 C C . SER A 1 410 ? 9.729 -40.395 5.680 1.00 91.38 410 SER A C 1
ATOM 3257 O O . SER A 1 410 ? 10.081 -39.726 4.715 1.00 91.38 410 SER A O 1
ATOM 3259 N N . SER A 1 411 ? 9.227 -41.627 5.517 1.00 91.81 411 SER A N 1
ATOM 3260 C CA . SER A 1 411 ? 9.083 -42.260 4.192 1.00 91.81 411 SER A CA 1
ATOM 3261 C C . SER A 1 411 ? 8.294 -41.404 3.194 1.00 91.81 411 SER A C 1
ATOM 3263 O O . SER A 1 411 ? 8.594 -41.402 2.001 1.00 91.81 411 SER A O 1
ATOM 3265 N N . LYS A 1 412 ? 7.311 -40.632 3.678 1.00 89.62 412 LYS A N 1
ATOM 3266 C CA . LYS A 1 412 ? 6.528 -39.695 2.858 1.00 89.62 412 LYS A CA 1
ATOM 3267 C C . LYS A 1 412 ? 7.355 -38.506 2.372 1.00 89.62 412 LYS A C 1
ATOM 3269 O O . LYS A 1 412 ? 7.142 -38.048 1.258 1.00 89.62 412 LYS A O 1
ATOM 3274 N N . GLU A 1 413 ? 8.285 -38.024 3.189 1.00 92.88 413 GLU A N 1
ATOM 3275 C CA . GLU A 1 413 ? 9.206 -36.950 2.816 1.00 92.88 413 GLU A CA 1
ATOM 3276 C C . GLU A 1 413 ? 10.221 -37.442 1.785 1.00 92.88 413 GLU A C 1
ATOM 3278 O O . GLU A 1 413 ? 10.396 -36.799 0.759 1.00 92.88 413 GLU A O 1
ATOM 3283 N N . THR A 1 414 ? 10.799 -38.629 1.988 1.00 92.88 414 THR A N 1
ATOM 3284 C CA . THR A 1 414 ? 11.689 -39.255 0.999 1.00 92.88 414 THR A CA 1
ATOM 3285 C C . THR A 1 414 ? 10.974 -39.486 -0.332 1.00 92.88 414 THR A C 1
ATOM 3287 O O . THR A 1 414 ? 11.528 -39.215 -1.390 1.00 92.88 414 THR A O 1
ATOM 3290 N N . THR A 1 415 ? 9.716 -39.936 -0.292 1.00 94.19 415 THR A N 1
ATOM 3291 C CA . THR A 1 415 ? 8.907 -40.127 -1.507 1.00 94.19 415 THR A CA 1
ATOM 3292 C C . THR A 1 415 ? 8.647 -38.800 -2.222 1.00 94.19 415 THR A C 1
ATOM 3294 O O . THR A 1 415 ? 8.740 -38.743 -3.445 1.00 94.19 415 THR A O 1
ATOM 3297 N N . LEU A 1 416 ? 8.346 -37.734 -1.471 1.00 93.19 416 LEU A N 1
ATOM 3298 C CA . LEU A 1 416 ? 8.160 -36.393 -2.025 1.00 93.19 416 LEU A CA 1
ATOM 3299 C C . LEU A 1 416 ? 9.444 -35.879 -2.682 1.00 93.19 416 LEU A C 1
ATOM 3301 O O . LEU A 1 416 ? 9.383 -35.423 -3.818 1.00 93.19 416 LEU A O 1
ATOM 3305 N N . LEU A 1 417 ? 10.585 -35.980 -1.998 1.00 93.56 417 LEU A N 1
ATOM 3306 C CA . LEU A 1 417 ? 11.883 -35.551 -2.525 1.00 93.56 417 LEU A CA 1
ATOM 3307 C C . LEU A 1 417 ? 12.215 -36.281 -3.826 1.00 93.56 417 LEU A C 1
ATOM 3309 O O . LEU A 1 417 ? 12.412 -35.628 -4.844 1.00 93.56 417 LEU A O 1
ATOM 3313 N N . ASN A 1 418 ? 12.140 -37.616 -3.830 1.00 94.19 418 ASN A N 1
ATOM 3314 C CA . ASN A 1 418 ? 12.391 -38.420 -5.028 1.00 94.19 418 ASN A CA 1
ATOM 3315 C C . ASN A 1 418 ? 11.464 -38.027 -6.188 1.00 94.19 418 ASN A C 1
ATOM 3317 O O . ASN A 1 418 ? 11.884 -37.988 -7.343 1.00 94.19 418 ASN A O 1
ATOM 3321 N N . TRP A 1 419 ? 10.192 -37.735 -5.897 1.00 95.25 419 TRP A N 1
ATOM 3322 C CA . TRP A 1 419 ? 9.237 -37.323 -6.921 1.00 95.25 419 TRP A CA 1
ATOM 3323 C C . TRP A 1 419 ? 9.542 -35.928 -7.476 1.00 95.25 419 TRP A C 1
ATOM 3325 O O . TRP A 1 419 ? 9.480 -35.743 -8.691 1.00 95.25 419 TRP A O 1
ATOM 3335 N N . VAL A 1 420 ? 9.875 -34.958 -6.616 1.00 94.25 420 VAL A N 1
ATOM 3336 C CA . VAL A 1 420 ? 10.207 -33.583 -7.026 1.00 94.25 420 VAL A CA 1
ATOM 3337 C C . VAL A 1 420 ? 11.517 -33.561 -7.808 1.00 94.25 420 VAL A C 1
ATOM 3339 O O . VAL A 1 420 ? 11.572 -32.945 -8.868 1.00 94.25 420 VAL A O 1
ATOM 3342 N N . GLU A 1 421 ? 12.543 -34.274 -7.346 1.00 94.00 421 GLU A N 1
ATOM 3343 C CA . GLU A 1 421 ? 13.814 -34.423 -8.060 1.00 94.00 421 GLU A CA 1
ATOM 3344 C C . GLU A 1 421 ? 13.595 -35.053 -9.441 1.00 94.00 421 GLU A C 1
ATOM 3346 O O . GLU A 1 421 ? 14.075 -34.522 -10.444 1.00 94.00 421 GLU A O 1
ATOM 3351 N N . ALA A 1 422 ? 12.785 -36.115 -9.528 1.00 93.25 422 ALA A N 1
ATOM 3352 C CA . ALA A 1 422 ? 12.402 -36.708 -10.807 1.00 93.25 422 ALA A CA 1
ATOM 3353 C C . ALA A 1 422 ? 11.597 -35.734 -11.687 1.00 93.25 422 ALA A C 1
ATOM 3355 O O . ALA A 1 422 ? 11.784 -35.710 -12.901 1.00 93.25 422 ALA A O 1
ATOM 3356 N N . ALA A 1 423 ? 10.714 -34.914 -11.109 1.00 93.62 423 ALA A N 1
ATOM 3357 C CA . ALA A 1 423 ? 9.948 -33.914 -11.851 1.00 93.62 423 ALA A CA 1
ATOM 3358 C C . ALA A 1 423 ? 10.849 -32.819 -12.439 1.00 93.62 423 ALA A C 1
ATOM 3360 O O . ALA A 1 423 ? 10.747 -32.532 -13.629 1.00 93.62 423 ALA A O 1
ATOM 3361 N N . VAL A 1 424 ? 11.772 -32.272 -11.644 1.00 93.62 424 VAL A N 1
ATOM 3362 C CA . VAL A 1 424 ? 12.767 -31.288 -12.098 1.00 93.62 424 VAL A CA 1
ATOM 3363 C C . VAL A 1 424 ? 13.659 -31.886 -13.188 1.00 93.62 424 VAL A C 1
ATOM 3365 O O . VAL A 1 424 ? 13.899 -31.252 -14.214 1.00 93.62 424 VAL A O 1
ATOM 3368 N N . LEU A 1 425 ? 14.105 -33.133 -13.015 1.00 92.44 425 LEU A N 1
ATOM 3369 C CA . LEU A 1 425 ? 14.942 -33.816 -13.999 1.00 92.44 425 LEU A CA 1
ATOM 3370 C C . LEU A 1 425 ? 14.190 -34.088 -15.310 1.00 92.44 425 LEU A C 1
ATOM 3372 O O . LEU A 1 425 ? 14.761 -33.909 -16.386 1.00 92.44 425 LEU A O 1
ATOM 3376 N N . ARG A 1 426 ? 12.900 -34.447 -15.244 1.00 91.12 426 ARG A N 1
ATOM 3377 C CA . ARG A 1 426 ? 12.033 -34.562 -16.428 1.00 91.12 426 ARG A CA 1
ATOM 3378 C C . ARG A 1 426 ? 11.892 -33.229 -17.160 1.00 91.12 426 ARG A C 1
ATOM 3380 O O . ARG A 1 426 ? 12.071 -33.216 -18.374 1.00 91.12 426 ARG A O 1
ATOM 3387 N N . ILE A 1 427 ? 11.632 -32.131 -16.444 1.00 92.31 427 ILE A N 1
ATOM 3388 C CA . ILE A 1 427 ? 11.532 -30.782 -17.030 1.00 92.31 427 ILE A CA 1
ATOM 3389 C C . ILE A 1 427 ? 12.838 -30.423 -17.756 1.00 92.31 427 ILE A C 1
ATOM 3391 O O . ILE A 1 427 ? 12.815 -30.088 -18.940 1.00 92.31 427 ILE A O 1
ATOM 3395 N N . ASN A 1 428 ? 13.986 -30.605 -17.099 1.00 92.19 428 ASN A N 1
ATOM 3396 C CA . ASN A 1 428 ? 15.296 -30.341 -17.700 1.00 92.19 428 ASN A CA 1
ATOM 3397 C C . ASN A 1 428 ? 15.570 -31.223 -18.933 1.00 92.19 428 ASN A C 1
ATOM 3399 O O . ASN A 1 428 ? 16.079 -30.735 -19.940 1.00 92.19 428 ASN A O 1
ATOM 3403 N N . ARG A 1 429 ? 15.212 -32.518 -18.896 1.00 89.44 429 ARG A N 1
ATOM 3404 C CA . ARG A 1 429 ? 15.388 -33.441 -20.037 1.00 89.44 429 ARG A CA 1
ATOM 3405 C C . ARG A 1 429 ? 14.516 -33.034 -21.227 1.00 89.44 429 ARG A C 1
ATOM 3407 O O . ARG A 1 429 ? 14.997 -33.056 -22.359 1.00 89.44 429 ARG A O 1
ATOM 3414 N N . ARG A 1 430 ? 13.254 -32.658 -20.989 1.00 88.12 430 ARG A N 1
ATOM 3415 C CA . ARG A 1 430 ? 12.331 -32.189 -22.039 1.00 88.12 430 ARG A CA 1
ATOM 3416 C C . ARG A 1 430 ? 12.799 -30.874 -22.665 1.00 88.12 430 ARG A C 1
ATOM 3418 O O . ARG A 1 430 ? 12.733 -30.732 -23.883 1.00 88.12 430 ARG A O 1
ATOM 3425 N N . HIS A 1 431 ? 13.325 -29.949 -21.862 1.00 88.31 431 HIS A N 1
ATOM 3426 C CA . HIS A 1 431 ? 13.915 -28.701 -22.359 1.00 88.31 431 HIS A CA 1
ATOM 3427 C C . HIS A 1 431 ? 15.176 -28.956 -23.194 1.00 88.31 431 HIS A C 1
ATOM 3429 O O . HIS A 1 431 ? 15.257 -28.494 -24.328 1.00 88.31 431 HIS A O 1
ATOM 3435 N N . ALA A 1 432 ? 16.099 -29.799 -22.722 1.00 86.81 432 ALA A N 1
ATOM 3436 C CA . ALA A 1 432 ? 17.311 -30.146 -23.470 1.00 86.81 432 ALA A CA 1
ATOM 3437 C C . ALA A 1 432 ? 17.013 -30.806 -24.833 1.00 86.81 432 ALA A C 1
ATOM 3439 O O . ALA A 1 432 ? 17.668 -30.499 -25.831 1.00 86.81 432 ALA A O 1
ATOM 3440 N N . LYS A 1 433 ? 15.986 -31.668 -24.906 1.00 84.25 433 LYS A N 1
ATOM 3441 C CA . LYS A 1 433 ? 15.562 -32.328 -26.156 1.00 84.25 433 LYS A CA 1
ATOM 3442 C C . LYS A 1 433 ? 15.024 -31.364 -27.225 1.00 84.25 433 LYS A C 1
ATOM 3444 O O . LYS A 1 433 ? 14.989 -31.718 -28.402 1.00 84.25 433 LYS A O 1
ATOM 3449 N N . ARG A 1 434 ? 14.627 -30.143 -26.853 1.00 73.19 434 ARG A N 1
ATOM 3450 C CA . ARG A 1 434 ? 14.244 -29.098 -27.814 1.00 73.19 434 ARG A CA 1
ATOM 3451 C C . ARG A 1 434 ? 15.429 -28.706 -28.700 1.00 73.19 434 ARG A C 1
ATOM 3453 O O . ARG A 1 434 ? 15.291 -28.615 -29.916 1.00 73.19 434 ARG A O 1
ATOM 3460 N N . PHE A 1 435 ? 16.606 -28.538 -28.100 1.00 62.22 435 PHE A N 1
ATOM 3461 C CA . PHE A 1 435 ? 17.815 -28.139 -28.821 1.00 62.22 435 PHE A CA 1
ATOM 3462 C C . PHE A 1 435 ? 18.394 -29.277 -29.672 1.00 62.22 435 PHE A C 1
ATOM 3464 O O . PHE A 1 435 ? 19.005 -29.013 -30.702 1.00 62.22 435 PHE A O 1
ATOM 3471 N N . SER A 1 436 ? 18.150 -30.546 -29.315 1.00 59.03 436 SER A N 1
ATOM 3472 C CA . SER A 1 436 ? 18.591 -31.692 -30.130 1.00 59.03 436 SER A CA 1
ATOM 3473 C C . SER A 1 436 ? 17.756 -31.908 -31.397 1.00 59.03 436 SER A C 1
ATOM 3475 O O . SER A 1 436 ? 18.239 -32.519 -32.352 1.00 59.03 436 SER A O 1
ATOM 3477 N N . ARG A 1 437 ? 16.525 -31.381 -31.443 1.00 54.06 437 ARG A N 1
ATOM 3478 C CA . ARG A 1 437 ? 15.643 -31.457 -32.622 1.00 54.06 437 ARG A CA 1
ATOM 3479 C C . ARG A 1 437 ? 16.154 -30.619 -33.805 1.00 54.06 437 ARG A C 1
ATOM 3481 O O . ARG A 1 437 ? 15.811 -30.911 -34.939 1.00 54.06 437 ARG A O 1
ATOM 3488 N N . SER A 1 438 ? 17.014 -29.630 -33.542 1.00 47.12 438 SER A N 1
ATOM 3489 C CA . SER A 1 438 ? 17.666 -28.773 -34.548 1.00 47.12 438 SER A CA 1
ATOM 3490 C C . SER A 1 438 ? 18.838 -29.459 -35.277 1.00 47.12 438 SER A C 1
ATOM 3492 O O . SER A 1 438 ? 19.220 -29.019 -36.356 1.00 47.12 438 SER A O 1
ATOM 3494 N N . PHE A 1 439 ? 19.400 -30.547 -34.729 1.00 43.41 439 PHE A N 1
ATOM 3495 C CA . PHE A 1 439 ? 20.650 -31.149 -35.230 1.00 43.41 439 PHE A CA 1
ATOM 3496 C C . PHE A 1 439 ? 20.515 -32.586 -35.767 1.00 43.41 439 PHE A C 1
ATOM 3498 O O . PHE A 1 439 ? 21.504 -33.166 -36.202 1.00 43.41 439 PHE A O 1
ATOM 3505 N N . THR A 1 440 ? 19.321 -33.182 -35.737 1.00 41.97 440 THR A N 1
ATOM 3506 C CA . THR A 1 440 ? 19.104 -34.604 -36.073 1.00 41.97 440 THR A CA 1
ATOM 3507 C C . THR A 1 440 ? 18.150 -34.786 -37.257 1.00 41.97 440 THR A C 1
ATOM 3509 O O . THR A 1 440 ? 17.161 -35.502 -37.174 1.00 41.97 440 THR A O 1
ATOM 3512 N N . GLU A 1 441 ? 18.463 -34.156 -38.393 1.00 42.34 441 GLU A N 1
ATOM 3513 C CA . GLU A 1 441 ? 17.963 -34.606 -39.709 1.00 42.34 441 GLU A CA 1
ATOM 3514 C C . GLU A 1 441 ? 18.973 -35.499 -40.446 1.00 42.34 441 GLU A C 1
ATOM 3516 O O . GLU A 1 441 ? 18.722 -35.945 -41.564 1.00 42.34 441 GLU A O 1
ATOM 3521 N N . THR A 1 442 ? 20.123 -35.806 -39.845 1.00 40.44 442 THR A N 1
ATOM 3522 C CA . THR A 1 442 ? 21.113 -36.687 -40.469 1.00 40.44 442 THR A CA 1
ATOM 3523 C C . THR A 1 442 ? 21.718 -37.603 -39.412 1.00 40.44 442 THR A C 1
ATOM 3525 O O . THR A 1 442 ? 22.411 -37.151 -38.510 1.00 40.44 442 THR A O 1
ATOM 3528 N N . ASP A 1 443 ? 21.401 -38.889 -39.545 1.00 43.69 443 ASP A N 1
ATOM 3529 C CA . ASP A 1 443 ? 22.057 -40.040 -38.921 1.00 43.69 443 ASP A CA 1
ATOM 3530 C C . ASP A 1 443 ? 21.966 -40.174 -37.388 1.00 43.69 443 ASP A C 1
ATOM 3532 O O . ASP A 1 443 ? 22.767 -39.624 -36.636 1.00 43.69 443 ASP A O 1
ATOM 3536 N N . ALA A 1 444 ? 21.061 -41.038 -36.913 1.00 40.94 444 ALA A N 1
ATOM 3537 C CA . ALA A 1 444 ? 21.261 -41.720 -35.634 1.00 40.94 444 ALA A CA 1
ATOM 3538 C C . ALA A 1 444 ? 20.611 -43.111 -35.626 1.00 40.94 444 ALA A C 1
ATOM 3540 O O . ALA A 1 444 ? 19.391 -43.261 -35.665 1.00 40.94 444 ALA A O 1
ATOM 3541 N N . GLU A 1 445 ? 21.480 -44.120 -35.575 1.00 40.16 445 GLU A N 1
ATOM 3542 C CA . GLU A 1 445 ? 21.180 -45.514 -35.272 1.00 40.16 445 GLU A CA 1
ATOM 3543 C C . GLU A 1 445 ? 20.436 -45.659 -33.936 1.00 40.16 445 GLU A C 1
ATOM 3545 O O . GLU A 1 445 ? 20.701 -44.960 -32.957 1.00 40.16 445 GLU A O 1
ATOM 3550 N N . GLU A 1 446 ? 19.520 -46.626 -33.905 1.00 42.50 446 GLU A N 1
ATOM 3551 C CA . GLU A 1 446 ? 18.749 -47.038 -32.738 1.00 42.50 446 GLU A CA 1
ATOM 3552 C C . GLU A 1 446 ? 19.655 -47.545 -31.600 1.00 42.50 446 GLU A C 1
ATOM 3554 O O . GLU A 1 446 ? 20.073 -48.706 -31.588 1.00 42.50 446 GLU A O 1
ATOM 3559 N N . THR A 1 447 ? 19.881 -46.729 -30.569 1.00 36.31 447 THR A N 1
ATOM 3560 C CA . THR A 1 447 ? 20.232 -47.239 -29.238 1.00 36.31 447 THR A CA 1
ATOM 3561 C C . THR A 1 447 ? 18.967 -47.362 -28.393 1.00 36.31 447 THR A C 1
ATOM 3563 O O . THR A 1 447 ? 18.356 -46.393 -27.946 1.00 36.31 447 THR A O 1
ATOM 3566 N N . LYS A 1 448 ? 18.542 -48.615 -28.214 1.00 40.53 448 LYS A N 1
ATOM 3567 C CA . LYS A 1 448 ? 17.417 -49.032 -27.374 1.00 40.53 448 LYS A CA 1
ATOM 3568 C C . LYS A 1 448 ? 17.750 -48.868 -25.889 1.00 40.53 448 LYS A C 1
ATOM 3570 O O . LYS A 1 448 ? 18.074 -49.854 -25.237 1.00 40.53 448 LYS A O 1
ATOM 3575 N N . ASP A 1 449 ? 17.567 -47.668 -25.355 1.00 35.25 449 ASP A N 1
ATOM 3576 C CA . ASP A 1 449 ? 17.327 -47.478 -23.922 1.00 35.25 449 ASP A CA 1
ATOM 3577 C C . ASP A 1 449 ? 15.852 -47.109 -23.724 1.00 35.25 449 ASP A C 1
ATOM 3579 O O . ASP A 1 449 ? 15.418 -45.967 -23.867 1.00 35.25 449 ASP A O 1
ATOM 3583 N N . ALA A 1 450 ? 15.055 -48.145 -23.464 1.00 41.97 450 ALA A N 1
ATOM 3584 C CA . ALA A 1 450 ? 13.600 -48.127 -23.375 1.00 41.97 450 ALA A CA 1
ATOM 3585 C C . ALA A 1 450 ? 13.071 -47.552 -22.044 1.00 41.97 450 ALA A C 1
ATOM 3587 O O . ALA A 1 450 ? 12.192 -48.147 -21.423 1.00 41.97 450 ALA A O 1
ATOM 3588 N N . GLU A 1 451 ? 13.576 -46.397 -21.605 1.00 45.59 451 GLU A N 1
ATOM 3589 C CA . GLU A 1 451 ? 13.020 -45.674 -20.455 1.00 45.59 451 GLU A CA 1
ATOM 3590 C C . GLU A 1 451 ? 12.669 -44.223 -20.829 1.00 45.59 451 GLU A C 1
ATOM 3592 O O . GLU A 1 451 ? 13.469 -43.278 -20.788 1.00 45.59 451 GLU A O 1
ATOM 3597 N N . GLU A 1 452 ? 11.396 -44.102 -21.218 1.00 52.81 452 GLU A N 1
ATOM 3598 C CA . GLU A 1 452 ? 10.631 -42.878 -21.445 1.00 52.81 452 GLU A CA 1
ATOM 3599 C C . GLU A 1 452 ? 11.150 -41.987 -22.589 1.00 52.81 452 GLU A C 1
ATOM 3601 O O . GLU A 1 452 ? 11.895 -41.015 -22.411 1.00 52.81 452 GLU A O 1
ATOM 3606 N N . ASP A 1 453 ? 10.677 -42.294 -23.800 1.00 59.94 453 ASP A N 1
ATOM 3607 C CA . ASP A 1 453 ? 10.797 -41.434 -24.976 1.00 59.94 453 ASP A CA 1
ATOM 3608 C C . ASP A 1 453 ? 9.863 -40.216 -24.845 1.00 59.94 453 ASP A C 1
ATOM 3610 O O . ASP A 1 453 ? 8.810 -40.115 -25.466 1.00 59.94 453 ASP A O 1
ATOM 3614 N N . VAL A 1 454 ? 10.192 -39.317 -23.911 1.00 65.12 454 VAL A N 1
ATOM 3615 C CA . VAL A 1 454 ? 9.391 -38.115 -23.643 1.00 65.12 454 VAL A CA 1
ATOM 3616 C C . VAL A 1 454 ? 9.745 -37.039 -24.677 1.00 65.12 454 VAL A C 1
ATOM 3618 O O . VAL A 1 454 ? 10.933 -36.693 -24.767 1.00 65.12 454 VAL A O 1
ATOM 3621 N N . PRO A 1 455 ? 8.769 -36.500 -25.434 1.00 76.94 455 PRO A N 1
ATOM 3622 C CA . PRO A 1 455 ? 8.986 -35.425 -26.401 1.00 76.94 455 PRO A CA 1
ATOM 3623 C C . PRO A 1 455 ? 9.537 -34.145 -25.759 1.00 76.94 455 PRO A C 1
ATOM 3625 O O . PRO A 1 455 ? 9.266 -33.850 -24.588 1.00 76.94 455 PRO A O 1
ATOM 3628 N N . GLY A 1 456 ? 10.303 -33.375 -26.539 1.00 85.62 456 GLY A N 1
ATOM 3629 C CA . GLY A 1 456 ? 10.745 -32.034 -26.144 1.00 85.62 456 GLY A CA 1
ATOM 3630 C C . GLY A 1 456 ? 9.573 -31.061 -25.961 1.00 85.62 456 GLY A C 1
ATOM 3631 O O . GLY A 1 456 ? 8.436 -31.393 -26.289 1.00 85.62 456 GLY A O 1
ATOM 3632 N N . TYR A 1 457 ? 9.839 -29.882 -25.399 1.00 88.06 457 TYR A N 1
ATOM 3633 C CA . TYR A 1 457 ? 8.827 -28.825 -25.298 1.00 88.06 457 TYR A CA 1
ATOM 3634 C C . TYR A 1 457 ? 8.668 -28.090 -26.629 1.00 88.06 457 TYR A C 1
ATOM 3636 O O . TYR A 1 457 ? 9.651 -27.569 -27.157 1.00 88.06 457 TYR A O 1
ATOM 3644 N N . ASP A 1 458 ? 7.431 -27.999 -27.117 1.00 83.00 458 ASP A N 1
ATOM 3645 C CA . ASP A 1 458 ? 7.099 -27.244 -28.332 1.00 83.00 458 ASP A CA 1
ATOM 3646 C C . ASP A 1 458 ? 6.664 -25.795 -28.010 1.00 83.00 458 ASP A C 1
ATOM 3648 O O . ASP A 1 458 ? 6.781 -24.905 -28.848 1.00 83.00 458 ASP A O 1
ATOM 3652 N N . SER A 1 459 ? 6.207 -25.527 -26.779 1.00 87.75 459 SER A N 1
ATOM 3653 C CA . SER A 1 459 ? 5.752 -24.202 -26.333 1.00 87.75 459 SER A CA 1
ATOM 3654 C C . SER A 1 459 ? 6.043 -23.934 -24.854 1.00 87.75 459 SER A C 1
ATOM 3656 O O . SER A 1 459 ? 6.171 -24.868 -24.055 1.00 87.75 459 SER A O 1
ATOM 3658 N N . PHE A 1 460 ? 6.079 -22.652 -24.466 1.00 89.62 460 PHE A N 1
ATOM 3659 C CA . PHE A 1 460 ? 6.208 -22.270 -23.057 1.00 89.62 460 PHE A CA 1
ATOM 3660 C C . PHE A 1 460 ? 5.006 -22.730 -22.219 1.00 89.62 460 PHE A C 1
ATOM 3662 O O . PHE A 1 460 ? 5.172 -23.106 -21.060 1.00 89.62 460 PHE A O 1
ATOM 3669 N N . GLY A 1 461 ? 3.802 -22.778 -22.797 1.00 86.81 461 GLY A N 1
ATOM 3670 C CA . GLY A 1 461 ? 2.609 -23.286 -22.120 1.00 86.81 461 GLY A CA 1
ATOM 3671 C C . GLY A 1 461 ? 2.770 -24.714 -21.583 1.00 86.81 461 GLY A C 1
ATOM 3672 O O . GLY A 1 461 ? 2.320 -25.007 -20.475 1.00 86.81 461 GLY A O 1
ATOM 3673 N N . GLU A 1 462 ? 3.471 -25.597 -22.299 1.00 89.44 462 GLU A N 1
ATOM 3674 C CA . GLU A 1 462 ? 3.755 -26.951 -21.804 1.00 89.44 462 GLU A CA 1
ATOM 3675 C C . GLU A 1 462 ? 4.733 -26.964 -20.626 1.00 89.44 462 GLU A C 1
ATOM 3677 O O . GLU A 1 462 ? 4.534 -27.714 -19.665 1.00 89.44 462 GLU A O 1
ATOM 3682 N N . VAL A 1 463 ? 5.763 -26.114 -20.678 1.00 91.12 463 VAL A N 1
ATOM 3683 C CA . VAL A 1 463 ? 6.695 -25.902 -19.562 1.00 91.12 463 VAL A CA 1
ATOM 3684 C C . VAL A 1 463 ? 5.922 -25.411 -18.344 1.00 91.12 463 VAL A C 1
ATOM 3686 O O . VAL A 1 463 ? 6.073 -25.954 -17.249 1.00 91.12 463 VAL A O 1
ATOM 3689 N N . ALA A 1 464 ? 5.051 -24.419 -18.542 1.00 91.19 464 ALA A N 1
ATOM 3690 C CA . ALA A 1 464 ? 4.247 -23.834 -17.485 1.00 91.19 464 ALA A CA 1
ATOM 3691 C C . ALA A 1 464 ? 3.355 -24.882 -16.812 1.00 91.19 464 ALA A C 1
ATOM 3693 O O . ALA A 1 464 ? 3.305 -24.915 -15.589 1.00 91.19 464 ALA A O 1
ATOM 3694 N N . VAL A 1 465 ? 2.722 -25.785 -17.568 1.00 91.25 465 VAL A N 1
ATOM 3695 C CA . VAL A 1 465 ? 1.891 -26.871 -17.014 1.00 91.25 465 VAL A CA 1
ATOM 3696 C C . VAL A 1 465 ? 2.706 -27.865 -16.181 1.00 91.25 465 VAL A C 1
ATOM 3698 O O . VAL A 1 465 ? 2.258 -28.282 -15.110 1.00 91.25 465 VAL A O 1
ATOM 3701 N N . ASP A 1 466 ? 3.891 -28.267 -16.642 1.00 91.88 466 ASP A N 1
ATOM 3702 C CA . ASP A 1 466 ? 4.726 -29.220 -15.902 1.00 91.88 466 ASP A CA 1
ATOM 3703 C C . ASP A 1 466 ? 5.309 -28.603 -14.623 1.00 91.88 466 ASP A C 1
ATOM 3705 O O . ASP A 1 466 ? 5.328 -29.255 -13.572 1.00 91.88 466 ASP A O 1
ATOM 3709 N N . VAL A 1 467 ? 5.710 -27.330 -14.678 1.00 94.00 467 VAL A N 1
ATOM 3710 C CA . VAL A 1 467 ? 6.135 -26.568 -13.497 1.00 94.00 467 VAL A CA 1
ATOM 3711 C C . VAL A 1 467 ? 4.959 -26.356 -12.537 1.00 94.00 467 VAL A C 1
ATOM 3713 O O . VAL A 1 467 ? 5.115 -26.565 -11.336 1.00 94.00 467 VAL A O 1
ATOM 3716 N N . ASP A 1 468 ? 3.768 -26.022 -13.041 1.00 92.75 468 ASP A N 1
ATOM 3717 C CA . ASP A 1 468 ? 2.551 -25.808 -12.245 1.00 92.75 468 ASP A CA 1
ATOM 3718 C C . ASP A 1 468 ? 2.187 -27.046 -11.409 1.00 92.75 468 ASP A C 1
ATOM 3720 O O . ASP A 1 468 ? 1.905 -26.930 -10.212 1.00 92.75 468 ASP A O 1
ATOM 3724 N N . ARG A 1 469 ? 2.303 -28.241 -12.006 1.00 92.44 469 ARG A N 1
ATOM 3725 C CA . ARG A 1 469 ? 2.113 -29.533 -11.323 1.00 92.44 469 ARG A CA 1
ATOM 3726 C C . ARG A 1 469 ? 3.136 -29.767 -10.217 1.00 92.44 469 ARG A C 1
ATOM 3728 O O . ARG A 1 469 ? 2.778 -30.249 -9.142 1.00 92.44 469 ARG A O 1
ATOM 3735 N N . ALA A 1 470 ? 4.408 -29.458 -10.472 1.00 93.69 470 ALA A N 1
ATOM 3736 C CA . ALA A 1 470 ? 5.460 -29.599 -9.469 1.00 93.69 470 ALA A CA 1
ATOM 3737 C C . ALA A 1 470 ? 5.228 -28.642 -8.288 1.00 93.69 470 ALA A C 1
ATOM 3739 O O . ALA A 1 470 ? 5.356 -29.045 -7.129 1.00 93.69 470 ALA A O 1
ATOM 3740 N N . LEU A 1 471 ? 4.814 -27.406 -8.581 1.00 93.62 471 LEU A N 1
ATOM 3741 C CA . LEU A 1 471 ? 4.483 -26.396 -7.580 1.00 93.62 471 LEU A CA 1
ATOM 3742 C C . LEU A 1 471 ? 3.273 -26.790 -6.729 1.00 93.62 471 LEU A C 1
ATOM 3744 O O . LEU A 1 471 ? 3.329 -26.619 -5.517 1.00 93.62 471 LEU A O 1
ATOM 3748 N N . ASP A 1 472 ? 2.220 -27.370 -7.310 1.00 93.31 472 ASP A N 1
ATOM 3749 C CA . ASP A 1 472 ? 1.052 -27.829 -6.543 1.00 93.31 472 ASP A CA 1
ATOM 3750 C C . ASP A 1 472 ? 1.405 -28.911 -5.526 1.00 93.31 472 ASP A C 1
ATOM 3752 O O . ASP A 1 472 ? 1.015 -28.836 -4.358 1.00 93.31 472 ASP A O 1
ATOM 3756 N N . VAL A 1 473 ? 2.176 -29.915 -5.947 1.00 92.31 473 VAL A N 1
ATOM 3757 C CA . VAL A 1 473 ? 2.593 -31.008 -5.059 1.00 92.31 473 VAL A CA 1
ATOM 3758 C C . VAL A 1 473 ? 3.511 -30.489 -3.951 1.00 92.31 473 VAL A C 1
ATOM 3760 O O . VAL A 1 473 ? 3.350 -30.865 -2.785 1.00 92.31 473 VAL A O 1
ATOM 3763 N N . LEU A 1 474 ? 4.435 -29.584 -4.289 1.00 92.81 474 LEU A N 1
ATOM 3764 C CA . LEU A 1 474 ? 5.279 -28.902 -3.309 1.00 92.81 474 LEU A CA 1
ATOM 3765 C C . LEU A 1 474 ? 4.440 -28.081 -2.326 1.00 92.81 474 LEU A C 1
ATOM 3767 O O . LEU A 1 474 ? 4.637 -28.193 -1.116 1.00 92.81 474 LEU A O 1
ATOM 3771 N N . TRP A 1 475 ? 3.474 -27.303 -2.807 1.00 93.62 475 TRP A N 1
ATOM 3772 C CA . TRP A 1 475 ? 2.628 -26.445 -1.982 1.00 93.62 475 TRP A CA 1
ATOM 3773 C C . TRP A 1 475 ? 1.793 -27.246 -0.977 1.00 93.62 475 TRP A C 1
ATOM 3775 O O . TRP A 1 475 ? 1.792 -26.944 0.216 1.00 93.62 475 TRP A O 1
ATOM 3785 N N . VAL A 1 476 ? 1.178 -28.347 -1.418 1.00 92.06 476 VAL A N 1
ATOM 3786 C CA . VAL A 1 476 ? 0.383 -29.235 -0.552 1.00 92.06 476 VAL A CA 1
ATOM 3787 C C . VAL A 1 476 ? 1.223 -29.854 0.577 1.00 92.06 476 VAL A C 1
ATOM 3789 O O . VAL A 1 476 ? 0.686 -30.158 1.644 1.00 92.06 476 VAL A O 1
ATOM 3792 N N . SER A 1 477 ? 2.539 -30.029 0.396 1.00 89.38 477 SER A N 1
ATOM 3793 C CA . SER A 1 477 ? 3.398 -30.681 1.398 1.00 89.38 477 SER A CA 1
ATOM 3794 C C . SER A 1 477 ? 3.461 -29.954 2.752 1.00 89.38 477 SER A C 1
ATOM 3796 O O . SER A 1 477 ? 3.574 -30.633 3.779 1.00 89.38 477 SER A O 1
ATOM 3798 N N . ASN A 1 478 ? 3.321 -28.621 2.748 1.00 90.06 478 ASN A N 1
ATOM 3799 C CA . ASN A 1 478 ? 3.515 -27.711 3.884 1.00 90.06 478 ASN A CA 1
ATOM 3800 C C . ASN A 1 478 ? 4.835 -27.938 4.648 1.00 90.06 478 ASN A C 1
ATOM 3802 O O . ASN A 1 478 ? 4.856 -27.957 5.875 1.00 90.06 478 ASN A O 1
ATOM 3806 N N . THR A 1 479 ? 5.935 -28.190 3.933 1.00 90.69 479 THR A N 1
ATOM 3807 C CA . THR A 1 479 ? 7.269 -28.354 4.531 1.00 90.69 479 THR A CA 1
ATOM 3808 C C . THR A 1 479 ? 8.210 -27.260 4.010 1.00 90.69 479 THR A C 1
ATOM 3810 O O . THR A 1 479 ? 8.824 -27.457 2.957 1.00 90.69 479 THR A O 1
ATOM 3813 N N . PRO A 1 480 ? 8.377 -26.134 4.730 1.00 88.75 480 PRO A N 1
ATOM 3814 C CA . PRO A 1 480 ? 9.101 -24.953 4.238 1.00 88.75 480 PRO A CA 1
ATOM 3815 C C . PRO A 1 480 ? 10.550 -25.240 3.834 1.00 88.75 480 PRO A C 1
ATOM 3817 O O . PRO A 1 480 ? 11.021 -24.741 2.815 1.00 88.75 480 PRO A O 1
ATOM 3820 N N . SER A 1 481 ? 11.228 -26.130 4.568 1.00 88.56 481 SER A N 1
ATOM 3821 C CA . SER A 1 481 ? 12.608 -26.551 4.287 1.00 88.56 481 SER A CA 1
ATOM 3822 C C . SER A 1 481 ? 12.787 -27.259 2.941 1.00 88.56 481 SER A C 1
ATOM 3824 O O . SER A 1 481 ? 13.901 -27.316 2.433 1.00 88.56 481 SER A O 1
ATOM 3826 N N . ILE A 1 482 ? 11.713 -27.810 2.367 1.00 91.12 482 ILE A N 1
ATOM 3827 C CA . ILE A 1 482 ? 11.699 -28.416 1.027 1.00 91.12 482 ILE A CA 1
ATOM 3828 C C . ILE A 1 482 ? 11.080 -27.432 0.032 1.00 91.12 482 ILE A C 1
ATOM 3830 O O . ILE A 1 482 ? 11.616 -27.220 -1.050 1.00 91.12 482 ILE A O 1
ATOM 3834 N N . GLN A 1 483 ? 9.973 -26.788 0.398 1.00 92.31 483 GLN A N 1
ATOM 3835 C CA . GLN A 1 483 ? 9.250 -25.874 -0.484 1.00 92.31 483 GLN A CA 1
ATOM 3836 C C . GLN A 1 483 ? 10.136 -24.734 -0.984 1.00 92.31 483 GLN A C 1
ATOM 3838 O O . GLN A 1 483 ? 10.254 -24.553 -2.192 1.00 92.31 483 GLN A O 1
ATOM 3843 N N . VAL A 1 484 ? 10.803 -24.011 -0.083 1.00 91.94 484 VAL A N 1
ATOM 3844 C CA . VAL A 1 484 ? 11.598 -22.826 -0.432 1.00 91.94 484 VAL A CA 1
ATOM 3845 C C . VAL A 1 484 ? 12.721 -23.139 -1.438 1.00 91.94 484 VAL A C 1
ATOM 3847 O O . VAL A 1 484 ? 12.735 -22.510 -2.499 1.00 91.94 484 VAL A O 1
ATOM 3850 N N . PRO A 1 485 ? 13.633 -24.107 -1.208 1.00 92.88 485 PRO A N 1
ATOM 3851 C CA . PRO A 1 485 ? 14.721 -24.373 -2.152 1.00 92.88 485 PRO A CA 1
ATOM 3852 C C . PRO A 1 485 ? 14.233 -24.897 -3.510 1.00 92.88 485 PRO A C 1
ATOM 3854 O O . PRO A 1 485 ? 14.733 -24.452 -4.545 1.00 92.88 485 PRO A O 1
ATOM 3857 N N . TYR A 1 486 ? 13.241 -25.795 -3.536 1.00 93.88 486 TYR A N 1
ATOM 3858 C CA . TYR A 1 486 ? 12.733 -26.348 -4.796 1.00 93.88 486 TYR A CA 1
ATOM 3859 C C . TYR A 1 486 ? 11.895 -25.341 -5.584 1.00 93.88 486 TYR A C 1
ATOM 3861 O O . TYR A 1 486 ? 11.974 -25.311 -6.810 1.00 93.88 486 TYR A O 1
ATOM 3869 N N . MET A 1 487 ? 11.155 -24.459 -4.911 1.00 93.25 487 MET A N 1
ATOM 3870 C CA . MET A 1 487 ? 10.451 -23.367 -5.578 1.00 93.25 487 MET A CA 1
ATOM 3871 C C . MET A 1 487 ? 11.405 -22.334 -6.173 1.00 93.25 487 MET A C 1
ATOM 3873 O O . MET A 1 487 ? 11.171 -21.883 -7.290 1.00 93.25 487 MET A O 1
ATOM 3877 N N . ILE A 1 488 ? 12.494 -21.989 -5.474 1.00 93.38 488 ILE A N 1
ATOM 3878 C CA . ILE A 1 488 ? 13.555 -21.136 -6.033 1.00 93.38 488 ILE A CA 1
ATOM 3879 C C . ILE A 1 488 ? 14.153 -21.800 -7.280 1.00 93.38 488 ILE A C 1
ATOM 3881 O O . ILE A 1 488 ? 14.337 -21.132 -8.293 1.00 93.38 488 ILE A O 1
ATOM 3885 N N . SER A 1 489 ? 14.411 -23.113 -7.236 1.00 94.38 489 SER A N 1
ATOM 3886 C CA . SER A 1 489 ? 14.914 -23.855 -8.397 1.00 94.38 489 SER A CA 1
ATOM 3887 C C . SER A 1 489 ? 13.935 -23.815 -9.574 1.00 94.38 489 SER A C 1
ATOM 3889 O O . SER A 1 489 ? 14.348 -23.515 -10.688 1.00 94.38 489 SER A O 1
ATOM 3891 N N . LEU A 1 490 ? 12.647 -24.089 -9.343 1.00 94.75 490 LEU A N 1
ATOM 3892 C CA . LEU A 1 490 ? 11.619 -24.084 -10.390 1.00 94.75 490 LEU A CA 1
ATOM 3893 C C . LEU A 1 490 ? 11.405 -22.685 -10.983 1.00 94.75 490 LEU A C 1
ATOM 3895 O O . LEU A 1 490 ? 11.330 -22.546 -12.199 1.00 94.75 490 LEU A O 1
ATOM 3899 N N . ALA A 1 491 ? 11.366 -21.643 -10.151 1.00 94.31 491 ALA A N 1
ATOM 3900 C CA . ALA A 1 491 ? 11.285 -20.260 -10.620 1.00 94.31 491 ALA A CA 1
ATOM 3901 C C . ALA A 1 491 ? 12.555 -19.837 -11.386 1.00 94.31 491 ALA A C 1
ATOM 3903 O O . ALA A 1 491 ? 12.468 -19.102 -12.367 1.00 94.31 491 ALA A O 1
ATOM 3904 N N . GLY A 1 492 ? 13.724 -20.356 -10.998 1.00 94.44 492 GLY A N 1
ATOM 3905 C CA . GLY A 1 492 ? 14.969 -20.223 -11.755 1.00 94.44 492 GLY A CA 1
ATOM 3906 C C . GLY A 1 492 ? 14.869 -20.814 -13.159 1.00 94.44 492 GLY A C 1
ATOM 3907 O O . GLY A 1 492 ? 15.237 -20.140 -14.119 1.00 94.44 492 GLY A O 1
ATOM 3908 N N . LEU A 1 493 ? 14.313 -22.027 -13.281 1.00 93.38 493 LEU A N 1
ATOM 3909 C CA . LEU A 1 493 ? 14.071 -22.673 -14.576 1.00 93.38 493 LEU A CA 1
ATOM 3910 C C . LEU A 1 493 ? 13.115 -21.853 -15.442 1.00 93.38 493 LEU A C 1
ATOM 3912 O O . LEU A 1 493 ? 13.413 -21.607 -16.605 1.00 93.38 493 LEU A O 1
ATOM 3916 N N . VAL A 1 494 ? 12.012 -21.369 -14.863 1.00 93.19 494 VAL A N 1
ATOM 3917 C CA . VAL A 1 494 ? 11.057 -20.486 -15.550 1.00 93.19 494 VAL A CA 1
ATOM 3918 C C . VAL A 1 494 ? 11.764 -19.247 -16.101 1.00 93.19 494 VAL A C 1
ATOM 3920 O O . VAL A 1 494 ? 11.657 -18.974 -17.291 1.00 93.19 494 VAL A O 1
ATOM 3923 N N . ASN A 1 495 ? 12.548 -18.544 -15.278 1.00 93.19 495 ASN A N 1
ATOM 3924 C CA . ASN A 1 495 ? 13.273 -17.347 -15.709 1.00 93.19 495 ASN A CA 1
ATOM 3925 C C . ASN A 1 495 ? 14.282 -17.635 -16.835 1.00 93.19 495 ASN A C 1
ATOM 3927 O O . ASN A 1 495 ? 14.401 -16.840 -17.763 1.00 93.19 495 ASN A O 1
ATOM 3931 N N . SER A 1 496 ? 14.994 -18.767 -16.785 1.00 91.44 496 SER A N 1
ATOM 3932 C CA . SER A 1 496 ? 15.909 -19.144 -17.870 1.00 91.44 496 SER A CA 1
ATOM 3933 C C . SER A 1 496 ? 15.178 -19.536 -19.150 1.00 91.44 496 SER A C 1
ATOM 3935 O O . SER A 1 496 ? 15.622 -19.184 -20.235 1.00 91.44 496 SER A O 1
ATOM 3937 N N . TYR A 1 497 ? 14.058 -20.248 -19.025 1.00 91.50 497 TYR A N 1
ATOM 3938 C CA . TYR A 1 497 ? 13.355 -20.828 -20.164 1.00 91.50 497 TYR A CA 1
ATOM 3939 C C . TYR A 1 497 ? 12.482 -19.805 -20.883 1.00 91.50 497 TYR A C 1
ATOM 3941 O O . TYR A 1 497 ? 12.214 -19.984 -22.058 1.00 91.50 497 TYR A O 1
ATOM 3949 N N . LEU A 1 498 ? 12.062 -18.718 -20.232 1.00 89.31 498 LEU A N 1
ATOM 3950 C CA . LEU A 1 498 ? 11.231 -17.689 -20.866 1.00 89.31 498 LEU A CA 1
ATOM 3951 C C . LEU A 1 498 ? 11.832 -17.130 -22.163 1.00 89.31 498 LEU A C 1
ATOM 3953 O O . LEU A 1 498 ? 11.096 -16.935 -23.117 1.00 89.31 498 LEU A O 1
ATOM 3957 N N . ARG A 1 499 ? 13.155 -16.935 -22.214 1.00 87.19 499 ARG A N 1
ATOM 3958 C CA . ARG A 1 499 ? 13.863 -16.419 -23.404 1.00 87.19 499 ARG A CA 1
ATOM 3959 C C . ARG A 1 499 ? 13.975 -17.441 -24.531 1.00 87.19 499 ARG A C 1
ATOM 3961 O O . ARG A 1 499 ? 14.298 -17.097 -25.659 1.00 87.19 499 ARG A O 1
ATOM 3968 N N . ASP A 1 500 ? 13.772 -18.711 -24.208 1.00 86.94 500 ASP A N 1
ATOM 3969 C CA . ASP A 1 500 ? 13.927 -19.786 -25.167 1.00 86.94 500 ASP A CA 1
ATOM 3970 C C . ASP A 1 500 ? 12.673 -19.931 -26.035 1.00 86.94 500 ASP A C 1
ATOM 3972 O O . ASP A 1 500 ? 12.792 -20.368 -27.174 1.00 86.94 500 ASP A O 1
ATOM 3976 N N . PHE A 1 501 ? 11.482 -19.588 -25.547 1.00 86.62 501 PHE A N 1
ATOM 3977 C CA . PHE A 1 501 ? 10.212 -19.834 -26.238 1.00 86.62 501 PHE A CA 1
ATOM 3978 C C . PHE A 1 501 ? 9.578 -18.534 -26.750 1.00 86.62 501 PHE A C 1
ATOM 3980 O O . PHE A 1 501 ? 9.811 -17.490 -26.149 1.00 86.62 501 PHE A O 1
ATOM 3987 N N . PRO A 1 502 ? 8.732 -18.600 -27.799 1.00 83.25 502 PRO A N 1
ATOM 3988 C CA . PRO A 1 502 ? 7.887 -17.467 -28.166 1.00 83.25 502 PRO A CA 1
ATOM 3989 C C . PRO A 1 502 ? 7.005 -17.072 -26.979 1.00 83.25 502 PRO A C 1
ATOM 3991 O O . PRO A 1 502 ? 6.559 -17.933 -26.202 1.00 83.25 502 PRO A O 1
ATOM 3994 N N . TRP A 1 503 ? 6.769 -15.777 -26.834 1.00 85.81 503 TRP A N 1
ATOM 3995 C CA . TRP A 1 503 ? 6.083 -15.199 -25.695 1.00 85.81 503 TRP A CA 1
ATOM 3996 C C . TRP A 1 503 ? 4.629 -15.670 -25.639 1.00 85.81 503 TRP A C 1
ATOM 3998 O O . TRP A 1 503 ? 3.865 -15.642 -26.603 1.00 85.81 503 TRP A O 1
ATOM 4008 N N . GLN A 1 504 ? 4.220 -16.122 -24.456 1.00 84.56 504 GLN A N 1
ATOM 4009 C CA . GLN A 1 504 ? 2.850 -16.558 -24.187 1.00 84.56 504 GLN A CA 1
ATOM 4010 C C . GLN A 1 504 ? 2.369 -15.889 -22.907 1.00 84.56 504 GLN A C 1
ATOM 4012 O O . GLN A 1 504 ? 2.535 -16.418 -21.804 1.00 84.56 504 GLN A O 1
ATOM 4017 N N . ALA A 1 505 ? 1.801 -14.689 -23.052 1.00 82.56 505 ALA A N 1
ATOM 4018 C CA . ALA A 1 505 ? 1.435 -13.822 -21.933 1.00 82.56 505 ALA A CA 1
ATOM 4019 C C . ALA A 1 505 ? 0.535 -14.528 -20.904 1.00 82.56 505 ALA A C 1
ATOM 4021 O O . ALA A 1 505 ? 0.808 -14.510 -19.703 1.00 82.56 505 ALA A O 1
ATOM 4022 N N . ARG A 1 506 ? -0.533 -15.189 -21.357 1.00 82.69 506 ARG A N 1
ATOM 4023 C CA . ARG A 1 506 ? -1.567 -15.747 -20.476 1.00 82.69 506 ARG A CA 1
ATOM 4024 C C . ARG A 1 506 ? -1.034 -16.858 -19.572 1.00 82.69 506 ARG A C 1
ATOM 4026 O O . ARG A 1 506 ? -1.309 -16.860 -18.370 1.00 82.69 506 ARG A O 1
ATOM 4033 N N . GLU A 1 507 ? -0.297 -17.800 -20.141 1.00 85.75 507 GLU A N 1
ATOM 4034 C CA . GLU A 1 507 ? 0.292 -18.944 -19.448 1.00 85.75 507 GLU A CA 1
ATOM 4035 C C . GLU A 1 507 ? 1.415 -18.483 -18.513 1.00 85.75 507 GLU A C 1
ATOM 4037 O O . GLU A 1 507 ? 1.481 -18.920 -17.361 1.00 85.75 507 GLU A O 1
ATOM 4042 N N . THR A 1 508 ? 2.229 -17.528 -18.973 1.00 88.50 508 THR A N 1
ATOM 4043 C CA . THR A 1 508 ? 3.325 -16.931 -18.203 1.00 88.50 508 THR A CA 1
ATOM 4044 C C . THR A 1 508 ? 2.816 -16.193 -16.973 1.00 88.50 508 THR A C 1
ATOM 4046 O O . THR A 1 508 ? 3.214 -16.519 -15.855 1.00 88.50 508 THR A O 1
ATOM 4049 N N . PHE A 1 509 ? 1.885 -15.249 -17.132 1.00 89.56 509 PHE A N 1
ATOM 4050 C CA . PHE A 1 509 ? 1.372 -14.478 -15.998 1.00 89.56 509 PHE A CA 1
ATOM 4051 C C . PHE A 1 509 ? 0.604 -15.346 -15.004 1.00 89.56 509 PHE A C 1
ATOM 4053 O O . PHE A 1 509 ? 0.751 -15.154 -13.801 1.00 89.56 509 PHE A O 1
ATOM 4060 N N . ARG A 1 510 ? -0.135 -16.362 -15.468 1.00 88.75 510 ARG A N 1
ATOM 4061 C CA . ARG A 1 510 ? -0.805 -17.317 -14.572 1.00 88.75 510 ARG A CA 1
ATOM 4062 C C . ARG A 1 510 ? 0.192 -18.051 -13.670 1.00 88.75 510 ARG A C 1
ATOM 4064 O O . ARG A 1 510 ? -0.072 -18.210 -12.477 1.00 88.75 510 ARG A O 1
ATOM 4071 N N . LEU A 1 511 ? 1.310 -18.512 -14.232 1.00 91.00 511 LEU A N 1
ATOM 4072 C CA . LEU A 1 511 ? 2.353 -19.205 -13.477 1.00 91.00 511 LEU A CA 1
ATOM 4073 C C . LEU A 1 511 ? 3.069 -18.255 -12.504 1.00 91.00 511 LEU A C 1
ATOM 4075 O O . LEU A 1 511 ? 3.279 -18.606 -11.341 1.00 91.00 511 LEU A O 1
ATOM 4079 N N . LEU A 1 512 ? 3.405 -17.046 -12.960 1.00 91.69 512 LEU A N 1
ATOM 4080 C CA . LEU A 1 512 ? 4.078 -16.029 -12.149 1.00 91.69 512 LEU A CA 1
ATOM 4081 C C . LEU A 1 512 ? 3.197 -15.525 -10.997 1.00 91.69 512 LEU A C 1
ATOM 4083 O O . LEU A 1 512 ? 3.689 -15.420 -9.877 1.00 91.69 512 LEU A O 1
ATOM 4087 N N . ASP A 1 513 ? 1.898 -15.306 -11.220 1.00 90.25 513 ASP A N 1
ATOM 4088 C CA . ASP A 1 513 ? 0.938 -14.927 -10.170 1.00 90.25 513 ASP A CA 1
ATOM 4089 C C . ASP A 1 513 ? 0.835 -16.004 -9.083 1.00 90.25 513 ASP A C 1
ATOM 4091 O O . ASP A 1 513 ? 0.724 -15.707 -7.889 1.00 90.25 513 ASP A O 1
ATOM 4095 N N . LYS A 1 514 ? 0.887 -17.280 -9.484 1.00 91.00 514 LYS A N 1
ATOM 4096 C CA . LYS A 1 514 ? 0.892 -18.405 -8.546 1.00 91.00 514 LYS A CA 1
ATOM 4097 C C . LYS A 1 514 ? 2.184 -18.422 -7.733 1.00 91.00 514 LYS A C 1
ATOM 4099 O O . LYS A 1 514 ? 2.129 -18.526 -6.509 1.00 91.00 514 LYS A O 1
ATOM 4104 N N . LEU A 1 515 ? 3.336 -18.290 -8.394 1.00 92.12 515 LEU A N 1
ATOM 4105 C CA . LEU A 1 515 ? 4.639 -18.198 -7.733 1.00 92.12 515 LEU A CA 1
ATOM 4106 C C . LEU A 1 515 ? 4.701 -17.009 -6.764 1.00 92.12 515 LEU A C 1
ATOM 4108 O O . LEU A 1 515 ? 5.223 -17.167 -5.665 1.00 92.12 515 LEU A O 1
ATOM 4112 N N . ASP A 1 516 ? 4.125 -15.860 -7.122 1.00 92.50 516 ASP A N 1
ATOM 4113 C CA . ASP A 1 516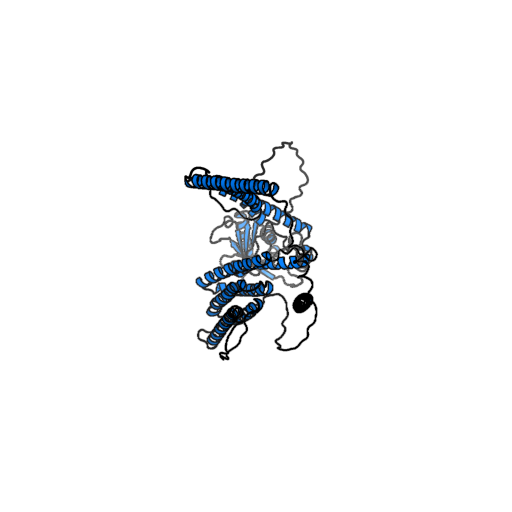 ? 4.039 -14.678 -6.257 1.00 92.50 516 ASP A CA 1
ATOM 4114 C C . ASP A 1 516 ? 3.197 -14.937 -5.003 1.00 92.50 516 ASP A C 1
ATOM 4116 O O . ASP A 1 516 ? 3.604 -14.627 -3.881 1.00 92.50 516 ASP A O 1
ATOM 4120 N N . ALA A 1 517 ? 2.037 -15.577 -5.159 1.00 90.12 517 ALA A N 1
ATOM 4121 C CA . ALA A 1 517 ? 1.199 -15.963 -4.028 1.00 90.12 517 ALA A CA 1
ATOM 4122 C C . ALA A 1 517 ? 1.902 -16.967 -3.091 1.00 90.12 517 ALA A C 1
ATOM 4124 O O . ALA A 1 517 ? 1.753 -16.881 -1.873 1.00 90.12 517 ALA A O 1
ATOM 4125 N N . MET A 1 518 ? 2.698 -17.892 -3.632 1.00 90.12 518 MET A N 1
ATOM 4126 C CA . MET A 1 518 ? 3.421 -18.869 -2.816 1.00 90.12 518 MET A CA 1
ATOM 4127 C C . MET A 1 518 ? 4.677 -18.282 -2.147 1.00 90.12 518 MET A C 1
ATOM 4129 O O . MET A 1 518 ? 4.914 -18.551 -0.970 1.00 90.12 518 MET A O 1
ATOM 4133 N N . PHE A 1 519 ? 5.471 -17.459 -2.844 1.00 92.00 519 PHE A N 1
ATOM 4134 C CA . PHE A 1 519 ? 6.647 -16.812 -2.247 1.00 92.00 519 PHE A CA 1
ATOM 4135 C C . PHE A 1 519 ? 6.264 -15.790 -1.175 1.00 92.00 519 PHE A C 1
ATOM 4137 O O . PHE A 1 519 ? 6.881 -15.784 -0.111 1.00 92.00 519 PHE A O 1
ATOM 4144 N N . SER A 1 520 ? 5.222 -14.983 -1.403 1.00 89.69 520 SER A N 1
ATOM 4145 C CA . SER A 1 520 ? 4.701 -14.047 -0.393 1.00 89.69 520 SER A CA 1
ATOM 4146 C C . SER A 1 520 ? 4.275 -14.746 0.901 1.00 89.69 520 SER A C 1
ATOM 4148 O O . SER A 1 520 ? 4.553 -14.246 1.990 1.00 89.69 520 SER A O 1
ATOM 4150 N N . ALA A 1 521 ? 3.675 -15.933 0.804 1.00 88.38 521 ALA A N 1
ATOM 4151 C CA . ALA A 1 521 ? 3.294 -16.730 1.965 1.00 88.38 521 ALA A CA 1
ATOM 4152 C C . ALA A 1 521 ? 4.494 -17.386 2.680 1.00 88.38 521 ALA A C 1
ATOM 4154 O O . ALA A 1 521 ? 4.527 -17.416 3.909 1.00 88.38 521 ALA A O 1
ATOM 4155 N N . LEU A 1 522 ? 5.495 -17.878 1.939 1.00 84.94 522 LEU A N 1
ATOM 4156 C CA . LEU A 1 522 ? 6.672 -18.559 2.507 1.00 84.94 522 LEU A CA 1
ATOM 4157 C C . LEU A 1 522 ? 7.762 -17.605 3.015 1.00 84.94 522 LEU A C 1
ATOM 4159 O O . LEU A 1 522 ? 8.660 -18.020 3.747 1.00 84.94 522 LEU A O 1
ATOM 4163 N N . LEU A 1 523 ? 7.689 -16.318 2.670 1.00 84.19 523 LEU A N 1
ATOM 4164 C CA . LEU A 1 523 ? 8.668 -15.300 3.059 1.00 84.19 523 LEU A CA 1
ATOM 4165 C C . LEU A 1 523 ? 8.843 -15.138 4.574 1.00 84.19 523 LEU A C 1
ATOM 4167 O O . LEU A 1 523 ? 9.929 -14.770 5.026 1.00 84.19 523 LEU A O 1
ATOM 4171 N N . ALA A 1 524 ? 7.800 -15.431 5.354 1.00 80.94 524 ALA A N 1
ATOM 4172 C CA . ALA A 1 524 ? 7.851 -15.391 6.814 1.00 80.94 524 ALA A CA 1
ATOM 4173 C C . ALA A 1 524 ? 8.705 -16.521 7.419 1.00 80.94 524 ALA A C 1
ATOM 4175 O O . ALA A 1 524 ? 9.267 -16.352 8.500 1.00 80.94 524 ALA A O 1
ATOM 4176 N N . GLU A 1 525 ? 8.813 -17.656 6.728 1.00 80.38 525 GLU A N 1
ATOM 4177 C CA . GLU A 1 525 ? 9.486 -18.869 7.208 1.00 80.38 525 GLU A CA 1
ATOM 4178 C C . GLU A 1 525 ? 10.855 -19.091 6.537 1.00 80.38 525 GLU A C 1
ATOM 4180 O O . GLU A 1 525 ? 11.629 -19.945 6.969 1.00 80.38 525 GLU A O 1
ATOM 4185 N N . ALA A 1 526 ? 11.178 -18.298 5.511 1.00 82.44 526 ALA A N 1
ATOM 4186 C CA . ALA A 1 526 ? 12.437 -18.357 4.778 1.00 82.44 526 ALA A CA 1
ATOM 4187 C C . ALA A 1 526 ? 13.617 -17.748 5.561 1.00 82.44 526 ALA A C 1
ATOM 4189 O O . ALA A 1 526 ? 13.515 -16.699 6.206 1.00 82.44 526 ALA A O 1
ATOM 4190 N N . SER A 1 527 ? 14.789 -18.371 5.440 1.00 86.94 527 SER A N 1
ATOM 4191 C CA . SER A 1 527 ? 16.045 -17.865 6.002 1.00 86.94 527 SER A CA 1
ATOM 4192 C C . SER A 1 527 ? 16.515 -16.577 5.313 1.00 86.94 527 SER A C 1
ATOM 4194 O O . SER A 1 527 ? 16.195 -16.313 4.155 1.00 86.94 527 SER A O 1
ATOM 4196 N N . MET A 1 528 ? 17.359 -15.784 5.986 1.00 84.81 528 MET A N 1
ATOM 4197 C CA . MET A 1 528 ? 17.920 -14.539 5.428 1.00 84.81 528 MET A CA 1
ATOM 4198 C C . MET A 1 528 ? 18.593 -14.753 4.060 1.00 84.81 528 MET A C 1
ATOM 4200 O O . MET A 1 528 ? 18.440 -13.943 3.149 1.00 84.81 528 MET A O 1
ATOM 4204 N N . THR A 1 529 ? 19.299 -15.872 3.887 1.00 87.31 529 THR A N 1
ATOM 4205 C CA . THR A 1 529 ? 19.951 -16.236 2.623 1.00 87.31 529 THR A CA 1
ATOM 4206 C C . THR A 1 529 ? 18.957 -16.592 1.523 1.00 87.31 529 THR A C 1
ATOM 4208 O O . THR A 1 529 ? 19.180 -16.251 0.364 1.00 87.31 529 THR A O 1
ATOM 4211 N N . GLU A 1 530 ? 17.854 -17.259 1.863 1.00 89.38 530 GLU A N 1
ATOM 4212 C CA . GLU A 1 530 ? 16.796 -17.593 0.905 1.00 89.38 530 GLU A CA 1
ATOM 4213 C C . GLU A 1 530 ? 16.022 -16.344 0.493 1.00 89.38 530 GLU A C 1
ATOM 4215 O O . GLU A 1 530 ? 15.761 -16.165 -0.690 1.00 89.38 530 GLU A O 1
ATOM 4220 N N . ARG A 1 531 ? 15.753 -15.426 1.428 1.00 90.25 531 ARG A N 1
ATOM 4221 C CA . ARG A 1 531 ? 15.098 -14.141 1.137 1.00 90.25 531 ARG A CA 1
ATOM 4222 C C . ARG A 1 531 ? 15.884 -13.309 0.127 1.00 90.25 531 ARG A C 1
ATOM 4224 O O . ARG A 1 531 ? 15.298 -12.789 -0.818 1.00 90.25 531 ARG A O 1
ATOM 4231 N N . VAL A 1 532 ? 17.211 -13.243 0.268 1.00 90.00 532 VAL A N 1
ATOM 4232 C CA . VAL A 1 532 ? 18.081 -12.558 -0.707 1.00 90.00 532 VAL A CA 1
ATOM 4233 C C . VAL A 1 532 ? 18.026 -13.235 -2.083 1.00 90.00 532 VAL A C 1
ATOM 4235 O O . VAL A 1 532 ? 17.969 -12.545 -3.101 1.00 90.00 532 VAL A O 1
ATOM 4238 N N . ARG A 1 533 ? 17.993 -14.575 -2.138 1.00 89.50 533 ARG A N 1
ATOM 4239 C CA . ARG A 1 533 ? 17.864 -15.323 -3.403 1.00 89.50 533 ARG A CA 1
ATOM 4240 C C . ARG A 1 533 ? 16.508 -15.104 -4.068 1.00 89.50 533 ARG A C 1
ATOM 4242 O O . ARG A 1 533 ? 16.476 -14.862 -5.269 1.00 89.50 533 ARG A O 1
ATOM 4249 N N . ILE A 1 534 ? 15.419 -15.149 -3.299 1.00 92.12 534 ILE A N 1
ATOM 4250 C CA . ILE A 1 534 ? 14.060 -14.879 -3.788 1.00 92.12 534 ILE A CA 1
ATOM 4251 C C . ILE A 1 534 ? 13.999 -13.463 -4.359 1.00 92.12 534 ILE A C 1
ATOM 4253 O O . ILE A 1 534 ? 13.541 -13.299 -5.482 1.00 92.12 534 ILE A O 1
ATOM 4257 N N . LYS A 1 535 ? 14.544 -12.462 -3.650 1.00 90.69 535 LYS A N 1
ATOM 4258 C CA . LYS A 1 535 ? 14.605 -11.076 -4.134 1.00 90.69 535 LYS A CA 1
ATOM 4259 C C . LYS A 1 535 ? 15.294 -10.966 -5.492 1.00 90.69 535 LYS A C 1
ATOM 4261 O O . LYS A 1 535 ? 14.704 -10.466 -6.443 1.00 90.69 535 LYS A O 1
ATOM 4266 N N . SER A 1 536 ? 16.525 -11.473 -5.581 1.00 92.06 536 SER A N 1
ATOM 4267 C CA . SER A 1 536 ? 17.321 -11.406 -6.809 1.00 92.06 536 SER A CA 1
ATOM 4268 C C . SER A 1 536 ? 16.651 -12.144 -7.968 1.00 92.06 536 SER A C 1
ATOM 4270 O O . SER A 1 536 ? 16.727 -11.687 -9.106 1.00 92.06 536 SER A O 1
ATOM 4272 N N . LEU A 1 537 ? 16.001 -13.278 -7.692 1.00 92.44 537 LEU A N 1
ATOM 4273 C CA . LEU A 1 537 ? 15.313 -14.070 -8.705 1.00 92.44 537 LEU A CA 1
ATOM 4274 C C . LEU A 1 537 ? 14.047 -13.373 -9.209 1.00 92.44 537 LEU A C 1
ATOM 4276 O O . LEU A 1 537 ? 13.805 -13.326 -10.412 1.00 92.44 537 LEU A O 1
ATOM 4280 N N . VAL A 1 538 ? 13.257 -12.812 -8.297 1.00 92.38 538 VAL A N 1
ATOM 4281 C CA . VAL A 1 538 ? 12.034 -12.070 -8.603 1.00 92.38 538 VAL A CA 1
ATOM 4282 C C . VAL A 1 538 ? 12.339 -10.821 -9.430 1.00 92.38 538 VAL A C 1
ATOM 4284 O O . VAL A 1 538 ? 11.706 -10.602 -10.463 1.00 92.38 538 VAL A O 1
ATOM 4287 N N . GLU A 1 539 ? 13.332 -10.029 -9.017 1.00 90.25 539 GLU A N 1
ATOM 4288 C CA . GLU A 1 539 ? 13.780 -8.852 -9.768 1.00 90.25 539 GLU A CA 1
ATOM 4289 C C . GLU A 1 539 ? 14.300 -9.252 -11.155 1.00 90.25 539 GLU A C 1
ATOM 4291 O O . GLU A 1 539 ? 13.909 -8.648 -12.153 1.00 90.25 539 GLU A O 1
ATOM 4296 N N . GLY A 1 540 ? 15.097 -10.325 -11.241 1.00 89.25 540 GLY A N 1
ATOM 4297 C CA . GLY A 1 540 ? 15.583 -10.861 -12.514 1.00 89.25 540 GLY A CA 1
ATOM 4298 C C . GLY A 1 540 ? 14.463 -11.345 -13.439 1.00 89.25 540 GLY A C 1
ATOM 4299 O O . GLY A 1 540 ? 14.499 -11.071 -14.634 1.00 89.25 540 GLY A O 1
ATOM 4300 N N . THR A 1 541 ? 13.435 -12.000 -12.894 1.00 89.94 541 THR A N 1
ATOM 4301 C CA . THR A 1 541 ? 12.292 -12.492 -13.681 1.00 89.94 541 THR A CA 1
ATOM 4302 C C . THR A 1 541 ? 11.445 -11.343 -14.221 1.00 89.94 541 THR A C 1
ATOM 4304 O O . THR A 1 541 ? 10.992 -11.414 -15.359 1.00 89.94 541 THR A O 1
ATOM 4307 N N . ARG A 1 542 ? 11.273 -10.249 -13.458 1.00 89.75 542 ARG A N 1
ATOM 4308 C CA . ARG A 1 542 ? 10.605 -9.037 -13.967 1.00 89.75 542 ARG A CA 1
ATOM 4309 C C . ARG A 1 542 ? 11.357 -8.460 -15.160 1.00 89.75 542 ARG A C 1
ATOM 4311 O O . ARG A 1 542 ? 10.727 -8.176 -16.168 1.00 89.75 542 ARG A O 1
ATOM 4318 N N . VAL A 1 543 ? 12.682 -8.331 -15.063 1.00 88.69 543 VAL A N 1
ATOM 4319 C CA . VAL A 1 543 ? 13.512 -7.833 -16.172 1.00 88.69 543 VAL A CA 1
ATOM 4320 C C . VAL A 1 543 ? 13.384 -8.737 -17.395 1.00 88.69 543 VAL A C 1
ATOM 4322 O O . VAL A 1 543 ? 13.073 -8.237 -18.463 1.00 88.69 543 VAL A O 1
ATOM 4325 N N . THR A 1 544 ? 13.505 -10.060 -17.241 1.00 87.19 544 THR A N 1
ATOM 4326 C CA . THR A 1 544 ? 13.338 -10.994 -18.368 1.00 87.19 544 THR A CA 1
ATOM 4327 C C . THR A 1 544 ? 11.952 -10.906 -19.011 1.00 87.19 544 THR A C 1
ATOM 4329 O O . THR A 1 544 ? 11.852 -10.982 -20.226 1.00 87.19 544 THR A O 1
ATOM 4332 N N . VAL A 1 545 ? 10.886 -10.727 -18.225 1.00 86.81 545 VAL A N 1
ATOM 4333 C CA . VAL A 1 545 ? 9.525 -10.539 -18.756 1.00 86.81 545 VAL A CA 1
ATOM 4334 C C . VAL A 1 545 ? 9.398 -9.243 -19.563 1.00 86.81 545 VAL A C 1
ATOM 4336 O O . VAL A 1 545 ? 8.687 -9.231 -20.561 1.00 86.81 545 VAL A O 1
ATOM 4339 N N . PHE A 1 546 ? 10.068 -8.164 -19.151 1.00 83.94 546 PHE A N 1
ATOM 4340 C CA . PHE A 1 546 ? 10.117 -6.933 -19.944 1.00 83.94 546 PHE A CA 1
ATOM 4341 C C . PHE A 1 546 ? 10.967 -7.109 -21.210 1.00 83.94 546 PHE A C 1
ATOM 4343 O O . PHE A 1 546 ? 10.504 -6.735 -22.280 1.00 83.94 546 PHE A O 1
ATOM 4350 N N . ASP A 1 547 ? 12.143 -7.737 -21.102 1.00 82.69 547 ASP A N 1
ATOM 4351 C CA . ASP A 1 547 ? 13.057 -7.970 -22.228 1.00 82.69 547 ASP A CA 1
ATOM 4352 C C . ASP A 1 547 ? 12.400 -8.819 -23.335 1.00 82.69 547 ASP A C 1
ATOM 4354 O O . ASP A 1 547 ? 12.352 -8.397 -24.482 1.00 82.69 547 ASP A O 1
ATOM 4358 N N . VAL A 1 548 ? 11.856 -9.996 -22.991 1.00 81.00 548 VAL A N 1
ATOM 4359 C CA . VAL A 1 548 ? 11.271 -10.940 -23.971 1.00 81.00 548 VAL A CA 1
ATOM 4360 C C . VAL A 1 548 ? 10.028 -10.359 -24.645 1.00 81.00 548 VAL A C 1
ATOM 4362 O O . VAL A 1 548 ? 9.735 -10.679 -25.788 1.00 81.00 548 VAL A O 1
ATOM 4365 N N . ARG A 1 549 ? 9.288 -9.496 -23.943 1.00 71.25 549 ARG A N 1
ATOM 4366 C CA . ARG A 1 549 ? 8.115 -8.830 -24.508 1.00 71.25 549 ARG A CA 1
ATOM 4367 C C . ARG A 1 549 ? 8.506 -7.733 -25.497 1.00 71.25 549 ARG A C 1
ATOM 4369 O O . ARG A 1 549 ? 7.884 -7.623 -26.543 1.00 71.25 549 ARG A O 1
ATOM 4376 N N . ASP A 1 550 ? 9.487 -6.904 -25.142 1.00 68.38 550 ASP A N 1
ATOM 4377 C CA . ASP A 1 550 ? 9.917 -5.797 -26.001 1.00 68.38 550 ASP A CA 1
ATOM 4378 C C . ASP A 1 550 ? 10.615 -6.316 -27.282 1.00 68.38 550 ASP A C 1
ATOM 4380 O O . ASP A 1 550 ? 10.568 -5.635 -28.298 1.00 68.38 550 ASP A O 1
ATOM 4384 N N . GLU A 1 551 ? 11.190 -7.529 -27.266 1.00 63.06 551 GLU A N 1
ATOM 4385 C CA . GLU A 1 551 ? 11.729 -8.196 -28.466 1.00 63.06 551 GLU A CA 1
ATOM 4386 C C . GLU A 1 551 ? 10.649 -8.603 -29.491 1.00 63.06 551 GLU A C 1
ATOM 4388 O O . GLU A 1 551 ? 10.938 -8.595 -30.682 1.00 63.06 551 GLU A O 1
ATOM 4393 N N . GLU A 1 552 ? 9.416 -8.924 -29.076 1.00 57.25 552 GLU A N 1
ATOM 4394 C CA . GLU A 1 552 ? 8.325 -9.244 -30.019 1.00 57.25 552 GLU A CA 1
ATOM 4395 C C . GLU A 1 552 ? 7.618 -7.997 -30.571 1.00 57.25 552 GLU A C 1
ATOM 4397 O O . GLU A 1 552 ? 7.188 -8.005 -31.721 1.00 57.25 552 GLU A O 1
ATOM 4402 N N . ASP A 1 553 ? 7.544 -6.907 -29.794 1.00 54.06 553 ASP A N 1
ATOM 4403 C CA . ASP A 1 553 ? 6.970 -5.629 -30.255 1.00 54.06 553 ASP A CA 1
ATOM 4404 C C . ASP A 1 553 ? 7.804 -5.005 -31.413 1.00 54.06 553 ASP A C 1
ATOM 4406 O O . ASP A 1 553 ? 7.273 -4.194 -32.170 1.00 54.06 553 ASP A O 1
ATOM 4410 N N . ASP A 1 554 ? 9.088 -5.371 -31.570 1.00 47.81 554 ASP A N 1
ATOM 4411 C CA . ASP A 1 554 ? 9.991 -4.858 -32.621 1.00 47.81 554 ASP A CA 1
ATOM 4412 C C . ASP A 1 554 ? 9.857 -5.599 -33.982 1.00 47.81 554 ASP A C 1
ATOM 4414 O O . ASP A 1 554 ? 10.287 -5.062 -35.008 1.00 47.81 554 ASP A O 1
ATOM 4418 N N . ASP A 1 555 ? 9.269 -6.806 -34.024 1.00 46.16 555 ASP A N 1
ATOM 4419 C CA . ASP A 1 555 ? 9.161 -7.635 -35.246 1.00 46.16 555 ASP A CA 1
ATOM 4420 C C . ASP A 1 555 ? 7.815 -7.470 -35.997 1.00 46.16 555 ASP A C 1
ATOM 4422 O O . ASP A 1 555 ? 7.720 -7.823 -37.177 1.00 46.16 555 ASP A O 1
ATOM 4426 N N . ASP A 1 556 ? 6.798 -6.872 -35.362 1.00 43.41 556 ASP A N 1
ATOM 4427 C CA . ASP A 1 556 ? 5.445 -6.668 -35.917 1.00 43.41 556 ASP A CA 1
ATOM 4428 C C . ASP A 1 556 ? 5.229 -5.281 -36.576 1.00 43.41 556 ASP A C 1
ATOM 4430 O O . ASP A 1 556 ? 4.098 -4.896 -36.878 1.00 43.41 556 ASP A O 1
ATOM 4434 N N . ASP A 1 557 ? 6.303 -4.542 -36.891 1.00 40.06 557 ASP A N 1
ATOM 4435 C CA . ASP A 1 557 ? 6.286 -3.279 -37.663 1.00 40.06 557 ASP A CA 1
ATOM 4436 C C . ASP A 1 557 ? 5.991 -3.513 -39.173 1.00 40.06 557 ASP A C 1
ATOM 4438 O O . ASP A 1 557 ? 6.640 -2.971 -40.077 1.00 40.06 557 ASP A O 1
ATOM 4442 N N . VAL A 1 558 ? 4.997 -4.350 -39.483 1.00 41.41 558 VAL A N 1
ATOM 4443 C CA . VAL A 1 558 ? 4.413 -4.461 -40.822 1.00 41.41 558 VAL A CA 1
ATOM 4444 C C . VAL A 1 558 ? 3.142 -3.618 -40.830 1.00 41.41 558 VAL A C 1
ATOM 4446 O O . VAL A 1 558 ? 2.192 -3.928 -40.121 1.00 41.41 558 VAL A O 1
ATOM 4449 N N . ASP A 1 559 ? 3.131 -2.552 -41.635 1.00 41.47 559 ASP A N 1
ATOM 4450 C CA . ASP A 1 559 ? 1.965 -1.698 -41.895 1.00 41.47 559 ASP A CA 1
ATOM 4451 C C . ASP A 1 559 ? 0.753 -2.555 -42.336 1.00 41.47 559 ASP A C 1
ATOM 4453 O O . ASP A 1 559 ? 0.580 -2.838 -43.525 1.00 41.47 559 ASP A O 1
ATOM 4457 N N . VAL A 1 560 ? -0.085 -2.994 -41.390 1.00 40.84 560 VAL A N 1
ATOM 4458 C CA . VAL A 1 560 ? -1.369 -3.653 -41.664 1.00 40.84 560 VAL A CA 1
ATOM 4459 C C . VAL A 1 560 ? -2.488 -2.647 -41.420 1.00 40.84 560 VAL A C 1
ATOM 4461 O O . VAL A 1 560 ? -2.568 -2.006 -40.375 1.00 40.84 560 VAL A O 1
ATOM 4464 N N . ASP A 1 561 ? -3.319 -2.486 -42.446 1.00 36.72 561 ASP A N 1
ATOM 4465 C CA . ASP A 1 561 ? -4.347 -1.461 -42.575 1.00 36.72 561 ASP A CA 1
ATOM 4466 C C . ASP A 1 561 ? -5.269 -1.315 -41.351 1.00 36.72 561 ASP A C 1
ATOM 4468 O O . ASP A 1 561 ? -5.809 -2.274 -40.795 1.00 36.72 561 ASP A O 1
ATOM 4472 N N . ALA A 1 562 ? -5.499 -0.050 -41.003 1.00 45.94 562 ALA A N 1
ATOM 4473 C CA . ALA A 1 562 ? -6.337 0.422 -39.915 1.00 45.94 562 ALA A CA 1
ATOM 4474 C C . ALA A 1 562 ? -7.821 0.061 -40.110 1.00 45.94 562 ALA A C 1
ATOM 4476 O O . ALA A 1 562 ? -8.582 0.867 -40.646 1.00 45.94 562 ALA A O 1
ATOM 4477 N N . GLU A 1 563 ? -8.265 -1.110 -39.641 1.00 46.00 563 GLU A N 1
ATOM 4478 C CA . GLU A 1 563 ? -9.695 -1.327 -39.349 1.00 46.00 563 GLU A CA 1
ATOM 4479 C C . GLU A 1 563 ? -10.036 -2.405 -38.289 1.00 46.00 563 GLU A C 1
ATOM 4481 O O . GLU A 1 563 ? -11.202 -2.787 -38.174 1.00 46.00 563 GLU A O 1
ATOM 4486 N N . VAL A 1 564 ? -9.093 -2.857 -37.437 1.00 46.47 564 VAL A N 1
ATOM 4487 C CA . VAL A 1 564 ? -9.379 -3.865 -36.376 1.00 46.47 564 VAL A CA 1
ATOM 4488 C C . VAL A 1 564 ? -8.738 -3.549 -35.001 1.00 46.47 564 VAL A C 1
ATOM 4490 O O . VAL A 1 564 ? -8.360 -4.452 -34.266 1.00 46.47 564 VAL A O 1
ATOM 4493 N N . ASP A 1 565 ? -8.648 -2.280 -34.583 1.00 47.69 565 ASP A N 1
ATOM 4494 C CA . ASP A 1 565 ? -7.752 -1.910 -33.455 1.00 47.69 565 ASP A CA 1
ATOM 4495 C C . ASP A 1 565 ? -8.381 -1.690 -32.067 1.00 47.69 565 ASP A C 1
ATOM 4497 O O . ASP A 1 565 ? -7.676 -1.395 -31.112 1.00 47.69 565 ASP A O 1
ATOM 4501 N N . ALA A 1 566 ? -9.689 -1.858 -31.853 1.00 47.44 566 ALA A N 1
ATOM 4502 C CA . ALA A 1 566 ? -10.253 -1.564 -30.520 1.00 47.44 566 ALA A CA 1
ATOM 4503 C C . ALA A 1 566 ? -10.112 -2.713 -29.496 1.00 47.44 566 ALA A C 1
ATOM 4505 O O . ALA A 1 566 ? -10.032 -2.471 -28.289 1.00 47.44 566 ALA A O 1
ATOM 4506 N N . GLU A 1 567 ? -10.134 -3.969 -29.949 1.00 42.91 567 GLU A N 1
ATOM 4507 C CA . GLU A 1 567 ? -10.172 -5.144 -29.063 1.00 42.91 567 GLU A CA 1
ATOM 4508 C C . GLU A 1 567 ? -8.766 -5.699 -28.774 1.00 42.91 567 GLU A C 1
ATOM 4510 O O . GLU A 1 567 ? -8.486 -6.099 -27.639 1.00 42.91 567 GLU A O 1
ATOM 4515 N N . VAL A 1 568 ? -7.865 -5.609 -29.760 1.00 47.38 568 VAL A N 1
ATOM 4516 C CA . VAL A 1 568 ? -6.446 -5.986 -29.652 1.00 47.38 568 VAL A CA 1
ATOM 4517 C C . VAL A 1 568 ? -5.697 -5.015 -28.729 1.00 47.38 568 VAL A C 1
ATOM 4519 O O . VAL A 1 568 ? -5.048 -5.457 -27.779 1.00 47.38 568 VAL A O 1
ATOM 4522 N N . ASP A 1 569 ? -5.910 -3.700 -28.872 1.00 50.41 569 ASP A N 1
ATOM 4523 C CA . ASP A 1 569 ? -5.330 -2.680 -27.980 1.00 50.41 569 ASP A CA 1
ATOM 4524 C C . ASP A 1 569 ? -5.738 -2.870 -26.511 1.00 50.41 569 ASP A C 1
ATOM 4526 O O . ASP A 1 569 ? -4.939 -2.687 -25.582 1.00 50.41 569 ASP A O 1
ATOM 4530 N N . ALA A 1 570 ? -6.987 -3.282 -26.273 1.00 52.59 570 ALA A N 1
ATOM 4531 C CA . ALA A 1 570 ? -7.486 -3.553 -24.931 1.00 52.59 570 ALA A CA 1
ATOM 4532 C C . ALA A 1 570 ? -6.838 -4.802 -24.310 1.00 52.59 570 ALA A C 1
ATOM 4534 O O . ALA A 1 570 ? -6.702 -4.876 -23.087 1.00 52.59 570 ALA A O 1
ATOM 4535 N N . GLU A 1 571 ? -6.454 -5.792 -25.116 1.00 52.47 571 GLU A N 1
ATOM 4536 C CA . GLU A 1 571 ? -5.752 -6.994 -24.667 1.00 52.47 571 GLU A CA 1
ATOM 4537 C C . GLU A 1 571 ? -4.275 -6.722 -24.379 1.00 52.47 571 GLU A C 1
ATOM 4539 O O . GLU A 1 571 ? -3.798 -7.033 -23.285 1.00 52.47 571 GLU A O 1
ATOM 4544 N N . VAL A 1 572 ? -3.591 -6.022 -25.282 1.00 55.03 572 VAL A N 1
ATOM 4545 C CA . VAL A 1 572 ? -2.206 -5.565 -25.096 1.00 55.03 572 VAL A CA 1
ATOM 4546 C C . VAL A 1 572 ? -2.090 -4.676 -23.846 1.00 55.03 572 VAL A C 1
ATOM 4548 O O . VAL A 1 572 ? -1.180 -4.844 -23.027 1.00 55.03 572 VAL A O 1
ATOM 4551 N N . GLY A 1 573 ? -3.062 -3.787 -23.608 1.00 58.09 573 GLY A N 1
ATOM 4552 C CA . GLY A 1 573 ? -3.139 -2.966 -22.394 1.00 58.09 573 GLY A CA 1
ATOM 4553 C C . GLY A 1 573 ? -3.326 -3.767 -21.094 1.00 58.09 573 GLY A C 1
ATOM 4554 O O . GLY A 1 573 ? -2.731 -3.425 -20.064 1.00 58.09 573 GLY A O 1
ATOM 4555 N N . ARG A 1 574 ? -4.101 -4.865 -21.119 1.00 67.25 574 ARG A N 1
ATOM 4556 C CA . ARG A 1 574 ? -4.265 -5.764 -19.956 1.00 67.25 574 ARG A CA 1
ATOM 4557 C C . ARG A 1 574 ? -2.940 -6.412 -19.564 1.00 67.25 574 ARG A C 1
ATOM 4559 O O . ARG A 1 574 ? -2.622 -6.465 -18.372 1.00 67.25 574 ARG A O 1
ATOM 4566 N N . TRP A 1 575 ? -2.163 -6.861 -20.545 1.00 66.31 575 TRP A N 1
ATOM 4567 C CA . TRP A 1 575 ? -0.887 -7.536 -20.310 1.00 66.31 575 TRP A CA 1
ATOM 4568 C C . TRP A 1 575 ? 0.236 -6.569 -19.924 1.00 66.31 575 TRP A C 1
ATOM 4570 O O . TRP A 1 575 ? 1.026 -6.899 -19.041 1.00 66.31 575 TRP A O 1
ATOM 4580 N N . LYS A 1 576 ? 0.234 -5.331 -20.444 1.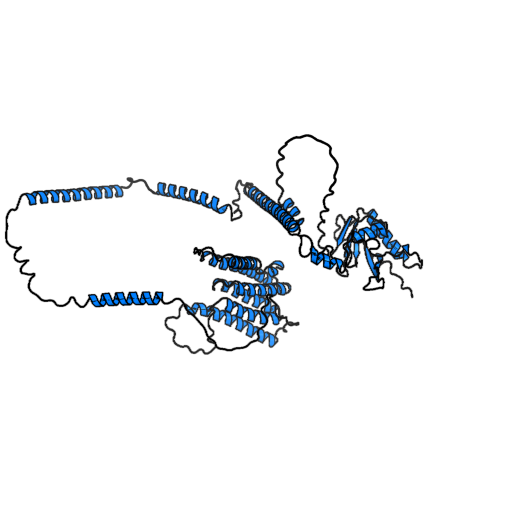00 65.94 576 LYS A N 1
ATOM 4581 C CA . LYS A 1 576 ? 1.101 -4.231 -19.964 1.00 65.94 576 LYS A CA 1
ATOM 4582 C C . LYS A 1 576 ? 0.938 -3.995 -18.461 1.00 65.94 576 LYS A C 1
ATOM 4584 O O . LYS A 1 576 ? 1.914 -3.909 -17.718 1.00 65.94 576 LYS A O 1
ATOM 4589 N N . MET A 1 577 ? -0.308 -3.966 -17.999 1.00 71.12 577 MET A N 1
ATOM 4590 C CA . MET A 1 577 ? -0.625 -3.834 -16.579 1.00 71.12 577 MET A CA 1
ATOM 4591 C C . MET A 1 577 ? -0.278 -5.093 -15.766 1.00 71.12 577 MET A C 1
ATOM 4593 O O . MET A 1 577 ? 0.070 -4.977 -14.593 1.00 71.12 577 MET A O 1
ATOM 4597 N N . ALA A 1 578 ? -0.373 -6.291 -16.351 1.00 72.31 578 ALA A N 1
ATOM 4598 C CA . ALA A 1 578 ? 0.018 -7.538 -15.689 1.00 72.31 578 ALA A CA 1
ATOM 4599 C C . ALA A 1 578 ? 1.541 -7.640 -15.497 1.00 72.31 578 ALA A C 1
ATOM 4601 O O . ALA A 1 578 ? 1.981 -7.971 -14.400 1.00 72.31 578 ALA A O 1
ATOM 4602 N N . ALA A 1 579 ? 2.335 -7.252 -16.502 1.00 75.81 579 ALA A N 1
ATOM 4603 C CA . ALA A 1 579 ? 3.799 -7.208 -16.430 1.00 75.81 579 ALA A CA 1
ATOM 4604 C C . ALA A 1 579 ? 4.305 -6.321 -15.282 1.00 75.81 579 ALA A C 1
ATOM 4606 O O . ALA A 1 579 ? 5.199 -6.708 -14.529 1.00 75.81 579 ALA A O 1
ATOM 4607 N N . ALA A 1 580 ? 3.675 -5.159 -15.083 1.00 75.69 580 ALA A N 1
ATOM 4608 C CA . ALA A 1 580 ? 4.011 -4.260 -13.982 1.00 75.69 580 ALA A CA 1
ATOM 4609 C C . ALA A 1 580 ? 3.773 -4.893 -12.596 1.00 75.69 580 ALA A C 1
ATOM 4611 O O . ALA A 1 580 ? 4.541 -4.617 -11.670 1.00 75.69 580 ALA A O 1
ATOM 4612 N N . ARG A 1 581 ? 2.756 -5.761 -12.478 1.00 78.81 581 ARG A N 1
ATOM 4613 C CA . ARG A 1 581 ? 2.339 -6.437 -11.236 1.00 78.81 581 ARG A CA 1
ATOM 4614 C C . ARG A 1 581 ? 3.054 -7.761 -10.956 1.00 78.81 581 ARG A C 1
ATOM 4616 O O . ARG A 1 581 ? 2.827 -8.352 -9.901 1.00 78.81 581 ARG A O 1
ATOM 4623 N N . VAL A 1 582 ? 3.914 -8.238 -11.859 1.00 84.88 582 VAL A N 1
ATOM 4624 C CA . VAL A 1 582 ? 4.673 -9.481 -11.652 1.00 84.88 582 VAL A CA 1
ATOM 4625 C C . VAL A 1 582 ? 5.454 -9.400 -10.339 1.00 84.88 582 VAL A C 1
ATOM 4627 O O . VAL A 1 582 ? 6.288 -8.511 -10.157 1.00 84.88 582 VAL A O 1
ATOM 4630 N N . TYR A 1 583 ? 5.183 -10.349 -9.440 1.00 85.00 583 TYR A N 1
ATOM 4631 C CA . TYR A 1 583 ? 5.786 -10.463 -8.110 1.00 85.00 583 TYR A CA 1
ATOM 4632 C C . TYR A 1 583 ? 5.597 -9.266 -7.157 1.00 85.00 583 TYR A C 1
ATOM 4634 O O . TYR A 1 583 ? 6.384 -9.070 -6.225 1.00 85.00 583 TYR A O 1
ATOM 4642 N N . GLU A 1 584 ? 4.557 -8.455 -7.360 1.00 86.25 584 GLU A N 1
ATOM 4643 C CA . GLU A 1 584 ? 4.281 -7.283 -6.522 1.00 86.25 584 GLU A CA 1
ATOM 4644 C C . GLU A 1 584 ? 4.094 -7.657 -5.040 1.00 86.25 584 GLU A C 1
ATOM 4646 O O . GLU A 1 584 ? 4.639 -6.984 -4.159 1.00 86.25 584 GLU A O 1
ATOM 4651 N N . ARG A 1 585 ? 3.394 -8.763 -4.740 1.00 85.06 585 ARG A N 1
ATOM 4652 C CA . ARG A 1 585 ? 3.136 -9.183 -3.350 1.00 85.06 585 ARG A CA 1
ATOM 4653 C C . ARG A 1 585 ? 4.426 -9.601 -2.660 1.00 85.06 585 ARG A C 1
ATOM 4655 O O . ARG A 1 585 ? 4.679 -9.185 -1.532 1.00 85.06 585 ARG A O 1
ATOM 4662 N N . THR A 1 586 ? 5.253 -10.389 -3.339 1.00 85.12 586 THR A N 1
ATOM 4663 C CA . THR A 1 586 ? 6.541 -10.867 -2.828 1.00 85.12 586 THR A CA 1
ATOM 4664 C C . THR A 1 586 ? 7.485 -9.695 -2.567 1.00 85.12 586 THR A C 1
ATOM 4666 O O . THR A 1 586 ? 8.044 -9.605 -1.479 1.00 85.12 586 THR A O 1
ATOM 4669 N N . LEU A 1 587 ? 7.605 -8.745 -3.502 1.00 85.00 587 LEU A N 1
ATOM 4670 C CA . LEU A 1 587 ? 8.464 -7.566 -3.329 1.00 85.00 587 LEU A CA 1
ATOM 4671 C C . LEU A 1 587 ? 7.988 -6.626 -2.219 1.00 85.00 587 LEU A C 1
ATOM 4673 O O . LEU A 1 587 ? 8.817 -6.017 -1.556 1.00 85.00 587 LEU A O 1
ATOM 4677 N N . SER A 1 588 ? 6.679 -6.528 -1.978 1.00 80.19 588 SER A N 1
ATOM 4678 C CA . SER A 1 588 ? 6.150 -5.702 -0.883 1.00 80.19 588 SER A CA 1
ATOM 4679 C C . SER A 1 588 ? 6.515 -6.216 0.520 1.00 80.19 588 SER A C 1
ATOM 4681 O O . SER A 1 588 ? 6.415 -5.473 1.496 1.00 80.19 588 SER A O 1
ATOM 4683 N N . LEU A 1 589 ? 6.928 -7.485 0.629 1.00 74.38 589 LEU A N 1
ATOM 4684 C CA . LEU A 1 589 ? 7.227 -8.175 1.890 1.00 74.38 589 LEU A CA 1
ATOM 4685 C C . LEU A 1 589 ? 8.731 -8.438 2.112 1.00 74.38 589 LEU A C 1
ATOM 4687 O O . LEU A 1 589 ? 9.128 -8.841 3.212 1.00 74.38 589 LEU A O 1
ATOM 4691 N N . VAL A 1 590 ? 9.558 -8.261 1.076 1.00 63.53 590 VAL A N 1
ATOM 4692 C CA . VAL A 1 590 ? 11.020 -8.448 1.096 1.00 63.53 590 VAL A CA 1
ATOM 4693 C C . VAL A 1 590 ? 11.713 -7.146 1.444 1.00 63.53 590 VAL A C 1
ATOM 4695 O O . VAL A 1 590 ? 12.552 -7.201 2.372 1.00 63.53 590 VAL A O 1
#

InterPro domains:
  IPR012677 Nucleotide-binding alpha-beta plait domain superfamily [G3DSA:3.30.70.330] (29-176)
  IPR024326 Ribosomal RNA-processing protein 7, C-terminal domain [PF12923] (210-325)
  IPR031349 General transcription factor TFIIH, subunit Tfb6 [PF17110] (456-588)
  IPR035979 RNA-binding domain superfamily [SSF54928] (39-88)
  IPR040446 Ribosomal RNA-processing protein 7 [PTHR13191] (8-325)
  IPR040447 Rrp7, RRM-like N-terminal domain [PF17799] (9-174)

pLDDT: mean 73.62, std 19.99, range [24.62, 95.38]

Sequence (590 aa):
MPSKTVSSIAGYSVLPVRLPARPSFDEAATHYLYIQAHAPREPDADSSRSLFVVNIPTTCTETHFRHLFGTQLGSGRVERVDFHYGKKQHPIAAPAPIDGNDRKTKTNQSKKRKREEETVEECEAQLDGMYLPPAWDRELRPSGSHAVVTFVDRPSMEASLKAVRKKAGKTSSSSSSSTSVIVWGEGLEDGQKVPALGRSRYSRHLGEGRYPGRSELLQRVNEYMGVLTRLEEAQEQAAARQGEVVDEDGFVTVARGPRQGQQQQRRRRREEELRALAEKQREKSRGLEDFYRFQMREKRKERQGELLRRFEEDKRRVEEMKSRRGKVVVSLSALLYLYLLLTVPAGVMIVSLPLLLLLLLLLLLLLLLLLLHDESAGGQRSTLCHYSACKMNGDSALPEQRQHPLRPGSSKETTLLNWVEAAVLRINRRHAKRFSRSFTETDAEETKDAEEDVPGYDSFGEVAVDVDRALDVLWVSNTPSIQVPYMISLAGLVNSYLRDFPWQARETFRLLDKLDAMFSALLAEASMTERVRIKSLVEGTRVTVFDVRDEEDDDDDVDVDAEVDAEVDAEVGRWKMAAARVYERTLSLV

Secondary structure (DSSP, 8-state):
------SEETTEEEEEEEPPPBTTB-SPPEEEEEEEE---SS--TTGGGEEEEES--TT--HHHHHHIIIIIS-S--EEEEEETTS-------PPPP------------------PPPPHHHHHHHHHT--PPPSSSSPPPPTT-EEEEEESSHHHHHHHHHHHHHHHHHTTS----GGG--BTTTT--STTTS---THHHHHHIIIIISS--HHHHHHHHHHHHHHHHHHHHHHHHHHHHHHHPBPTTSPBP------SSSHHHHHHHHHHHHHHHHHHHHHHHT--TT-STTHHHHHHHHHHHHHHHHHHHHHHHHHHHHHTTS------STTTTTTTTS-----S-SSSHHHHHHHHHHHHHHHHHHSS-S-------------------S---PPPPPSSPPPTT-HHHHHHHHHHHHHHHHHHHHHHHHHHTTT-SS--------S--PPPPSSHHHHHHHHHHHHHHHHHH--HHHHHHHHHHHHHHHHHHTTTS---HHHHHHHHHHHHHHHHHHTTTS-HHHHHHHHHHHHHHHHHHHHHHHHHHTT------SSSHHHHHHHHHHHHHHHHHTTHHHHHH-